Protein AF-A0A4S4B7D4-F1 (afdb_monomer)

Structure (mmCIF, N/CA/C/O backbone):
data_AF-A0A4S4B7D4-F1
#
_entry.id   AF-A0A4S4B7D4-F1
#
loop_
_atom_site.group_PDB
_atom_site.id
_atom_site.type_symbol
_atom_site.label_atom_id
_atom_site.label_alt_id
_atom_site.label_comp_id
_atom_site.label_asym_id
_atom_site.label_entity_id
_atom_site.label_seq_id
_atom_site.pdbx_PDB_ins_code
_atom_site.Cartn_x
_atom_site.Cartn_y
_atom_site.Cartn_z
_atom_site.occupancy
_atom_site.B_iso_or_equiv
_atom_site.auth_seq_id
_atom_site.auth_comp_id
_atom_site.auth_asym_id
_atom_site.auth_atom_id
_atom_site.pdbx_PDB_model_num
ATOM 1 N N . MET A 1 1 ? -48.706 -17.866 53.647 1.00 52.50 1 MET A N 1
ATOM 2 C CA . MET A 1 1 ? -47.554 -17.059 53.208 1.00 52.50 1 MET A CA 1
ATOM 3 C C . MET A 1 1 ? -47.498 -15.833 54.092 1.00 52.50 1 MET A C 1
ATOM 5 O O . MET A 1 1 ? -48.429 -15.032 54.056 1.00 52.50 1 MET A O 1
ATOM 9 N N . SER A 1 2 ? -46.508 -15.742 54.976 1.00 77.62 2 SER A N 1
ATOM 10 C CA . SER A 1 2 ? -46.422 -14.578 55.861 1.00 77.62 2 SER A CA 1
ATOM 11 C C . SER A 1 2 ? -45.866 -13.388 55.075 1.00 77.62 2 SER A C 1
ATOM 13 O O . SER A 1 2 ? -44.987 -13.549 54.231 1.00 77.62 2 SER A O 1
ATOM 15 N N . LEU A 1 3 ? -46.362 -12.178 55.347 1.00 71.81 3 LEU A N 1
ATOM 16 C CA . LEU A 1 3 ? -45.844 -10.936 54.753 1.00 71.81 3 LEU A CA 1
ATOM 17 C C . LEU A 1 3 ? -44.311 -10.823 54.912 1.00 71.81 3 LEU A C 1
ATOM 19 O O . LEU A 1 3 ? -43.629 -10.270 54.054 1.00 71.81 3 LEU A O 1
ATOM 23 N N . ILE A 1 4 ? -43.777 -11.411 55.987 1.00 75.25 4 ILE A N 1
ATOM 24 C CA . ILE A 1 4 ? -42.350 -11.464 56.311 1.00 75.25 4 ILE A CA 1
ATOM 25 C C . ILE A 1 4 ? -41.553 -12.229 55.243 1.00 75.25 4 ILE A C 1
ATOM 27 O O . ILE A 1 4 ? -40.494 -11.758 54.841 1.00 75.25 4 ILE A O 1
ATOM 31 N N . GLU A 1 5 ? -42.047 -13.357 54.730 1.00 69.06 5 GLU A N 1
ATOM 32 C CA . GLU A 1 5 ? -41.324 -14.144 53.715 1.00 69.06 5 GLU A CA 1
ATOM 33 C C . GLU A 1 5 ? -41.208 -13.414 52.379 1.00 69.06 5 GLU A C 1
ATOM 35 O O . GLU A 1 5 ? -40.143 -13.413 51.761 1.00 69.06 5 GLU A O 1
ATOM 40 N N . VAL A 1 6 ? -42.282 -12.741 51.954 1.00 73.00 6 VAL A N 1
ATOM 41 C CA . VAL A 1 6 ? -42.270 -11.911 50.741 1.00 73.00 6 VAL A CA 1
ATOM 42 C C . VAL A 1 6 ? -41.248 -10.783 50.893 1.00 73.00 6 VAL A C 1
ATOM 44 O O . VAL A 1 6 ? -40.457 -10.530 49.986 1.00 73.00 6 VAL A O 1
ATOM 47 N N . LEU A 1 7 ? -41.211 -10.145 52.063 1.00 73.75 7 LEU A N 1
ATOM 48 C CA . LEU A 1 7 ? -40.301 -9.038 52.350 1.00 73.75 7 LEU A CA 1
ATOM 49 C C . LEU A 1 7 ? -38.833 -9.497 52.354 1.00 73.75 7 LEU A C 1
ATOM 51 O O . LEU A 1 7 ? -37.984 -8.839 51.754 1.00 73.75 7 LEU A O 1
ATOM 55 N N . VAL A 1 8 ? -38.537 -10.663 52.936 1.00 81.12 8 VAL A N 1
ATOM 56 C CA . VAL A 1 8 ? -37.191 -11.261 52.900 1.00 81.12 8 VAL A CA 1
ATOM 57 C C . VAL A 1 8 ? -36.774 -11.602 51.465 1.00 81.12 8 VAL A C 1
ATOM 59 O O . VAL A 1 8 ? -35.647 -11.292 51.074 1.00 81.12 8 VAL A O 1
ATOM 62 N N . ALA A 1 9 ? -37.669 -12.168 50.649 1.00 78.19 9 ALA A N 1
ATOM 63 C CA . ALA A 1 9 ? -37.376 -12.475 49.248 1.00 78.19 9 ALA A CA 1
ATOM 64 C C . ALA A 1 9 ? -37.047 -11.211 48.430 1.00 78.19 9 ALA A C 1
ATOM 66 O O . ALA A 1 9 ? -36.080 -11.208 47.665 1.00 78.19 9 ALA A O 1
ATOM 67 N N . PHE A 1 10 ? -37.784 -10.113 48.637 1.00 76.50 10 PHE A N 1
ATOM 68 C CA . PHE A 1 10 ? -37.488 -8.828 47.994 1.00 76.50 10 PHE A CA 1
ATOM 69 C C . PHE A 1 10 ? -36.142 -8.243 48.426 1.00 76.50 10 PHE A C 1
ATOM 71 O O . PHE A 1 10 ? -35.414 -7.713 47.587 1.00 76.50 10 PHE A O 1
ATOM 78 N N . VAL A 1 11 ? -35.776 -8.366 49.705 1.00 84.50 11 VAL A N 1
ATOM 79 C CA . VAL A 1 11 ? -34.472 -7.898 50.199 1.00 84.50 11 VAL A CA 1
ATOM 80 C C . VAL A 1 11 ? -33.331 -8.686 49.554 1.00 84.50 11 VAL A C 1
ATOM 82 O O . VAL A 1 11 ? -32.381 -8.085 49.053 1.00 84.50 11 VAL A O 1
ATOM 85 N N . VAL A 1 12 ? -33.432 -10.018 49.495 1.00 80.00 12 VAL A N 1
ATOM 86 C CA . VAL A 1 12 ? -32.408 -10.864 48.858 1.00 80.00 12 VAL A CA 1
ATOM 87 C C . VAL A 1 12 ? -32.285 -10.549 47.365 1.00 80.00 12 VAL A C 1
ATOM 89 O O . VAL A 1 12 ? -31.171 -10.405 46.857 1.00 80.00 12 VAL A O 1
ATOM 92 N N . LEU A 1 13 ? -33.412 -10.367 46.668 1.00 79.25 13 LEU A N 1
ATOM 93 C CA . LEU A 1 13 ? -33.420 -9.977 45.258 1.00 79.25 13 LEU A CA 1
ATOM 94 C C . LEU A 1 13 ? -32.785 -8.595 45.044 1.00 79.25 13 LEU A C 1
ATOM 96 O O . LEU A 1 13 ? -31.989 -8.427 44.123 1.00 79.25 13 LEU A O 1
ATOM 100 N N . GLY A 1 14 ? -33.081 -7.623 45.912 1.00 81.62 14 GLY A N 1
ATOM 101 C CA . GLY A 1 14 ? -32.493 -6.283 45.857 1.00 81.62 14 GLY A CA 1
ATOM 102 C C . GLY A 1 14 ? -30.973 -6.288 46.050 1.00 81.62 14 GLY A C 1
ATOM 103 O O . GLY A 1 14 ? -30.247 -5.608 45.320 1.00 81.62 14 GLY A O 1
ATOM 104 N N . ILE A 1 15 ? -30.465 -7.109 46.974 1.00 83.12 15 ILE A N 1
ATOM 105 C CA . ILE A 1 15 ? -29.018 -7.281 47.188 1.00 83.12 15 ILE A CA 1
ATOM 106 C C . ILE A 1 15 ? -28.362 -7.933 45.960 1.00 83.12 15 ILE A C 1
ATOM 108 O O . ILE A 1 15 ? -27.304 -7.493 45.509 1.00 83.12 15 ILE A O 1
ATOM 112 N N . ALA A 1 16 ? -28.999 -8.943 45.362 1.00 75.75 16 ALA A N 1
ATOM 113 C CA . ALA A 1 16 ? -28.480 -9.581 44.153 1.00 75.75 16 ALA A CA 1
ATOM 114 C C . ALA A 1 16 ? -28.435 -8.609 42.956 1.00 75.75 16 ALA A C 1
ATOM 116 O O . ALA A 1 16 ? -27.434 -8.552 42.239 1.00 75.75 16 ALA A O 1
ATOM 117 N N . LEU A 1 17 ? -29.481 -7.794 42.770 1.00 80.12 17 LEU A N 1
ATOM 118 C CA . LEU A 1 17 ? -29.552 -6.801 41.693 1.00 80.12 17 LEU A CA 1
ATOM 119 C C . LEU A 1 17 ? -28.497 -5.699 41.846 1.00 80.12 17 LEU A C 1
ATOM 121 O O . LEU A 1 17 ? -27.856 -5.318 40.869 1.00 80.12 17 LEU A O 1
ATOM 125 N N . THR A 1 18 ? -28.277 -5.206 43.066 1.00 81.38 18 THR A N 1
ATOM 126 C CA . THR A 1 18 ? -27.266 -4.166 43.332 1.00 81.38 18 THR A CA 1
ATOM 127 C C . THR A 1 18 ? -25.841 -4.669 43.098 1.00 81.38 18 THR A C 1
ATOM 129 O O . THR A 1 18 ? -25.024 -3.942 42.522 1.00 81.38 18 THR A O 1
ATOM 132 N N . ALA A 1 19 ? -25.544 -5.923 43.450 1.00 76.00 19 ALA A N 1
ATOM 133 C CA . ALA A 1 19 ? -24.264 -6.552 43.130 1.00 76.00 19 ALA A CA 1
ATOM 134 C C . ALA A 1 19 ? -24.058 -6.695 41.609 1.00 76.00 19 ALA A C 1
ATOM 136 O O . ALA A 1 19 ? -22.990 -6.354 41.095 1.00 76.00 19 ALA A O 1
ATOM 137 N N . LEU A 1 20 ? -25.094 -7.126 40.878 1.00 76.50 20 LEU A N 1
ATOM 138 C CA . LEU A 1 20 ? -25.050 -7.280 39.421 1.00 76.50 20 LEU A CA 1
ATOM 139 C C . LEU A 1 20 ? -24.834 -5.934 38.706 1.00 76.50 20 LEU A C 1
ATOM 141 O O . LEU A 1 20 ? -23.976 -5.826 37.828 1.00 76.50 20 LEU A O 1
ATOM 145 N N . LEU A 1 21 ? -25.561 -4.891 39.119 1.00 78.69 21 LEU A N 1
ATOM 146 C CA . LEU A 1 21 ? -25.420 -3.538 38.571 1.00 78.69 21 LEU A CA 1
ATOM 147 C C . LEU A 1 21 ? -24.025 -2.962 38.836 1.00 78.69 21 LEU A C 1
ATOM 149 O O . LEU A 1 21 ? -23.418 -2.378 37.938 1.00 78.69 21 LEU A O 1
ATOM 153 N N . SER A 1 22 ? -23.477 -3.182 40.034 1.00 81.06 22 SER A N 1
ATOM 154 C CA . SER A 1 22 ? -22.121 -2.738 40.384 1.00 81.06 22 SER A CA 1
ATOM 155 C C . SER A 1 22 ? -21.059 -3.414 39.511 1.00 81.06 22 SER A C 1
ATOM 157 O O . SER A 1 22 ? -20.138 -2.752 39.028 1.00 81.06 22 SER A O 1
ATOM 159 N N . ALA A 1 23 ? -21.212 -4.716 39.245 1.00 71.88 23 ALA A N 1
ATOM 160 C CA . ALA A 1 23 ? -20.327 -5.454 38.349 1.00 71.88 23 ALA A CA 1
ATOM 161 C C . ALA A 1 23 ? -20.420 -4.945 36.897 1.00 71.88 23 ALA A C 1
ATOM 163 O O . ALA A 1 23 ? -19.390 -4.739 36.254 1.00 71.88 23 ALA A O 1
ATOM 164 N N . MET A 1 24 ? -21.627 -4.667 36.392 1.00 76.00 24 MET A N 1
ATOM 165 C CA . MET A 1 24 ? -21.824 -4.122 35.041 1.00 76.00 24 MET A CA 1
ATOM 166 C C . MET A 1 24 ? -21.237 -2.713 34.876 1.00 76.00 24 MET A C 1
ATOM 168 O O . MET A 1 24 ? -20.575 -2.430 33.872 1.00 76.00 24 MET A O 1
ATOM 172 N N . LEU A 1 25 ? -21.419 -1.837 35.868 1.00 76.56 25 LEU A N 1
ATOM 173 C CA . LEU A 1 25 ? -20.834 -0.492 35.863 1.00 76.56 25 LEU A CA 1
ATOM 174 C C . LEU A 1 25 ? -19.303 -0.544 35.919 1.00 76.56 25 LEU A C 1
ATOM 176 O O . LEU A 1 25 ? -18.636 0.165 35.164 1.00 76.56 25 LEU A O 1
ATOM 180 N N . SER A 1 26 ? -18.743 -1.426 36.754 1.00 80.00 26 SER A N 1
ATOM 181 C CA . SER A 1 26 ? -17.294 -1.642 36.835 1.00 80.00 26 SER A CA 1
ATOM 182 C C . SER A 1 26 ? -16.716 -2.127 35.502 1.00 80.00 26 SER A C 1
ATOM 184 O O . SER A 1 26 ? -15.712 -1.588 35.031 1.00 80.00 26 SER A O 1
ATOM 186 N N . ASN A 1 27 ? -17.389 -3.074 34.842 1.00 71.88 27 ASN A N 1
ATOM 187 C CA . ASN A 1 27 ? -16.948 -3.604 33.552 1.00 71.88 27 ASN A CA 1
ATOM 188 C C . ASN A 1 27 ? -17.022 -2.541 32.438 1.00 71.88 27 ASN A C 1
ATOM 190 O O . ASN A 1 27 ? -16.112 -2.407 31.619 1.00 71.88 27 ASN A O 1
ATOM 194 N N . THR A 1 28 ? -18.063 -1.702 32.458 1.00 76.31 28 THR A N 1
ATOM 195 C CA . THR A 1 28 ? -18.201 -0.576 31.521 1.00 76.31 28 THR A CA 1
ATOM 196 C C . THR A 1 28 ? -17.080 0.449 31.720 1.00 76.31 28 THR A C 1
ATOM 198 O O . THR A 1 28 ? -16.465 0.892 30.748 1.00 76.31 28 THR A O 1
ATOM 201 N N . ALA A 1 29 ? -16.749 0.785 32.971 1.00 78.56 29 ALA A N 1
ATOM 202 C CA . ALA A 1 29 ? -15.655 1.702 33.282 1.00 78.56 29 ALA A CA 1
ATOM 203 C C . ALA A 1 29 ? -14.294 1.162 32.802 1.00 78.56 29 ALA A C 1
ATOM 205 O O . ALA A 1 29 ? -13.536 1.897 32.164 1.00 78.56 29 ALA A O 1
ATOM 206 N N . LEU A 1 30 ? -14.015 -0.128 33.026 1.00 79.12 30 LEU A N 1
ATOM 207 C CA . LEU A 1 30 ? -12.815 -0.811 32.528 1.00 79.12 30 LEU A CA 1
ATOM 208 C C . LEU A 1 30 ? -12.700 -0.733 31.000 1.00 79.12 30 LEU A C 1
ATOM 210 O O . LEU A 1 30 ? -11.655 -0.329 30.486 1.00 79.12 30 LEU A O 1
ATOM 214 N N . ASN A 1 31 ? -13.785 -1.017 30.277 1.00 76.12 31 ASN A N 1
ATOM 215 C CA . ASN A 1 31 ? -13.809 -0.920 28.816 1.00 76.12 31 ASN A CA 1
ATOM 216 C C . ASN A 1 31 ? -13.537 0.509 28.320 1.00 76.12 31 ASN A C 1
ATOM 218 O O . ASN A 1 31 ? -12.793 0.699 27.353 1.00 76.12 31 ASN A O 1
ATOM 222 N N . THR A 1 32 ? -14.073 1.531 28.996 1.00 85.50 32 THR A N 1
ATOM 223 C CA . THR A 1 32 ? -13.780 2.926 28.631 1.00 85.50 32 THR A CA 1
ATOM 224 C C . THR A 1 32 ? -12.323 3.320 28.893 1.00 85.50 32 THR A C 1
ATOM 226 O O . THR A 1 32 ? -11.752 4.051 28.084 1.00 85.50 32 THR A O 1
ATOM 229 N N . ASP A 1 33 ? -11.680 2.823 29.960 1.00 89.62 33 ASP A N 1
ATOM 230 C CA . ASP A 1 33 ? -10.262 3.114 30.237 1.00 89.62 33 ASP A CA 1
ATOM 231 C C . ASP A 1 33 ? -9.345 2.469 29.192 1.00 89.62 33 ASP A C 1
ATOM 233 O O . ASP A 1 33 ? -8.442 3.130 28.675 1.00 89.62 33 ASP A O 1
ATOM 237 N N . VAL A 1 34 ? -9.612 1.211 28.821 1.00 84.94 34 VAL A N 1
ATOM 238 C CA . VAL A 1 34 ? -8.859 0.507 27.770 1.00 84.94 34 VAL A CA 1
ATOM 239 C C . VAL A 1 34 ? -8.996 1.232 26.431 1.00 84.94 34 VAL A C 1
ATOM 241 O O . VAL A 1 34 ? -7.988 1.506 25.779 1.00 84.94 34 VAL A O 1
ATOM 244 N N . SER A 1 35 ? -10.218 1.624 26.054 1.00 86.00 35 SER A N 1
ATOM 245 C CA . SER A 1 35 ? -10.452 2.389 24.825 1.00 86.00 35 SER A CA 1
ATOM 246 C C . SER A 1 35 ? -9.700 3.725 24.824 1.00 86.00 35 SER A C 1
ATOM 248 O O . SER A 1 35 ? -9.118 4.094 23.808 1.00 86.00 35 SER A O 1
ATOM 250 N N . ARG A 1 36 ? -9.666 4.447 25.952 1.00 93.56 36 ARG A N 1
ATOM 251 C CA . ARG A 1 36 ? -8.944 5.727 26.066 1.00 93.56 36 ARG A CA 1
ATOM 252 C C . ARG A 1 36 ? -7.429 5.558 25.991 1.00 93.56 36 ARG A C 1
ATOM 254 O O . ARG A 1 36 ? -6.760 6.402 25.407 1.00 93.56 36 ARG A O 1
ATOM 261 N N . ARG A 1 37 ? -6.877 4.483 26.562 1.00 94.81 37 ARG A N 1
ATOM 262 C CA . ARG A 1 37 ? -5.441 4.172 26.455 1.00 94.81 37 ARG A CA 1
ATOM 263 C C . ARG A 1 37 ? -5.034 3.860 25.017 1.00 94.81 37 ARG A C 1
ATOM 265 O O . ARG A 1 37 ? -3.982 4.321 24.594 1.00 94.81 37 ARG A O 1
ATOM 272 N N . ALA A 1 38 ? -5.869 3.135 24.272 1.00 86.44 38 ALA A N 1
ATOM 273 C CA . ALA A 1 38 ? -5.625 2.866 22.855 1.00 86.44 38 ALA A CA 1
ATOM 274 C C . ALA A 1 38 ? -5.605 4.161 22.021 1.00 86.44 38 ALA A C 1
ATOM 276 O O . ALA A 1 38 ? -4.685 4.375 21.237 1.00 86.44 38 ALA A O 1
ATOM 277 N N . GLU A 1 39 ? -6.560 5.069 22.244 1.00 91.62 39 GLU A N 1
ATOM 278 C CA . GLU A 1 39 ? -6.571 6.380 21.576 1.00 91.62 39 GLU A CA 1
ATOM 279 C C . GLU A 1 39 ? -5.379 7.264 21.980 1.00 91.62 39 GLU A C 1
ATOM 281 O O . GLU A 1 39 ? -4.801 7.948 21.138 1.00 91.62 39 GLU A O 1
ATOM 286 N N . ALA A 1 40 ? -4.934 7.200 23.239 1.00 95.50 40 ALA A N 1
ATOM 287 C CA . ALA A 1 40 ? -3.747 7.926 23.691 1.00 95.50 40 ALA A CA 1
ATOM 288 C C . ALA A 1 40 ? -2.449 7.463 22.995 1.00 95.50 40 ALA A C 1
ATOM 290 O O . ALA A 1 40 ? -1.552 8.280 22.790 1.00 95.50 40 ALA A O 1
ATOM 291 N N . ILE A 1 41 ? -2.349 6.183 22.614 1.00 94.94 41 ILE A N 1
ATOM 292 C CA . ILE A 1 41 ? -1.225 5.660 21.815 1.00 94.94 41 ILE A CA 1
ATOM 293 C C . ILE A 1 41 ? -1.267 6.238 20.394 1.00 94.94 41 ILE A C 1
ATOM 295 O O . ILE A 1 41 ? -0.262 6.729 19.899 1.00 94.94 41 ILE A O 1
ATOM 299 N N . ARG A 1 42 ? -2.439 6.292 19.753 1.00 87.44 42 ARG A N 1
ATOM 300 C CA . ARG A 1 42 ? -2.567 6.919 18.423 1.00 87.44 42 ARG A CA 1
ATOM 301 C C . ARG A 1 42 ? -2.163 8.387 18.425 1.00 87.44 42 ARG A C 1
ATOM 303 O O . ARG A 1 42 ? -1.472 8.853 17.524 1.00 87.44 42 ARG A O 1
ATOM 310 N N . VAL A 1 43 ? -2.582 9.123 19.455 1.00 95.38 43 VAL A N 1
ATOM 311 C CA . VAL A 1 43 ? -2.186 10.525 19.629 1.00 95.38 43 VAL A CA 1
ATOM 312 C C . VAL A 1 43 ? -0.668 10.648 19.763 1.00 95.38 43 VAL A C 1
ATOM 314 O O . VAL A 1 43 ? -0.093 11.573 19.187 1.00 95.38 43 VAL A O 1
ATOM 317 N N . SER A 1 44 ? -0.006 9.728 20.477 1.00 96.75 44 SER A N 1
ATOM 318 C CA . SER A 1 44 ? 1.449 9.788 20.631 1.00 96.75 44 SER A CA 1
ATOM 319 C C . SER A 1 44 ? 2.176 9.584 19.301 1.00 96.75 44 SER A C 1
ATOM 321 O O . SER A 1 44 ? 3.089 10.345 18.985 1.00 96.75 44 SER A O 1
ATOM 323 N N . GLU A 1 45 ? 1.716 8.644 18.478 1.00 92.12 45 GLU A N 1
ATOM 324 C CA . GLU A 1 45 ? 2.255 8.397 17.137 1.00 92.12 45 GLU A CA 1
ATOM 325 C C . GLU A 1 45 ? 2.113 9.617 16.220 1.00 92.12 45 GLU A C 1
ATOM 327 O O . GLU A 1 45 ? 3.088 10.027 15.588 1.00 92.12 45 GLU A O 1
ATOM 332 N N . VAL A 1 46 ? 0.929 10.241 16.183 1.00 91.50 46 VAL A N 1
ATOM 333 C CA . VAL A 1 46 ? 0.669 11.434 15.357 1.00 91.50 46 VAL A CA 1
ATOM 334 C C . VAL A 1 46 ? 1.591 12.593 15.746 1.00 91.50 46 VAL A C 1
ATOM 336 O O . VAL A 1 46 ? 2.169 13.245 14.875 1.00 91.50 46 VAL A O 1
ATOM 339 N N . VAL A 1 47 ? 1.765 12.841 17.048 1.00 95.75 47 VAL A N 1
ATOM 340 C CA . VAL A 1 47 ? 2.629 13.921 17.551 1.00 95.75 47 VAL A CA 1
ATOM 341 C C . VAL A 1 47 ? 4.104 13.641 17.241 1.00 95.75 47 VAL A C 1
ATOM 343 O O . VAL A 1 47 ? 4.806 14.523 16.739 1.00 95.75 47 VAL A O 1
ATOM 346 N N . LEU A 1 48 ? 4.579 12.413 17.480 1.00 95.06 48 LEU A N 1
ATOM 347 C CA . LEU A 1 48 ? 5.966 12.027 17.200 1.00 95.06 48 LEU A CA 1
ATOM 348 C C . LEU A 1 48 ? 6.302 12.062 15.706 1.00 95.06 48 LEU A C 1
ATOM 350 O O . LEU A 1 48 ? 7.417 12.448 15.345 1.00 95.06 48 LEU A O 1
ATOM 354 N N . GLU A 1 49 ? 5.358 11.688 14.843 1.00 90.50 49 GLU A N 1
ATOM 355 C CA . GLU A 1 49 ? 5.497 11.790 13.390 1.00 90.50 49 GLU A CA 1
ATOM 356 C C . GLU A 1 49 ? 5.562 13.258 12.938 1.00 90.50 49 GLU A C 1
ATOM 358 O O . GLU A 1 49 ? 6.389 13.603 12.094 1.00 90.50 49 GLU A O 1
ATOM 363 N N . GLY A 1 50 ? 4.780 14.149 13.557 1.00 91.31 50 GLY A N 1
ATOM 364 C CA . GLY A 1 50 ? 4.867 15.593 13.319 1.00 91.31 50 GLY A CA 1
ATOM 365 C C . GLY A 1 50 ? 6.258 16.163 13.622 1.00 91.31 50 GLY A C 1
ATOM 366 O O . GLY A 1 50 ? 6.812 16.916 12.817 1.00 91.31 50 GLY A O 1
ATOM 367 N N . TYR A 1 51 ? 6.879 15.755 14.736 1.00 93.12 51 TYR A N 1
ATOM 368 C CA . TYR A 1 51 ? 8.258 16.161 15.044 1.00 93.12 51 TYR A CA 1
ATOM 369 C C . TYR A 1 51 ? 9.278 15.584 14.064 1.00 93.12 51 TYR A C 1
ATOM 371 O O . TYR A 1 51 ? 10.220 16.285 13.693 1.00 93.12 51 TYR A O 1
ATOM 379 N N . ARG A 1 52 ? 9.075 14.345 13.599 1.00 87.75 52 ARG A N 1
ATOM 380 C CA . ARG A 1 52 ? 9.931 13.722 12.579 1.00 87.75 52 ARG A CA 1
ATOM 381 C C . ARG A 1 52 ? 9.925 14.517 11.269 1.00 87.75 52 ARG A C 1
ATOM 383 O O . ARG A 1 52 ? 10.956 14.623 10.612 1.00 87.75 52 ARG A O 1
ATOM 390 N N . GLN A 1 53 ? 8.776 15.079 10.896 1.00 84.69 53 GLN A N 1
ATOM 391 C CA . GLN A 1 53 ? 8.608 15.849 9.660 1.00 84.69 53 GLN A CA 1
ATOM 392 C C . GLN A 1 53 ? 9.166 17.269 9.739 1.00 84.69 53 GLN A C 1
ATOM 394 O O . GLN A 1 53 ? 9.630 17.792 8.730 1.00 84.69 53 GLN A O 1
ATOM 399 N N . ALA A 1 54 ? 9.148 17.898 10.917 1.00 86.25 54 ALA A N 1
ATOM 400 C CA . ALA A 1 54 ? 9.610 19.276 11.071 1.00 86.25 54 ALA A CA 1
ATOM 401 C C . ALA A 1 54 ? 11.102 19.457 10.729 1.00 86.25 54 ALA A C 1
ATOM 403 O O . ALA A 1 54 ? 11.508 20.556 10.357 1.00 86.25 54 ALA A O 1
ATOM 404 N N . GLY A 1 55 ? 11.930 18.413 10.884 1.00 78.06 55 GLY A N 1
ATOM 405 C CA . GLY A 1 55 ? 13.350 18.383 10.493 1.00 78.06 55 GLY A CA 1
ATOM 406 C C . GLY A 1 55 ? 14.288 19.337 11.255 1.00 78.06 55 GLY A C 1
ATOM 407 O O . GLY A 1 55 ? 15.504 19.161 11.224 1.00 78.06 55 GLY A O 1
ATOM 408 N N . ASN A 1 56 ? 13.756 20.327 11.978 1.00 83.75 56 ASN A N 1
ATOM 409 C CA . ASN A 1 56 ? 14.509 21.303 12.762 1.00 83.75 56 ASN A CA 1
ATOM 410 C C . ASN A 1 56 ? 14.603 20.887 14.240 1.00 83.75 56 ASN A C 1
ATOM 412 O O . ASN A 1 56 ? 14.029 21.520 15.128 1.00 83.75 56 ASN A O 1
ATOM 416 N N . TYR A 1 57 ? 15.345 19.811 14.511 1.00 85.25 57 TYR A N 1
ATOM 417 C CA . TYR A 1 57 ? 15.533 19.303 15.876 1.00 85.25 57 TYR A CA 1
ATOM 418 C C . TYR A 1 57 ? 16.266 20.290 16.798 1.00 85.25 57 TYR A C 1
ATOM 420 O O . TYR A 1 57 ? 16.088 20.242 18.011 1.00 85.25 57 TYR A O 1
ATOM 428 N N . GLY A 1 58 ? 17.039 21.229 16.238 1.00 80.81 58 GLY A N 1
ATOM 429 C CA . GLY A 1 58 ? 17.713 22.281 17.002 1.00 80.81 58 GLY A CA 1
ATOM 430 C C . GLY A 1 58 ? 16.753 23.257 17.690 1.00 80.81 58 GLY A C 1
ATOM 431 O O . GLY A 1 58 ? 17.075 23.750 18.768 1.00 80.81 58 GLY A O 1
ATOM 432 N N . ALA A 1 59 ? 15.571 23.494 17.110 1.00 86.06 59 ALA A N 1
ATOM 433 C CA . ALA A 1 59 ? 14.533 24.344 17.697 1.00 86.06 59 ALA A CA 1
ATOM 434 C C . ALA A 1 59 ? 13.685 23.619 18.761 1.00 86.06 59 ALA A C 1
ATOM 436 O O . ALA A 1 59 ? 13.015 24.258 19.571 1.00 86.06 59 ALA A O 1
ATOM 437 N N . LEU A 1 60 ? 13.716 22.284 18.785 1.00 88.81 60 LEU A N 1
ATOM 438 C CA . LEU A 1 60 ? 12.945 21.459 19.713 1.00 88.81 60 LEU A CA 1
ATOM 439 C C . LEU A 1 60 ? 13.717 21.264 21.026 1.00 88.81 60 LEU A C 1
ATOM 441 O O . LEU A 1 60 ? 14.322 20.220 21.266 1.00 88.81 60 LEU A O 1
ATOM 445 N N . ARG A 1 61 ? 13.738 22.307 21.863 1.00 88.12 61 ARG A N 1
ATOM 446 C CA . ARG A 1 61 ? 14.469 22.320 23.148 1.00 88.12 61 ARG A CA 1
ATOM 447 C C . ARG A 1 61 ? 13.603 22.591 24.366 1.00 88.12 61 ARG A C 1
ATOM 449 O O . ARG A 1 61 ? 14.009 22.274 25.477 1.00 88.12 61 ARG A O 1
ATOM 456 N N . THR A 1 62 ? 12.439 23.191 24.173 1.00 93.62 62 THR A N 1
ATOM 457 C CA . THR A 1 62 ? 11.532 23.559 25.257 1.00 93.62 62 THR A CA 1
ATOM 458 C C . THR A 1 62 ? 10.358 22.603 25.300 1.00 93.62 62 THR A C 1
ATOM 460 O O . THR A 1 62 ? 9.862 22.170 24.259 1.00 93.62 62 THR A O 1
ATOM 463 N N . THR A 1 63 ? 9.904 22.271 26.508 1.00 96.75 63 THR A N 1
ATOM 464 C CA . THR A 1 63 ? 8.703 21.454 26.686 1.00 96.75 63 THR A CA 1
ATOM 465 C C . THR A 1 63 ? 7.536 22.082 25.939 1.00 96.75 63 THR A C 1
ATOM 467 O O . THR A 1 63 ? 7.260 23.274 26.082 1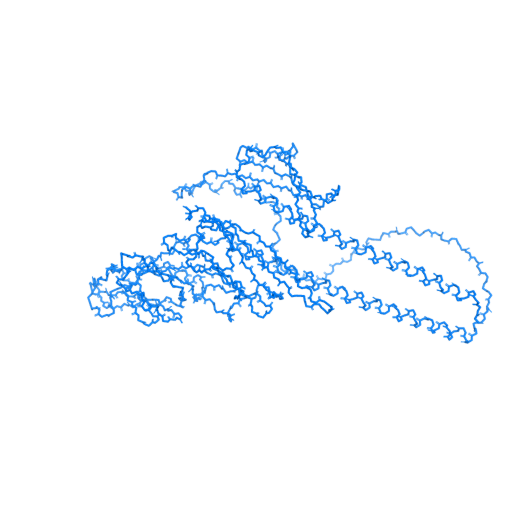.00 96.75 63 THR A O 1
ATOM 470 N N . ARG A 1 64 ? 6.846 21.267 25.148 1.00 96.94 64 ARG A N 1
ATOM 471 C CA . ARG A 1 64 ? 5.711 21.682 24.333 1.00 96.94 64 ARG A CA 1
ATOM 472 C C . ARG A 1 64 ? 4.467 20.921 24.761 1.00 96.94 64 ARG A C 1
ATOM 474 O O . ARG A 1 64 ? 4.533 19.722 25.012 1.00 96.94 64 ARG A O 1
ATOM 481 N N . THR A 1 65 ? 3.341 21.620 24.808 1.00 97.69 65 THR A N 1
ATOM 482 C CA . THR A 1 65 ? 2.036 21.025 25.093 1.00 97.69 65 THR A CA 1
ATOM 483 C C . THR A 1 65 ? 1.130 21.246 23.896 1.00 97.69 65 THR A C 1
ATOM 485 O O . THR A 1 65 ? 0.833 22.386 23.549 1.00 97.69 65 THR A O 1
ATOM 488 N N . ASP A 1 66 ? 0.685 20.159 23.280 1.00 96.94 66 ASP A N 1
ATOM 489 C CA . ASP A 1 66 ? -0.233 20.167 22.149 1.00 96.94 66 ASP A CA 1
ATOM 490 C C . ASP A 1 66 ? -1.570 19.538 22.583 1.00 96.94 66 ASP A C 1
ATOM 492 O O . ASP A 1 66 ? -1.600 18.536 23.300 1.00 96.94 66 ASP A O 1
ATOM 496 N N . THR A 1 67 ? -2.696 20.122 22.166 1.00 97.44 67 THR A N 1
ATOM 497 C CA . THR A 1 67 ? -4.016 19.489 22.332 1.00 97.44 67 THR A CA 1
ATOM 498 C C . THR A 1 67 ? -4.392 18.812 21.025 1.00 97.44 67 THR A C 1
ATOM 500 O O . THR A 1 67 ? -4.511 19.472 19.996 1.00 97.44 67 THR A O 1
ATOM 503 N N . VAL A 1 68 ? -4.575 17.494 21.062 1.00 95.94 68 VAL A N 1
ATOM 504 C CA . VAL A 1 68 ? -4.885 16.673 19.888 1.00 95.94 68 VAL A CA 1
ATOM 505 C C . VAL A 1 68 ? -6.222 15.988 20.120 1.00 95.94 68 VAL A C 1
ATOM 507 O O . VAL A 1 68 ? -6.427 15.345 21.146 1.00 95.94 68 VAL A O 1
ATOM 510 N N . THR A 1 69 ? -7.148 16.126 19.174 1.00 94.50 69 THR A N 1
ATOM 511 C CA . THR A 1 69 ? -8.459 15.471 19.260 1.00 94.50 69 THR A CA 1
ATOM 512 C C . THR A 1 69 ? -8.414 14.151 18.499 1.00 94.50 69 THR A C 1
ATOM 514 O O . THR A 1 69 ? -8.139 14.154 17.302 1.00 94.50 69 THR A O 1
ATOM 517 N N . SER A 1 70 ? -8.705 13.035 19.174 1.00 88.88 70 SER A N 1
ATOM 518 C CA . SER A 1 70 ? -8.876 11.717 18.545 1.00 88.88 70 SER A CA 1
ATOM 519 C C . SER A 1 70 ? -10.247 11.155 18.904 1.00 88.88 70 SER A C 1
ATOM 521 O O . SER A 1 70 ? -10.629 11.145 20.074 1.00 88.88 70 SER A O 1
ATOM 523 N N . GLY A 1 71 ? -11.032 10.747 17.902 1.00 83.38 71 GLY A N 1
ATOM 524 C CA . GLY A 1 71 ? -12.384 10.213 18.114 1.00 83.38 71 GLY A CA 1
ATOM 525 C C . GLY A 1 71 ? -13.338 11.172 18.845 1.00 83.38 71 GLY A C 1
ATOM 526 O O . GLY A 1 71 ? -14.111 10.725 19.687 1.00 83.38 71 GLY A O 1
ATOM 527 N N . ASN A 1 72 ? -13.266 12.480 18.562 1.00 88.81 72 ASN A N 1
ATOM 528 C CA . ASN A 1 72 ? -13.998 13.557 19.259 1.00 88.81 72 ASN A CA 1
ATOM 529 C C . ASN A 1 72 ? -13.659 13.719 20.753 1.00 88.81 72 ASN A C 1
ATOM 531 O O . ASN A 1 72 ? -14.376 14.407 21.478 1.00 88.81 72 ASN A O 1
ATOM 535 N N . ILE A 1 73 ? -12.568 13.111 21.222 1.00 93.81 73 ILE A N 1
ATOM 536 C CA . ILE A 1 73 ? -12.077 13.259 22.590 1.00 93.81 73 ILE A CA 1
ATOM 537 C C . ILE A 1 73 ? -10.772 14.066 22.545 1.00 93.81 73 ILE A C 1
ATOM 539 O O . ILE A 1 73 ? -9.836 13.660 21.852 1.00 93.81 73 ILE A O 1
ATOM 543 N N . PRO A 1 74 ? -10.678 15.204 23.254 1.00 97.44 74 PRO A N 1
ATOM 544 C CA . PRO A 1 74 ? -9.436 15.956 23.340 1.00 97.44 74 PRO A CA 1
ATOM 545 C C . PRO A 1 74 ? -8.453 15.264 24.293 1.00 97.44 74 PRO A C 1
ATOM 547 O O . PRO A 1 74 ? -8.801 14.898 25.419 1.00 97.44 74 PRO A O 1
ATOM 550 N N . PHE A 1 75 ? -7.209 15.125 23.845 1.00 98.25 75 PHE A N 1
ATOM 551 C CA . PHE A 1 75 ? -6.070 14.660 24.629 1.00 98.25 75 PHE A CA 1
ATOM 552 C C . PHE A 1 75 ? -5.017 15.762 24.712 1.00 98.25 75 PHE A C 1
ATOM 554 O O . PHE A 1 75 ? -4.826 16.533 23.772 1.00 98.25 75 PHE A O 1
ATOM 561 N N . THR A 1 76 ? -4.301 15.809 25.830 1.00 98.50 76 THR A N 1
ATOM 562 C CA . THR A 1 76 ? -3.176 16.727 26.025 1.00 98.50 76 THR A CA 1
ATOM 563 C C . THR A 1 76 ? -1.877 15.946 25.891 1.00 98.50 76 THR A C 1
ATOM 565 O O . THR A 1 76 ? -1.589 15.070 26.708 1.00 98.50 76 THR A O 1
ATOM 568 N N . ALA A 1 77 ? -1.102 16.250 24.857 1.00 98.31 77 ALA A N 1
ATOM 569 C CA . ALA A 1 77 ? 0.205 15.674 24.590 1.00 98.31 77 ALA A CA 1
ATOM 570 C C . ALA A 1 77 ? 1.292 16.627 25.105 1.00 98.31 77 ALA A C 1
ATOM 572 O O . ALA A 1 77 ? 1.378 17.768 24.661 1.00 98.31 77 ALA A O 1
ATOM 573 N N . VAL A 1 78 ? 2.097 16.175 26.065 1.00 98.31 78 VAL A N 1
ATOM 574 C CA . VAL A 1 78 ? 3.200 16.944 26.652 1.00 98.31 78 VAL A CA 1
ATOM 575 C C . VAL A 1 78 ? 4.516 16.323 26.208 1.00 98.31 78 VAL A C 1
ATOM 577 O O . VAL A 1 78 ? 4.851 15.209 26.612 1.00 98.31 78 VAL A O 1
ATOM 580 N N . SER A 1 79 ? 5.250 17.055 25.384 1.00 98.12 79 SER A N 1
ATOM 581 C CA . SER A 1 79 ? 6.527 16.658 24.804 1.00 98.12 79 SER A CA 1
ATOM 582 C C . SER A 1 79 ? 7.654 17.364 25.537 1.00 98.12 79 SER A C 1
ATOM 584 O O . SER A 1 79 ? 7.811 18.578 25.417 1.00 98.12 79 SER A O 1
ATOM 586 N N . THR A 1 80 ? 8.456 16.614 26.279 1.00 97.94 80 THR A N 1
ATOM 587 C CA . THR A 1 80 ? 9.671 17.107 26.924 1.00 97.94 80 THR A CA 1
ATOM 588 C C . THR A 1 80 ? 10.870 16.706 26.077 1.00 97.94 80 THR A C 1
ATOM 590 O O . THR A 1 80 ? 11.137 15.520 25.876 1.00 97.94 80 THR A O 1
ATOM 593 N N . PHE A 1 81 ? 11.602 17.698 25.582 1.00 96.88 81 PHE A N 1
ATOM 594 C CA . PHE A 1 81 ? 12.791 17.479 24.768 1.00 96.88 81 PHE A CA 1
ATOM 595 C C . PHE A 1 81 ? 14.024 17.481 25.655 1.00 96.88 81 PHE A C 1
ATOM 597 O O . PHE A 1 81 ? 14.177 18.364 26.495 1.00 96.88 81 PHE A O 1
ATOM 604 N N . CYS A 1 82 ? 14.904 16.506 25.444 1.00 95.94 82 CYS A N 1
ATOM 605 C CA . CYS A 1 82 ? 16.181 16.394 26.143 1.00 95.94 82 CYS A CA 1
ATOM 606 C C . CYS A 1 82 ? 16.036 16.487 27.669 1.00 95.94 82 CYS A C 1
ATOM 608 O O . CYS A 1 82 ? 16.689 17.331 28.288 1.00 95.94 82 CYS A O 1
ATOM 610 N N . PRO A 1 83 ? 15.151 15.677 28.283 1.00 96.19 83 PRO A N 1
ATOM 611 C CA . PRO A 1 83 ? 14.959 15.744 29.718 1.00 96.19 83 PRO A CA 1
ATOM 612 C C . PRO A 1 83 ? 16.280 15.387 30.428 1.00 96.19 83 PRO A C 1
ATOM 614 O O . PRO A 1 83 ? 17.062 14.588 29.905 1.00 96.19 83 PRO A O 1
ATOM 617 N N . PRO A 1 84 ? 16.563 15.976 31.603 1.00 94.62 84 PRO A N 1
ATOM 618 C CA . PRO A 1 84 ? 17.856 15.824 32.276 1.00 94.62 84 PRO A CA 1
ATOM 619 C C . PRO A 1 84 ? 18.156 14.381 32.710 1.00 94.62 84 PRO A C 1
ATOM 621 O O . PRO A 1 84 ? 19.306 14.045 32.968 1.00 94.62 84 PRO A O 1
ATOM 624 N N . ASP A 1 85 ? 17.135 13.526 32.779 1.00 95.50 85 ASP A N 1
ATOM 625 C CA . ASP A 1 85 ? 17.227 12.098 33.081 1.00 95.50 85 ASP A CA 1
ATOM 626 C C . ASP A 1 85 ? 17.316 11.206 31.826 1.00 95.50 85 ASP A C 1
ATOM 628 O O . ASP A 1 85 ? 17.201 9.984 31.931 1.00 95.50 85 ASP A O 1
ATOM 632 N N . ALA A 1 86 ? 17.499 11.785 30.633 1.00 93.56 86 ALA A N 1
ATOM 633 C CA . ALA A 1 86 ? 17.738 11.010 29.420 1.00 93.56 86 ALA A CA 1
ATOM 634 C C . ALA A 1 86 ? 19.042 10.185 29.534 1.00 93.56 86 ALA A C 1
ATOM 636 O O . ALA A 1 86 ? 20.009 10.635 30.158 1.00 93.56 86 ALA A O 1
ATOM 637 N N . PRO A 1 87 ? 19.116 8.990 28.915 1.00 95.00 87 PRO A N 1
ATOM 638 C CA . PRO A 1 87 ? 20.334 8.185 28.919 1.00 95.00 87 PRO A CA 1
ATOM 639 C C . PRO A 1 87 ? 21.540 8.968 28.385 1.00 95.00 87 PRO A C 1
ATOM 641 O O . PRO A 1 87 ? 21.466 9.571 27.315 1.00 95.00 87 PRO A O 1
ATOM 644 N N . LEU A 1 88 ? 22.684 8.894 29.076 1.00 93.94 88 LEU A N 1
ATOM 645 C CA . LEU A 1 88 ? 23.916 9.604 28.687 1.00 93.94 88 LEU A CA 1
ATOM 646 C C . LEU A 1 88 ? 24.445 9.210 27.296 1.00 93.94 88 LEU A C 1
ATOM 648 O O . LEU A 1 88 ? 25.192 9.965 26.687 1.00 93.94 88 LEU A O 1
ATOM 652 N N . SER A 1 89 ? 24.057 8.043 26.772 1.00 92.75 89 SER A N 1
ATOM 653 C CA . SER A 1 89 ? 24.386 7.605 25.409 1.00 92.75 89 SER A CA 1
ATOM 654 C C . SER A 1 89 ? 23.562 8.300 24.318 1.00 92.75 89 SER A C 1
ATOM 656 O O . SER A 1 89 ? 23.888 8.178 23.141 1.00 92.75 89 SER A O 1
ATOM 658 N N . MET A 1 90 ? 22.503 9.024 24.688 1.00 92.25 90 MET A N 1
ATOM 659 C CA . MET A 1 90 ? 21.567 9.694 23.784 1.00 92.25 90 MET A CA 1
ATOM 660 C C . MET A 1 90 ? 21.653 11.211 23.955 1.00 92.25 90 MET A C 1
ATOM 662 O O . MET A 1 90 ? 20.649 11.895 24.161 1.00 92.25 90 MET A O 1
ATOM 666 N N . VAL A 1 91 ? 22.877 11.744 23.887 1.00 89.38 91 VAL A N 1
ATOM 667 C CA . VAL A 1 91 ? 23.122 13.179 24.054 1.00 89.38 91 VAL A CA 1
ATOM 668 C C . VAL A 1 91 ? 22.377 13.953 22.972 1.00 89.38 91 VAL A C 1
ATOM 670 O O . VAL A 1 91 ? 22.485 13.675 21.773 1.00 89.38 91 VAL A O 1
ATOM 673 N N . CYS A 1 92 ? 21.613 14.942 23.414 1.00 92.94 92 CYS A N 1
ATOM 674 C CA . CYS A 1 92 ? 20.972 15.886 22.527 1.00 92.94 92 CYS A CA 1
ATOM 675 C C . CYS A 1 92 ? 21.998 16.823 21.892 1.00 92.94 92 CYS A C 1
ATOM 677 O O . CYS A 1 92 ? 22.782 17.471 22.580 1.00 92.94 92 CYS A O 1
ATOM 679 N N . SER A 1 93 ? 21.948 16.945 20.572 1.00 91.44 93 SER A N 1
ATOM 680 C CA . SER A 1 93 ? 22.819 17.808 19.775 1.00 91.44 93 SER A CA 1
ATOM 681 C C . SER A 1 93 ? 21.982 18.620 18.785 1.00 91.44 93 SER A C 1
ATOM 683 O O . SER A 1 93 ? 20.752 18.558 18.800 1.00 91.44 93 SER A O 1
ATOM 685 N N . SER A 1 94 ? 22.600 19.439 17.934 1.00 88.81 94 SER A N 1
ATOM 686 C CA . SER A 1 94 ? 21.878 20.136 16.855 1.00 88.81 94 SER A CA 1
ATOM 687 C C . SER A 1 94 ? 21.299 19.178 15.805 1.00 88.81 94 SER A C 1
ATOM 689 O O . SER A 1 94 ? 20.353 19.540 15.109 1.00 88.81 94 SER A O 1
ATOM 691 N N . SER A 1 95 ? 21.845 17.964 15.700 1.00 89.19 95 SER A N 1
ATOM 692 C CA . SER A 1 95 ? 21.409 16.924 14.769 1.00 89.19 95 SER A CA 1
ATOM 693 C C . SER A 1 95 ? 20.616 15.804 15.435 1.00 89.19 95 SER A C 1
ATOM 695 O O . SER A 1 95 ? 20.052 14.990 14.715 1.00 89.19 95 SER A O 1
ATOM 697 N N . ALA A 1 96 ? 20.539 15.741 16.765 1.00 90.88 96 ALA A N 1
ATOM 698 C CA . ALA A 1 96 ? 19.819 14.679 17.452 1.00 90.88 96 ALA A CA 1
ATOM 699 C C . ALA A 1 96 ? 19.033 15.168 18.672 1.00 90.88 96 ALA A C 1
ATOM 701 O O . ALA A 1 96 ? 19.480 16.047 19.413 1.00 90.88 96 ALA A O 1
ATOM 702 N N . VAL A 1 97 ? 17.859 14.583 18.894 1.00 95.50 97 VAL A N 1
ATOM 703 C CA . VAL A 1 97 ? 16.956 14.959 19.983 1.00 95.50 97 VAL A CA 1
ATOM 704 C C . VAL A 1 97 ? 16.327 13.723 20.617 1.00 95.50 97 VAL A C 1
ATOM 706 O O . VAL A 1 97 ? 15.787 12.858 19.930 1.00 95.50 97 VAL A O 1
ATOM 709 N N . TYR A 1 98 ? 16.395 13.655 21.944 1.00 96.44 98 TYR A N 1
ATOM 710 C CA . TYR A 1 98 ? 15.616 12.726 22.752 1.00 96.44 98 TYR A CA 1
ATOM 711 C C . TYR A 1 98 ? 14.279 13.382 23.090 1.00 96.44 98 TYR A C 1
ATOM 713 O O . TYR A 1 98 ? 14.252 14.521 23.558 1.00 96.44 98 TYR A O 1
ATOM 721 N N . ILE A 1 99 ? 13.175 12.683 22.862 1.00 96.88 99 ILE A N 1
ATOM 722 C CA . ILE A 1 99 ? 11.823 13.193 23.081 1.00 96.88 99 ILE A CA 1
ATOM 723 C C . ILE A 1 99 ? 11.103 12.239 24.023 1.00 96.88 99 ILE A C 1
ATOM 725 O O . ILE A 1 99 ? 10.928 11.067 23.697 1.00 96.88 99 ILE A O 1
ATOM 729 N N . ARG A 1 100 ? 10.645 12.764 25.161 1.00 97.62 100 ARG A N 1
ATOM 730 C CA . ARG A 1 100 ? 9.692 12.096 26.045 1.00 97.62 100 ARG A CA 1
ATOM 731 C C . ARG A 1 100 ? 8.311 12.674 25.809 1.00 97.62 100 ARG A C 1
ATOM 733 O O . ARG A 1 100 ? 8.109 13.871 25.985 1.00 97.62 100 ARG A O 1
ATOM 740 N N . LEU A 1 101 ? 7.362 11.828 25.452 1.00 98.12 101 LEU A N 1
ATOM 741 C CA . LEU A 1 101 ? 5.986 12.205 25.185 1.00 98.12 101 LEU A CA 1
ATOM 742 C C . LEU A 1 101 ? 5.050 11.580 26.217 1.00 98.12 101 LEU A C 1
ATOM 744 O O . LEU A 1 101 ? 4.994 10.360 26.356 1.00 98.12 101 LEU A O 1
ATOM 748 N N . GLU A 1 102 ? 4.279 12.410 26.912 1.00 98.44 102 GLU A N 1
ATOM 749 C CA . GLU A 1 102 ? 3.188 11.979 27.786 1.00 98.44 102 GLU A CA 1
ATOM 750 C C . GLU A 1 102 ? 1.841 12.379 27.188 1.00 98.44 102 GLU A C 1
ATOM 752 O O . GLU A 1 102 ? 1.597 13.558 26.945 1.00 98.44 102 GLU A O 1
ATOM 757 N N . VAL A 1 103 ? 0.930 11.422 27.017 1.00 98.31 103 VAL A N 1
ATOM 758 C CA . VAL A 1 103 ? -0.440 11.703 26.566 1.00 98.31 103 VAL A CA 1
ATOM 759 C C . VAL A 1 103 ? -1.405 11.567 27.738 1.00 98.31 103 VAL A C 1
ATOM 761 O O . VAL A 1 103 ? -1.462 10.530 28.413 1.00 98.31 103 VAL A O 1
ATOM 764 N N . LYS A 1 104 ? -2.159 12.638 27.995 1.00 98.38 104 LYS A N 1
ATOM 765 C CA . LYS A 1 104 ? -3.041 12.799 29.154 1.00 98.38 104 LYS A CA 1
ATOM 766 C C . LYS A 1 104 ? -4.494 12.983 28.725 1.00 98.38 104 LYS A C 1
ATOM 768 O O . LYS A 1 104 ? -4.779 13.581 27.689 1.00 98.38 104 LYS A O 1
ATOM 773 N N . TYR A 1 105 ? -5.404 12.494 29.562 1.00 97.50 105 TYR A N 1
ATOM 774 C CA . TYR A 1 105 ? -6.832 12.800 29.498 1.00 97.50 105 TYR A CA 1
ATOM 775 C C . TYR A 1 105 ? -7.250 13.436 30.825 1.00 97.50 105 TYR A C 1
ATOM 777 O O . TYR A 1 105 ? -7.219 12.783 31.876 1.00 97.50 105 TYR A O 1
ATOM 785 N N . GLY A 1 106 ? -7.559 14.734 30.790 1.00 96.06 106 GLY A N 1
ATOM 786 C CA . GLY A 1 106 ? -7.576 15.559 31.997 1.00 96.06 106 GLY A CA 1
ATOM 787 C C . GLY A 1 106 ? -6.209 15.511 32.688 1.00 96.06 106 GLY A C 1
ATOM 788 O O . GLY A 1 106 ? -5.179 15.725 32.055 1.00 96.06 106 GLY A O 1
ATOM 789 N N . ASN A 1 107 ? -6.190 15.139 33.969 1.00 97.25 107 ASN A N 1
ATOM 790 C CA . ASN A 1 107 ? -4.955 15.063 34.762 1.00 97.25 107 ASN A CA 1
ATOM 791 C C . ASN A 1 107 ? -4.303 13.669 34.775 1.00 97.25 107 ASN A C 1
ATOM 793 O O . ASN A 1 107 ? -3.225 13.494 35.344 1.00 97.25 107 ASN A O 1
ATOM 797 N N . LYS A 1 108 ? -4.938 12.654 34.175 1.00 97.31 108 LYS A N 1
ATOM 798 C CA . LYS A 1 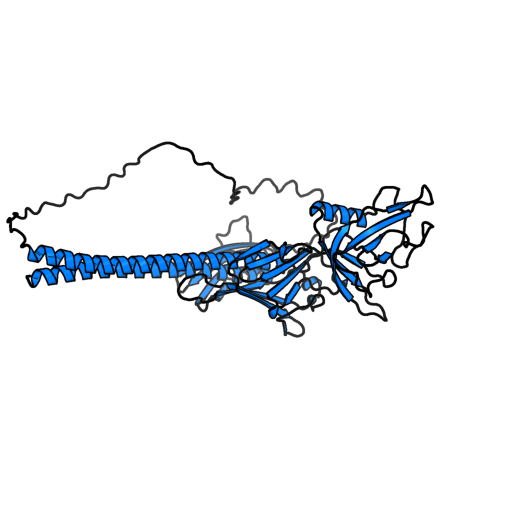108 ? -4.436 11.273 34.184 1.00 97.31 108 LYS A CA 1
ATOM 799 C C . LYS A 1 108 ? -3.530 11.033 32.979 1.00 97.31 108 LYS A C 1
ATOM 801 O O . LYS A 1 108 ? -3.972 11.181 31.841 1.00 97.31 108 LYS A O 1
ATOM 806 N N . VAL A 1 109 ? -2.292 10.597 33.222 1.00 97.81 109 VAL A N 1
ATOM 807 C CA . VAL A 1 109 ? -1.406 10.110 32.154 1.00 97.81 109 VAL A CA 1
ATOM 808 C C . VAL A 1 109 ? -1.877 8.730 31.713 1.00 97.81 109 VAL A C 1
ATOM 810 O O . VAL A 1 109 ? -1.928 7.800 32.518 1.00 97.81 109 VAL A O 1
ATOM 813 N N . LEU A 1 110 ? -2.245 8.603 30.442 1.00 97.25 110 LEU A N 1
ATOM 814 C CA . LEU A 1 110 ? -2.727 7.347 29.872 1.00 97.25 110 LEU A CA 1
ATOM 815 C C . LEU A 1 110 ? -1.613 6.570 29.172 1.00 97.25 110 LEU A C 1
ATOM 817 O O . LEU A 1 110 ? -1.622 5.339 29.203 1.00 97.25 110 LEU A O 1
ATOM 821 N N . HIS A 1 111 ? -0.656 7.283 28.575 1.00 98.12 111 HIS A N 1
ATOM 822 C CA . HIS A 1 111 ? 0.446 6.699 27.822 1.00 98.12 111 HIS A CA 1
ATOM 823 C C . HIS A 1 111 ? 1.713 7.561 27.928 1.00 98.12 111 HIS A C 1
ATOM 825 O O . HIS A 1 111 ? 1.630 8.788 28.019 1.00 98.12 111 HIS A O 1
ATOM 831 N N . LYS A 1 112 ? 2.878 6.904 27.924 1.00 98.06 112 LYS A N 1
ATOM 832 C CA . LYS A 1 112 ? 4.202 7.529 27.862 1.00 98.06 112 LYS A CA 1
ATOM 833 C C . LYS A 1 112 ? 5.032 6.830 26.789 1.00 98.06 112 LYS A C 1
ATOM 835 O O . LYS A 1 112 ? 5.036 5.600 26.748 1.00 98.06 112 LYS A O 1
ATOM 840 N N . ALA A 1 113 ? 5.736 7.605 25.976 1.00 97.25 113 ALA A N 1
ATOM 841 C CA . ALA A 1 113 ? 6.659 7.117 24.962 1.00 97.25 113 ALA A CA 1
ATOM 842 C C . ALA A 1 113 ? 7.961 7.919 25.019 1.00 97.25 113 ALA A C 1
ATOM 844 O O . ALA A 1 113 ? 7.935 9.128 25.227 1.00 97.25 113 ALA A O 1
ATOM 845 N N . ASP A 1 114 ? 9.082 7.246 24.802 1.00 96.81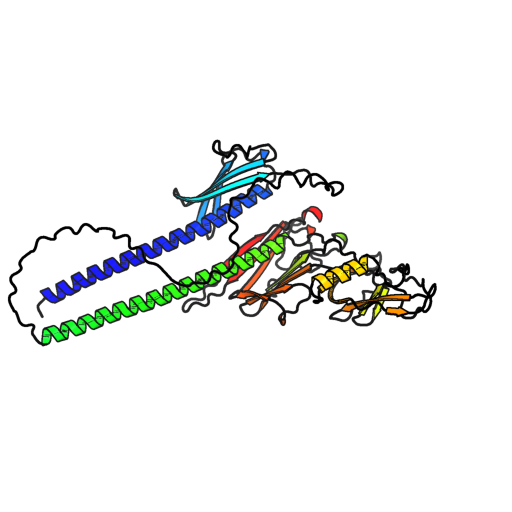 114 ASP A N 1
ATOM 846 C CA . ASP A 1 114 ? 10.396 7.864 24.667 1.00 96.81 114 ASP A CA 1
ATOM 847 C C . ASP A 1 114 ? 10.958 7.500 23.286 1.00 96.81 114 ASP A C 1
ATOM 849 O O . ASP A 1 114 ? 10.873 6.344 22.864 1.00 96.81 114 ASP A O 1
ATOM 853 N N . THR A 1 115 ? 11.522 8.468 22.566 1.00 95.81 115 THR A N 1
ATOM 854 C CA . THR A 1 115 ? 12.162 8.238 21.263 1.00 95.81 115 THR A CA 1
ATOM 855 C C . THR A 1 115 ? 13.409 9.097 21.096 1.00 95.81 115 THR A C 1
ATOM 857 O O . THR A 1 115 ? 13.559 10.134 21.740 1.00 95.81 115 THR A O 1
ATOM 860 N N . TYR A 1 116 ? 14.306 8.671 20.213 1.00 94.50 116 TYR A N 1
ATOM 861 C CA . TYR A 1 116 ? 15.518 9.396 19.861 1.00 94.50 116 TYR A CA 1
ATOM 862 C C . TYR A 1 116 ? 15.593 9.547 18.345 1.00 94.50 116 TYR A C 1
ATOM 864 O O . TYR A 1 116 ? 15.646 8.557 17.614 1.00 94.50 116 TYR A O 1
ATOM 872 N N . TYR A 1 117 ? 15.601 10.789 17.872 1.00 92.75 117 TYR A N 1
ATOM 873 C CA . TYR A 1 117 ? 15.771 11.099 16.459 1.00 92.75 117 TYR A CA 1
ATOM 874 C C . TYR A 1 117 ? 17.171 11.624 16.200 1.00 92.75 117 TYR A C 1
ATOM 876 O O . TYR A 1 117 ? 17.675 12.451 16.955 1.00 92.75 117 TYR A O 1
ATOM 884 N N . TYR A 1 118 ? 17.769 11.179 15.097 1.00 89.06 118 TYR A N 1
ATOM 885 C CA . TYR A 1 118 ? 19.015 11.717 14.571 1.00 89.06 118 TYR A CA 1
ATOM 886 C C . TYR A 1 118 ? 18.820 12.118 13.105 1.00 89.06 118 TYR A C 1
ATOM 888 O O . TYR A 1 118 ? 18.165 11.429 12.324 1.00 89.06 118 TYR A O 1
ATOM 896 N N . TYR A 1 119 ? 19.387 13.256 12.732 1.00 79.75 119 TYR A N 1
ATOM 897 C CA . TYR A 1 119 ? 19.395 13.793 11.385 1.00 79.75 119 TYR A CA 1
ATOM 898 C C . TYR A 1 119 ? 20.771 13.555 10.770 1.00 79.75 119 TYR A C 1
ATOM 900 O O . TYR A 1 119 ? 21.747 14.208 11.143 1.00 79.75 119 TYR A O 1
ATOM 908 N N . SER A 1 120 ? 20.859 12.621 9.823 1.00 76.25 120 SER A N 1
ATOM 909 C CA . SER A 1 120 ? 22.054 12.469 8.991 1.00 76.25 120 SER A CA 1
ATOM 910 C C . SER A 1 120 ? 21.928 13.380 7.772 1.00 76.25 120 SER A C 1
ATOM 912 O O . SER A 1 120 ? 21.132 13.103 6.879 1.00 76.25 120 SER A O 1
ATOM 914 N N . ARG A 1 121 ? 22.702 14.477 7.723 1.00 60.66 121 ARG A N 1
ATOM 915 C CA . ARG A 1 121 ? 22.793 15.338 6.521 1.00 60.66 121 ARG A CA 1
ATOM 916 C C . ARG A 1 121 ? 23.518 14.665 5.360 1.00 60.66 121 ARG A C 1
ATOM 918 O O . ARG A 1 121 ? 23.382 15.104 4.225 1.00 60.66 121 ARG A O 1
ATOM 925 N N . THR A 1 122 ? 24.273 13.610 5.621 1.00 51.31 122 THR A N 1
ATOM 926 C CA . THR A 1 122 ? 24.978 12.850 4.597 1.00 51.31 122 THR A CA 1
ATOM 927 C C . THR A 1 122 ? 24.088 11.712 4.116 1.00 51.31 122 THR A C 1
ATOM 929 O O . THR A 1 122 ? 24.136 10.596 4.630 1.00 51.31 122 THR A O 1
ATOM 932 N N . CYS A 1 123 ? 23.281 11.983 3.086 1.00 45.03 123 CYS A N 1
ATOM 933 C CA . CYS A 1 123 ? 23.020 10.947 2.089 1.00 45.03 123 CYS A CA 1
ATOM 934 C C . CYS A 1 123 ? 24.364 10.688 1.408 1.00 45.03 123 CYS A C 1
ATOM 936 O O . CYS A 1 123 ? 24.795 11.467 0.562 1.00 45.03 123 CYS A O 1
ATOM 938 N N . HIS A 1 124 ? 25.089 9.669 1.870 1.00 38.78 124 HIS A N 1
ATOM 939 C CA . HIS A 1 124 ? 26.331 9.260 1.230 1.00 38.78 124 HIS A CA 1
ATOM 940 C C . HIS A 1 124 ? 26.047 8.950 -0.241 1.00 38.78 124 HIS A C 1
ATOM 942 O O . HIS A 1 124 ? 25.267 8.053 -0.558 1.00 38.78 124 HIS A O 1
ATOM 948 N N . THR A 1 125 ? 26.696 9.691 -1.136 1.00 40.84 125 THR A N 1
ATOM 949 C CA . THR A 1 125 ? 26.910 9.252 -2.510 1.00 40.84 125 THR A CA 1
ATOM 950 C C . THR A 1 125 ? 27.588 7.881 -2.452 1.00 40.84 125 THR A C 1
ATOM 952 O O . THR A 1 125 ? 28.593 7.691 -1.766 1.00 40.84 125 THR A O 1
ATOM 955 N N . ALA A 1 126 ? 26.973 6.893 -3.097 1.00 43.47 126 ALA A N 1
ATOM 956 C CA . ALA A 1 126 ? 27.274 5.470 -2.969 1.00 43.47 126 ALA A CA 1
ATOM 957 C C . ALA A 1 126 ? 28.591 5.046 -3.657 1.00 43.47 126 ALA A C 1
ATOM 959 O O . ALA A 1 126 ? 28.577 4.164 -4.510 1.00 43.47 126 ALA A O 1
ATOM 960 N N . ALA A 1 127 ? 29.728 5.665 -3.318 1.00 41.53 127 ALA A N 1
ATOM 961 C CA . ALA A 1 127 ? 30.993 5.404 -4.010 1.00 41.53 127 ALA A CA 1
ATOM 962 C C . ALA A 1 127 ? 32.059 4.646 -3.199 1.00 41.53 127 ALA A C 1
ATOM 964 O O . ALA A 1 127 ? 32.901 4.001 -3.811 1.00 41.53 127 ALA A O 1
ATOM 965 N N . THR A 1 128 ? 32.051 4.627 -1.863 1.00 39.91 128 THR A N 1
ATOM 966 C CA . THR A 1 128 ? 33.136 3.954 -1.115 1.00 39.91 128 THR A CA 1
ATOM 967 C C . THR A 1 128 ? 32.693 3.483 0.268 1.00 39.91 128 THR A C 1
ATOM 969 O O . THR A 1 128 ? 32.928 4.153 1.265 1.00 39.91 128 THR A O 1
ATOM 972 N N . HIS A 1 129 ? 32.068 2.305 0.370 1.00 36.91 129 HIS A N 1
ATOM 973 C CA . HIS A 1 129 ? 31.771 1.707 1.680 1.00 36.91 129 HIS A CA 1
ATOM 974 C C . HIS A 1 129 ? 31.893 0.174 1.672 1.00 36.91 129 HIS A C 1
ATOM 976 O O . HIS A 1 129 ? 30.926 -0.550 1.883 1.00 36.91 129 HIS A O 1
ATOM 982 N N . THR A 1 130 ? 33.118 -0.324 1.467 1.00 42.25 130 THR A N 1
ATOM 983 C CA . THR A 1 130 ? 33.459 -1.753 1.644 1.00 42.25 130 THR A CA 1
ATOM 984 C C . THR A 1 130 ? 34.267 -2.032 2.922 1.00 42.25 130 THR A C 1
ATOM 986 O O . THR A 1 130 ? 34.660 -3.169 3.141 1.00 42.25 130 THR A O 1
ATOM 989 N N . ALA A 1 131 ? 34.521 -1.052 3.804 1.00 40.50 131 ALA A N 1
ATOM 990 C CA . ALA A 1 131 ? 35.494 -1.251 4.896 1.00 40.50 131 ALA A CA 1
ATOM 991 C C . ALA A 1 131 ? 35.083 -0.814 6.317 1.00 40.50 131 ALA A C 1
ATOM 993 O O . ALA A 1 131 ? 35.880 -0.979 7.234 1.00 40.50 131 ALA A O 1
ATOM 994 N N . LEU A 1 132 ? 33.867 -0.307 6.562 1.00 36.94 132 LEU A N 1
ATOM 995 C CA . LEU A 1 132 ? 33.531 0.298 7.871 1.00 36.94 132 LEU A CA 1
ATOM 996 C C . LEU A 1 132 ? 32.239 -0.218 8.530 1.00 36.94 132 LEU A C 1
ATOM 998 O O . LEU A 1 132 ? 31.665 0.444 9.388 1.00 36.94 132 LEU A O 1
ATOM 1002 N N . LEU A 1 133 ? 31.794 -1.426 8.166 1.00 33.88 133 LEU A N 1
ATOM 1003 C CA . LEU A 1 133 ? 30.613 -2.085 8.755 1.00 33.88 133 LEU A CA 1
ATOM 1004 C C . LEU A 1 133 ? 30.937 -3.293 9.658 1.00 33.88 133 LEU A C 1
ATOM 1006 O O . LEU A 1 133 ? 30.021 -3.935 10.163 1.00 33.88 133 LEU A O 1
ATOM 1010 N N . SER A 1 134 ? 32.213 -3.587 9.934 1.00 35.81 134 SER A N 1
ATOM 1011 C CA . SER A 1 134 ? 32.616 -4.745 10.756 1.00 35.81 134 SER A CA 1
ATOM 1012 C C . SER A 1 134 ? 32.858 -4.451 12.247 1.00 35.81 134 SER A C 1
ATOM 1014 O O . SER A 1 134 ? 33.055 -5.394 13.010 1.00 35.81 134 SER A O 1
ATOM 1016 N N . VAL A 1 135 ? 32.793 -3.192 12.708 1.00 37.84 135 VAL A N 1
ATOM 1017 C CA . VAL A 1 135 ? 33.157 -2.837 14.104 1.00 37.84 135 VAL A CA 1
ATOM 1018 C C . VAL A 1 135 ? 31.969 -2.414 14.988 1.00 37.84 135 VAL A C 1
ATOM 1020 O O . VAL A 1 135 ? 32.078 -2.466 16.208 1.00 37.84 135 VAL A O 1
ATOM 1023 N N . LEU A 1 136 ? 30.784 -2.123 14.435 1.00 35.72 136 LEU A N 1
ATOM 1024 C CA . LEU A 1 136 ? 29.594 -1.756 15.236 1.00 35.72 136 LEU A CA 1
ATOM 1025 C C . LEU A 1 136 ? 28.575 -2.895 15.452 1.00 35.72 136 LEU A C 1
ATOM 1027 O O . LEU A 1 136 ? 27.562 -2.700 16.117 1.00 35.72 136 LEU A O 1
ATOM 1031 N N . ALA A 1 137 ? 28.856 -4.113 14.975 1.00 35.28 137 ALA A N 1
ATOM 1032 C CA . ALA A 1 137 ? 27.969 -5.275 15.127 1.00 35.28 137 ALA A CA 1
ATOM 1033 C C . ALA A 1 137 ? 28.181 -6.094 16.425 1.00 35.28 137 ALA A C 1
ATOM 1035 O O . ALA A 1 137 ? 27.645 -7.193 16.557 1.00 35.28 137 ALA A O 1
ATOM 1036 N N . ARG A 1 138 ? 28.936 -5.583 17.408 1.00 35.50 138 ARG A N 1
ATOM 1037 C CA . ARG A 1 138 ? 29.078 -6.200 18.742 1.00 35.50 138 ARG A CA 1
ATOM 1038 C C . ARG A 1 138 ? 28.688 -5.203 19.827 1.00 35.50 138 ARG A C 1
ATOM 1040 O O . ARG A 1 138 ? 29.550 -4.607 20.459 1.00 35.50 138 ARG A O 1
ATOM 1047 N N . GLY A 1 139 ? 27.390 -4.991 20.034 1.00 32.88 139 GLY A N 1
ATOM 1048 C CA . GLY A 1 139 ? 26.988 -4.074 21.101 1.00 32.88 139 GLY A CA 1
ATOM 1049 C C . GLY A 1 139 ? 25.515 -3.762 21.307 1.00 32.88 139 GLY A C 1
ATOM 1050 O O . GLY A 1 139 ? 25.250 -2.857 22.079 1.00 32.88 139 GLY A O 1
ATOM 1051 N N . GLN A 1 140 ? 24.553 -4.454 20.689 1.00 34.56 140 GLN A N 1
ATOM 1052 C CA . GLN A 1 140 ? 23.142 -4.336 21.085 1.00 34.56 140 GLN A CA 1
ATOM 1053 C C . GLN A 1 140 ? 22.395 -5.659 20.881 1.00 34.56 140 GLN A C 1
ATOM 1055 O O . GLN A 1 140 ? 21.744 -5.888 19.867 1.00 34.56 140 GLN A O 1
ATOM 1060 N N . SER A 1 141 ? 22.470 -6.541 21.880 1.00 37.97 141 SER A N 1
ATOM 1061 C CA . SER A 1 141 ? 21.564 -7.685 22.012 1.00 37.97 141 SER A CA 1
ATOM 1062 C C . SER A 1 141 ? 20.901 -7.665 23.387 1.00 37.97 141 SER A C 1
ATOM 1064 O O . SER A 1 141 ? 21.347 -8.328 24.320 1.00 37.97 141 SER A O 1
ATOM 1066 N N . ARG A 1 142 ? 19.841 -6.871 23.521 1.00 41.88 142 ARG A N 1
ATOM 1067 C CA . ARG A 1 142 ? 18.743 -7.070 24.480 1.00 41.88 142 ARG A CA 1
ATOM 1068 C C . ARG A 1 142 ? 17.719 -5.982 24.208 1.00 41.88 142 ARG A C 1
ATOM 1070 O O . ARG A 1 142 ? 17.885 -4.904 24.735 1.00 41.88 142 ARG A O 1
ATOM 1077 N N . TRP A 1 143 ? 16.745 -6.263 23.345 1.00 33.66 143 TRP A N 1
ATOM 1078 C CA . TRP A 1 143 ? 15.337 -5.849 23.440 1.00 33.66 143 TRP A CA 1
ATOM 1079 C C . TRP A 1 143 ? 14.568 -6.619 22.348 1.00 33.66 143 TRP A C 1
ATOM 1081 O O . TRP A 1 143 ? 14.710 -6.372 21.158 1.00 33.66 143 TRP A O 1
ATOM 1091 N N . ASN A 1 144 ? 13.835 -7.641 22.797 1.00 33.94 144 ASN A N 1
ATOM 1092 C CA . ASN A 1 144 ? 12.685 -8.304 22.168 1.00 33.94 144 ASN A CA 1
ATOM 1093 C C . ASN A 1 144 ? 12.732 -8.658 20.657 1.00 33.94 144 ASN A C 1
ATOM 1095 O O . ASN A 1 144 ? 12.086 -8.025 19.827 1.00 33.94 144 ASN A O 1
ATOM 1099 N N . ARG A 1 145 ? 13.353 -9.800 20.324 1.00 30.67 145 ARG A N 1
ATOM 1100 C CA . ARG A 1 145 ? 12.881 -10.668 19.225 1.00 30.67 145 ARG A CA 1
ATOM 1101 C C . ARG A 1 145 ? 12.022 -11.780 19.826 1.00 30.67 145 ARG A C 1
ATOM 1103 O O . ARG A 1 145 ? 12.563 -12.684 20.456 1.00 30.67 145 ARG A O 1
ATOM 1110 N N . ARG A 1 146 ? 10.705 -11.755 19.601 1.00 29.52 146 ARG A N 1
ATOM 1111 C CA . ARG A 1 146 ? 9.881 -12.974 19.642 1.00 29.52 146 ARG A CA 1
ATOM 1112 C C . ARG A 1 146 ? 9.778 -13.513 18.222 1.00 29.52 146 ARG A C 1
ATOM 1114 O O . ARG A 1 146 ? 8.997 -13.018 17.420 1.00 29.52 146 ARG A O 1
ATOM 1121 N N . SER A 1 147 ? 10.624 -14.497 17.937 1.00 29.97 147 SER A N 1
ATOM 1122 C CA . SER A 1 147 ? 10.444 -15.441 16.840 1.00 29.97 147 SER A CA 1
ATOM 1123 C C . SER A 1 147 ? 9.376 -16.451 17.260 1.00 29.97 147 SER A C 1
ATOM 1125 O O . SER A 1 147 ? 9.468 -17.025 18.346 1.00 29.97 147 SER A O 1
ATOM 1127 N N . LEU A 1 148 ? 8.355 -16.625 16.426 1.00 35.59 148 LEU A N 1
ATOM 1128 C CA . LEU A 1 148 ? 7.346 -17.671 16.546 1.00 35.59 148 LEU A CA 1
ATOM 1129 C C . LEU A 1 148 ? 7.952 -18.986 16.045 1.00 35.59 148 LEU A C 1
ATOM 1131 O O . LEU A 1 148 ? 8.080 -19.189 14.840 1.00 35.59 148 LEU A O 1
ATOM 1135 N N . HIS A 1 149 ? 8.312 -19.878 16.966 1.00 32.66 149 HIS A N 1
ATOM 1136 C CA . HIS A 1 149 ? 8.465 -21.305 16.693 1.00 32.66 149 HIS A CA 1
ATOM 1137 C C . HIS A 1 149 ? 7.769 -22.112 17.788 1.00 32.66 149 HIS A C 1
ATOM 1139 O O . HIS A 1 149 ? 7.860 -21.787 18.971 1.00 32.66 149 HIS A O 1
ATOM 1145 N N . ASN A 1 150 ? 7.025 -23.114 17.320 1.00 36.88 150 ASN A N 1
ATOM 1146 C CA . ASN A 1 150 ? 6.207 -24.062 18.062 1.00 36.88 150 ASN A CA 1
ATOM 1147 C C . ASN A 1 150 ? 6.891 -24.603 19.319 1.00 36.88 150 ASN A C 1
ATOM 1149 O O . ASN A 1 150 ? 8.020 -25.083 19.251 1.00 36.88 150 ASN A O 1
ATOM 1153 N N . CYS A 1 151 ? 6.135 -24.645 20.417 1.00 29.78 151 CYS A N 1
ATOM 1154 C CA . CYS A 1 151 ? 6.368 -25.603 21.485 1.00 29.78 151 CYS A CA 1
ATOM 1155 C C . CYS A 1 151 ? 5.143 -26.500 21.633 1.00 29.78 151 CYS A C 1
ATOM 1157 O O . CYS A 1 151 ? 4.047 -26.062 21.987 1.00 29.78 151 CYS A O 1
ATOM 1159 N N . ASP A 1 152 ? 5.425 -27.757 21.335 1.00 28.52 152 ASP A N 1
ATOM 1160 C CA . ASP A 1 152 ? 4.804 -28.975 21.813 1.00 28.52 152 ASP A CA 1
ATOM 1161 C C . ASP A 1 152 ? 4.465 -28.907 23.312 1.00 28.52 152 ASP A C 1
ATOM 1163 O O . ASP A 1 152 ? 5.196 -28.315 24.114 1.00 28.52 152 ASP A O 1
ATOM 1167 N N . CYS A 1 153 ? 3.347 -29.517 23.691 1.00 27.97 153 CYS A N 1
ATOM 1168 C CA . CYS A 1 153 ? 2.828 -29.510 25.052 1.00 27.97 153 CYS A CA 1
ATOM 1169 C C . CYS A 1 153 ? 2.675 -30.959 25.523 1.00 27.97 153 CYS A C 1
ATOM 1171 O O . CYS A 1 153 ? 1.634 -31.579 25.323 1.00 27.97 153 CYS A O 1
ATOM 1173 N N . SER A 1 154 ? 3.708 -31.493 26.182 1.00 38.19 154 SER A N 1
ATOM 1174 C CA . SER A 1 154 ? 3.616 -32.750 26.927 1.00 38.19 154 SER A CA 1
ATOM 1175 C C . SER A 1 154 ? 4.168 -32.605 28.351 1.00 38.19 154 SER A C 1
ATOM 1177 O O . SER A 1 154 ? 5.364 -32.427 28.556 1.00 38.19 154 SER A O 1
ATOM 1179 N N . THR A 1 155 ? 3.249 -32.757 29.308 1.00 38.56 155 THR A N 1
ATOM 1180 C CA . THR A 1 155 ? 3.362 -33.439 30.614 1.00 38.56 155 THR A CA 1
ATOM 1181 C C . THR A 1 155 ? 4.417 -33.068 31.672 1.00 38.56 155 THR A C 1
ATOM 1183 O O . THR A 1 155 ? 5.624 -33.105 31.461 1.00 38.56 155 THR A O 1
ATOM 1186 N N . THR A 1 156 ? 3.891 -33.025 32.914 1.00 33.88 156 THR A N 1
ATOM 1187 C CA . THR A 1 156 ? 4.536 -33.197 34.243 1.00 33.88 156 THR A CA 1
ATOM 1188 C C . THR A 1 156 ? 5.404 -32.025 34.737 1.00 33.88 156 THR A C 1
ATOM 1190 O O . THR A 1 156 ? 6.189 -31.475 33.995 1.00 33.88 156 THR A O 1
ATOM 1193 N N . ARG A 1 157 ? 5.354 -31.555 35.993 1.00 34.00 157 ARG A N 1
ATOM 1194 C CA . ARG A 1 157 ? 4.983 -32.175 37.275 1.00 34.00 157 ARG A CA 1
ATOM 1195 C C . ARG A 1 157 ? 4.659 -31.083 38.317 1.00 34.00 157 ARG A C 1
ATOM 1197 O O . ARG A 1 157 ? 5.123 -29.953 38.241 1.00 34.00 157 ARG A O 1
ATOM 1204 N N . ARG A 1 158 ? 3.874 -31.493 39.311 1.00 44.72 158 ARG A N 1
ATOM 1205 C CA . ARG A 1 158 ? 3.378 -30.763 40.488 1.00 44.72 158 ARG A CA 1
ATOM 1206 C C . ARG A 1 158 ? 4.473 -30.064 41.317 1.00 44.72 158 ARG A C 1
ATOM 1208 O O . ARG A 1 158 ? 5.485 -30.674 41.644 1.00 44.72 158 ARG A O 1
ATOM 1215 N N . SER A 1 159 ? 4.164 -28.866 41.816 1.00 35.72 159 SER A N 1
ATOM 1216 C CA . SER A 1 159 ? 4.556 -28.418 43.161 1.00 35.72 159 SER A CA 1
ATOM 1217 C C . SER A 1 159 ? 3.567 -27.370 43.667 1.00 35.72 159 SER A C 1
ATOM 1219 O O . SER A 1 159 ? 3.480 -26.256 43.159 1.00 35.72 159 SER A O 1
ATOM 1221 N N . ALA A 1 160 ? 2.761 -27.790 44.640 1.00 42.16 160 ALA A N 1
ATOM 1222 C CA . ALA A 1 160 ? 1.733 -26.993 45.282 1.00 42.16 160 ALA A CA 1
ATOM 1223 C C . ALA A 1 160 ? 2.366 -26.057 46.319 1.00 42.16 160 ALA A C 1
ATOM 1225 O O . ALA A 1 160 ? 2.862 -26.510 47.348 1.00 42.16 160 ALA A O 1
ATOM 1226 N N . VAL A 1 161 ? 2.300 -24.747 46.079 1.00 43.97 161 VAL A N 1
ATOM 1227 C CA . VAL A 1 161 ? 2.533 -23.740 47.120 1.00 43.97 161 VAL A CA 1
ATOM 1228 C C . VAL A 1 161 ? 1.203 -23.489 47.821 1.00 43.97 161 VAL A C 1
ATOM 1230 O O . VAL A 1 161 ? 0.343 -22.741 47.360 1.00 43.97 161 VAL A O 1
ATOM 1233 N N . SER A 1 162 ? 1.040 -24.181 48.945 1.00 47.34 162 SER A N 1
ATOM 1234 C CA . SER A 1 162 ? -0.042 -23.998 49.905 1.00 47.34 162 SER A CA 1
ATOM 1235 C C . SER A 1 162 ? 0.088 -22.626 50.576 1.00 47.34 162 SER A C 1
ATOM 1237 O O . SER A 1 162 ? 0.895 -22.434 51.486 1.00 47.34 162 SER A O 1
ATOM 1239 N N . LYS A 1 163 ? -0.703 -21.646 50.124 1.00 42.81 163 LYS A N 1
ATOM 1240 C CA . LYS A 1 163 ? -0.937 -20.406 50.874 1.00 42.81 163 LYS A CA 1
ATOM 1241 C C . LYS A 1 163 ? -1.988 -20.685 51.947 1.00 42.81 163 LYS A C 1
ATOM 1243 O O . LYS A 1 163 ? -3.170 -20.838 51.648 1.00 42.81 163 LYS A O 1
ATOM 1248 N N . ARG A 1 164 ? -1.542 -20.729 53.206 1.00 44.62 164 ARG A N 1
ATOM 1249 C CA . ARG A 1 164 ? -2.408 -20.693 54.392 1.00 44.62 164 ARG A CA 1
ATOM 1250 C C . ARG A 1 164 ? -3.258 -19.424 54.359 1.00 44.62 164 ARG A C 1
ATOM 1252 O O . ARG A 1 164 ? -2.765 -18.325 54.590 1.00 44.62 164 ARG A O 1
ATOM 1259 N N . VAL A 1 165 ? -4.545 -19.604 54.091 1.00 51.91 165 VAL A N 1
ATOM 1260 C CA . VAL A 1 165 ? -5.588 -18.616 54.363 1.00 51.91 165 VAL A CA 1
ATOM 1261 C C . VAL A 1 165 ? -5.927 -18.717 55.848 1.00 51.91 165 VAL A C 1
ATOM 1263 O O . VAL A 1 165 ? -6.383 -19.760 56.317 1.00 51.91 165 VAL A O 1
ATOM 1266 N N . ASN A 1 166 ? -5.683 -17.636 56.587 1.00 43.66 166 ASN A N 1
ATOM 1267 C CA . ASN A 1 166 ? -6.138 -17.469 57.964 1.00 43.66 166 ASN A CA 1
ATOM 1268 C C . ASN A 1 166 ? -7.673 -17.525 57.998 1.00 43.66 166 ASN A C 1
ATOM 1270 O O . ASN A 1 166 ? -8.351 -16.564 57.634 1.00 43.66 166 ASN A O 1
ATOM 1274 N N . ARG A 1 167 ? -8.223 -18.659 58.444 1.00 41.97 167 ARG A N 1
ATOM 1275 C CA . ARG A 1 167 ? -9.630 -18.780 58.832 1.00 41.97 167 ARG A CA 1
ATOM 1276 C C . ARG A 1 167 ? -9.814 -18.053 60.161 1.00 41.97 167 ARG A C 1
ATOM 1278 O O . ARG A 1 167 ? -9.389 -18.548 61.201 1.00 41.97 167 ARG A O 1
ATOM 1285 N N . ARG A 1 168 ? -10.455 -16.883 60.130 1.00 47.69 168 ARG A N 1
ATOM 1286 C CA . ARG A 1 168 ? -11.082 -16.314 61.327 1.00 47.69 168 ARG A CA 1
ATOM 1287 C C . ARG A 1 168 ? -12.200 -17.256 61.761 1.00 47.69 168 ARG A C 1
ATOM 1289 O O . ARG A 1 168 ? -13.093 -17.563 60.975 1.00 47.69 168 ARG A O 1
ATOM 1296 N N . ALA A 1 169 ? -12.108 -17.715 63.003 1.00 46.69 169 ALA A N 1
ATOM 1297 C CA . ALA A 1 169 ? -13.173 -18.414 63.693 1.00 46.69 169 ALA A CA 1
ATOM 1298 C C . ALA A 1 169 ? -14.400 -17.494 63.769 1.00 46.69 169 ALA A C 1
ATOM 1300 O O . ALA A 1 169 ? -14.369 -16.458 64.430 1.00 46.69 169 ALA A O 1
ATOM 1301 N N . VAL A 1 170 ? -15.457 -17.867 63.050 1.00 55.44 170 VAL A N 1
ATOM 1302 C CA . VAL A 1 170 ? -16.801 -17.337 63.264 1.00 55.44 170 VAL A CA 1
ATOM 1303 C C . VAL A 1 170 ? -17.330 -18.034 64.509 1.00 55.44 170 VAL A C 1
ATOM 1305 O O . VAL A 1 170 ? -17.480 -19.255 64.541 1.00 55.44 170 VAL A O 1
ATOM 1308 N N . THR A 1 171 ? -17.531 -17.252 65.560 1.00 48.38 171 THR A N 1
ATOM 1309 C CA . THR A 1 171 ? -18.170 -17.666 66.804 1.00 48.38 171 THR A CA 1
ATOM 1310 C C . THR A 1 171 ? -19.590 -18.148 66.516 1.00 48.38 171 THR A C 1
ATOM 1312 O O . THR A 1 171 ? -20.383 -17.475 65.859 1.00 48.38 171 THR A O 1
ATOM 1315 N N . GLY A 1 172 ? -19.887 -19.363 66.974 1.00 48.72 172 GLY A N 1
ATOM 1316 C CA . GLY A 1 172 ? -21.164 -20.028 66.762 1.00 48.72 172 GLY A CA 1
ATOM 1317 C C . GLY A 1 172 ? -22.299 -19.359 67.529 1.00 48.72 172 GLY A C 1
ATOM 1318 O O . GLY A 1 172 ? -22.321 -19.365 68.758 1.00 48.72 172 GLY A O 1
ATOM 1319 N N . VAL A 1 173 ? -23.285 -18.860 66.787 1.00 52.59 173 VAL A N 1
ATOM 1320 C CA . VAL A 1 173 ? -24.631 -18.609 67.301 1.00 52.59 173 VAL A CA 1
ATOM 1321 C C . VAL A 1 173 ? -25.370 -19.949 67.285 1.00 52.59 173 VAL A C 1
ATOM 1323 O O . VAL A 1 173 ? -25.738 -20.456 66.227 1.00 52.59 173 VAL A O 1
ATOM 1326 N N . LYS A 1 174 ? -25.563 -20.557 68.461 1.00 52.25 174 LYS A N 1
ATOM 1327 C CA . LYS A 1 174 ? -26.489 -21.685 68.642 1.00 52.25 174 LYS A CA 1
ATOM 1328 C C . LYS A 1 174 ? -27.922 -21.155 68.552 1.00 52.25 174 LYS A C 1
ATOM 1330 O O . LYS A 1 174 ? -28.495 -20.746 69.557 1.00 52.25 174 LYS A O 1
ATOM 1335 N N . ALA A 1 175 ? -28.497 -21.158 67.353 1.00 50.12 175 ALA A N 1
ATOM 1336 C CA . ALA A 1 175 ? -29.939 -21.036 67.178 1.00 50.12 175 ALA A CA 1
ATOM 1337 C C . ALA A 1 175 ? -30.573 -22.413 67.429 1.00 50.12 175 ALA A C 1
ATOM 1339 O O . ALA A 1 175 ? -30.265 -23.382 66.736 1.00 50.12 175 ALA A O 1
ATOM 1340 N N . GLY A 1 176 ? -31.418 -22.516 68.457 1.00 48.16 176 GLY A N 1
ATOM 1341 C CA . GLY A 1 176 ? -32.195 -23.722 68.731 1.00 48.16 176 GLY A CA 1
ATOM 1342 C C . GLY A 1 176 ? -33.139 -24.017 67.567 1.00 48.16 176 GLY A C 1
ATOM 1343 O O . GLY A 1 176 ? -34.037 -23.226 67.280 1.00 48.16 176 GLY A O 1
ATOM 1344 N N . ALA A 1 177 ? -32.923 -25.148 66.897 1.00 51.97 177 ALA A N 1
ATOM 1345 C CA . ALA A 1 177 ? -33.781 -25.633 65.829 1.00 51.97 177 ALA A CA 1
ATOM 1346 C C . ALA A 1 177 ? -35.146 -26.030 66.409 1.00 51.97 177 ALA A C 1
ATOM 1348 O O . ALA A 1 177 ? -35.304 -27.087 67.018 1.00 51.97 177 ALA A O 1
ATOM 1349 N N . LYS A 1 178 ? -36.142 -25.159 66.233 1.00 53.66 178 LYS A N 1
ATOM 1350 C CA . LYS A 1 178 ? -37.548 -25.553 66.311 1.00 53.66 178 LYS A CA 1
ATOM 1351 C C . LYS A 1 178 ? -37.876 -26.256 64.995 1.00 53.66 178 LYS A C 1
ATOM 1353 O O . LYS A 1 178 ? -37.851 -25.620 63.946 1.00 53.66 178 LYS A O 1
ATOM 1358 N N . ASN A 1 179 ? -38.156 -27.555 65.053 1.00 52.69 179 ASN A N 1
ATOM 1359 C CA . ASN A 1 179 ? -38.625 -28.349 63.917 1.00 52.69 179 ASN A CA 1
ATOM 1360 C C . ASN A 1 179 ? -40.053 -27.914 63.541 1.00 52.69 179 ASN A C 1
ATOM 1362 O O . ASN A 1 179 ? -41.026 -28.557 63.923 1.00 52.69 179 ASN A O 1
ATOM 1366 N N . ALA A 1 180 ? -40.186 -26.787 62.846 1.00 63.56 180 ALA A N 1
ATOM 1367 C CA . ALA A 1 180 ? -41.417 -26.416 62.165 1.00 63.56 180 ALA A CA 1
ATOM 1368 C C . ALA A 1 180 ? -41.397 -27.088 60.786 1.00 63.56 180 ALA A C 1
ATOM 1370 O O . ALA A 1 180 ? -40.539 -26.788 59.958 1.00 63.56 180 ALA A O 1
ATOM 1371 N N . GLY A 1 181 ? -42.285 -28.058 60.571 1.00 66.56 181 GLY A N 1
ATOM 1372 C CA . GLY A 1 181 ? -42.456 -28.687 59.265 1.00 66.56 181 GLY A CA 1
ATOM 1373 C C . GLY A 1 181 ? -42.997 -27.669 58.264 1.00 66.56 181 GLY A C 1
ATOM 1374 O O . GLY A 1 181 ? -44.019 -27.040 58.529 1.00 66.56 181 GLY A O 1
ATOM 1375 N N . PHE A 1 182 ? -42.307 -27.508 57.134 1.00 71.31 182 PHE A N 1
ATOM 1376 C CA . PHE A 1 182 ? -42.775 -26.687 56.019 1.00 71.31 182 PHE A CA 1
ATOM 1377 C C . PHE A 1 182 ? -44.099 -27.230 55.491 1.00 71.31 182 PHE A C 1
ATOM 1379 O O . PHE A 1 182 ? -44.261 -28.437 55.292 1.00 71.31 182 PHE A O 1
ATOM 1386 N N . THR A 1 183 ? -45.044 -26.333 55.241 1.00 86.31 183 THR A N 1
ATOM 1387 C CA . THR A 1 183 ? -46.309 -26.729 54.620 1.00 86.31 183 THR A CA 1
ATOM 1388 C C . THR A 1 183 ? -46.099 -26.946 53.118 1.00 86.31 183 THR A C 1
ATOM 1390 O O . THR A 1 183 ? -45.310 -26.250 52.481 1.00 86.31 183 THR A O 1
ATOM 1393 N N . LEU A 1 184 ? -46.803 -27.912 52.516 1.00 84.38 184 LEU A N 1
ATOM 1394 C CA . LEU A 1 184 ? -46.661 -28.259 51.089 1.00 84.38 184 LEU A CA 1
ATOM 1395 C C . LEU A 1 184 ? -46.865 -27.045 50.158 1.00 84.38 184 LEU A C 1
ATOM 1397 O O . LEU A 1 184 ? -46.195 -26.920 49.133 1.00 84.38 184 LEU A O 1
ATOM 1401 N N . VAL A 1 185 ? -47.745 -26.118 50.549 1.00 86.00 185 VAL A N 1
ATOM 1402 C CA . VAL A 1 185 ? -48.008 -24.863 49.824 1.00 86.00 185 VAL A CA 1
ATOM 1403 C C . VAL A 1 185 ? -46.777 -23.947 49.798 1.00 86.00 185 VAL A C 1
ATOM 1405 O O . VAL A 1 185 ? -46.500 -23.317 48.782 1.00 86.00 185 VAL A O 1
ATOM 1408 N N . GLU A 1 186 ? -46.010 -23.896 50.884 1.00 80.44 186 GLU A N 1
ATOM 1409 C CA . GLU A 1 186 ? -44.794 -23.081 51.024 1.00 80.44 186 GLU A CA 1
ATOM 1410 C C . GLU A 1 186 ? -43.701 -23.546 50.055 1.00 80.44 186 GLU A C 1
ATOM 1412 O O . GLU A 1 186 ? -43.064 -22.733 49.383 1.00 80.44 186 GLU A O 1
ATOM 1417 N N . LEU A 1 187 ? -43.556 -24.866 49.903 1.00 85.00 187 LEU A N 1
ATOM 1418 C CA . LEU A 1 187 ? -42.599 -25.465 48.975 1.00 85.00 187 LEU A CA 1
ATOM 1419 C C . LEU A 1 187 ? -42.980 -25.191 47.511 1.00 85.00 187 LEU A C 1
ATOM 1421 O O . LEU A 1 187 ? -42.110 -24.883 46.696 1.00 85.00 187 LEU A O 1
ATOM 1425 N N . LEU A 1 188 ? -44.276 -25.212 47.182 1.00 86.75 188 LEU A N 1
ATOM 1426 C CA . LEU A 1 188 ? -44.763 -24.896 45.835 1.00 86.75 188 LEU A CA 1
ATOM 1427 C C . LEU A 1 188 ? -44.506 -23.427 45.467 1.00 86.75 188 LEU A C 1
ATOM 1429 O O . LEU A 1 188 ? -44.014 -23.136 44.374 1.00 86.75 188 LEU A O 1
ATOM 1433 N N . VAL A 1 189 ? -44.772 -22.498 46.390 1.00 87.62 189 VAL A N 1
ATOM 1434 C CA . VAL A 1 189 ? -44.496 -21.070 46.175 1.00 87.62 189 VAL A CA 1
ATOM 1435 C C . VAL A 1 189 ? -42.991 -20.807 46.055 1.00 87.62 189 VAL A C 1
ATOM 1437 O O . VAL A 1 189 ? -42.574 -20.053 45.174 1.00 87.62 189 VAL A O 1
ATOM 1440 N N . ALA A 1 190 ? -42.164 -21.471 46.869 1.00 85.31 190 ALA A N 1
ATOM 1441 C CA . ALA A 1 190 ? -40.709 -21.361 46.784 1.00 85.31 190 ALA A CA 1
ATOM 1442 C C . ALA A 1 190 ? -40.171 -21.807 45.413 1.00 85.31 190 ALA A C 1
ATOM 1444 O O . ALA A 1 190 ? -39.340 -21.115 44.824 1.00 85.31 190 ALA A O 1
ATOM 1445 N N . MET A 1 191 ? -40.681 -22.914 44.862 1.00 88.44 191 MET A N 1
ATOM 1446 C CA . MET A 1 191 ? -40.303 -23.375 43.520 1.00 88.44 191 MET A CA 1
ATOM 1447 C C . MET A 1 191 ? -40.742 -22.396 42.423 1.00 88.44 191 MET A C 1
ATOM 1449 O O . MET A 1 191 ? -39.964 -22.118 41.509 1.00 88.44 191 MET A O 1
ATOM 1453 N N . GLY A 1 192 ? -41.948 -21.828 42.525 1.00 89.88 192 GLY A N 1
ATOM 1454 C CA . GLY A 1 192 ? -42.433 -20.815 41.581 1.00 89.88 192 GLY A CA 1
ATOM 1455 C C . GLY A 1 192 ? -41.551 -19.564 41.559 1.00 89.88 192 GLY A C 1
ATOM 1456 O O . GLY A 1 192 ? -41.133 -19.114 40.492 1.00 89.88 192 GLY A O 1
ATOM 1457 N N . LEU A 1 193 ? -41.190 -19.043 42.736 1.00 85.38 193 LEU A N 1
ATOM 1458 C CA . LEU A 1 193 ? -40.283 -17.897 42.855 1.00 85.38 193 LEU A CA 1
ATOM 1459 C C . LEU A 1 193 ? -38.875 -18.220 42.345 1.00 85.38 193 LEU A C 1
ATOM 1461 O O . LEU A 1 193 ? -38.265 -17.402 41.655 1.00 85.38 193 LEU A O 1
ATOM 1465 N N . PHE A 1 194 ? -38.372 -19.424 42.624 1.00 85.12 194 PHE A N 1
ATOM 1466 C CA . PHE A 1 194 ? -37.072 -19.867 42.129 1.00 85.12 194 PHE A CA 1
ATOM 1467 C C . PHE A 1 194 ? -37.015 -19.893 40.594 1.00 85.12 194 PHE A C 1
ATOM 1469 O O . PHE A 1 194 ? -36.038 -19.422 40.012 1.00 85.12 194 PHE A O 1
ATOM 1476 N N . LEU A 1 195 ? -38.073 -20.364 39.924 1.00 92.00 195 LEU A N 1
ATOM 1477 C CA . LEU A 1 195 ? -38.151 -20.370 38.458 1.00 92.00 195 LEU A CA 1
ATOM 1478 C C . LEU A 1 195 ? -38.141 -18.959 37.857 1.00 92.00 195 LEU A C 1
ATOM 1480 O O . LEU A 1 195 ? -37.483 -18.734 36.837 1.00 92.00 195 LEU A O 1
ATOM 1484 N N . VAL A 1 196 ? -38.815 -17.995 38.490 1.00 91.31 196 VAL A N 1
ATOM 1485 C CA . VAL A 1 196 ? -38.792 -16.590 38.046 1.00 91.31 196 VAL A CA 1
ATOM 1486 C C . VAL A 1 196 ? -37.375 -16.023 38.140 1.00 91.31 196 VAL A C 1
ATOM 1488 O O . VAL A 1 196 ? -36.875 -15.446 37.173 1.00 91.31 196 VAL A O 1
ATOM 1491 N N . VAL A 1 197 ? -36.692 -16.243 39.267 1.00 85.69 197 VAL A N 1
ATOM 1492 C CA . VAL A 1 197 ? -35.307 -15.786 39.462 1.00 85.69 197 VAL A CA 1
ATOM 1493 C C . VAL A 1 197 ? -34.361 -16.444 38.455 1.00 85.69 197 VAL A C 1
ATOM 1495 O O . VAL A 1 197 ? -33.549 -15.750 37.840 1.00 85.69 197 VAL A O 1
ATOM 1498 N N . LEU A 1 198 ? -34.495 -17.754 38.223 1.00 88.50 198 LEU A N 1
ATOM 1499 C CA . LEU A 1 198 ? -33.681 -18.482 37.249 1.00 88.50 198 LEU A CA 1
ATOM 1500 C C . LEU A 1 198 ? -33.900 -17.962 35.822 1.00 88.50 198 LEU A C 1
ATOM 1502 O O . LEU A 1 198 ? -32.937 -17.802 35.077 1.00 88.50 198 LEU A O 1
ATOM 1506 N N . THR A 1 199 ? -35.143 -17.641 35.454 1.00 90.75 199 THR A N 1
ATOM 1507 C CA 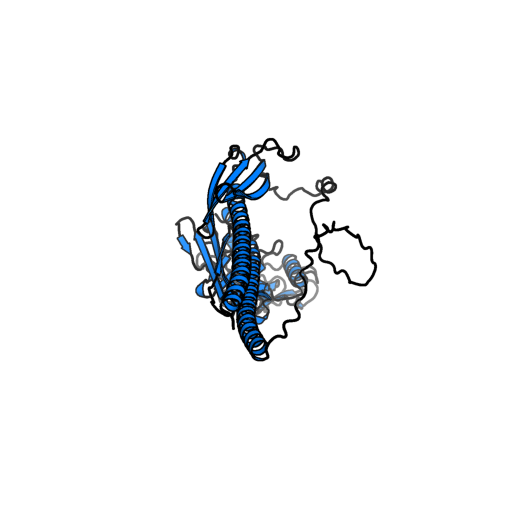. THR A 1 199 ? -35.480 -17.093 34.130 1.00 90.75 199 THR A CA 1
ATOM 1508 C C . THR A 1 199 ? -34.853 -15.714 33.920 1.00 90.75 199 THR A C 1
ATOM 1510 O O . THR A 1 199 ? -34.264 -15.452 32.871 1.00 90.75 199 THR A O 1
ATOM 1513 N N . ILE A 1 200 ? -34.915 -14.836 34.927 1.00 90.25 200 ILE A N 1
ATOM 1514 C CA . ILE A 1 200 ? -34.267 -13.516 34.878 1.00 90.25 200 ILE A CA 1
ATOM 1515 C C . ILE A 1 200 ? -32.746 -13.674 34.765 1.00 90.25 200 ILE A C 1
ATOM 1517 O O . ILE A 1 200 ? -32.123 -13.027 33.922 1.00 90.25 200 ILE A O 1
ATOM 1521 N N . ALA A 1 201 ? -32.150 -14.566 35.561 1.00 84.25 201 ALA A N 1
ATOM 1522 C CA . ALA A 1 201 ? -30.719 -14.850 35.513 1.00 84.25 201 ALA A CA 1
ATOM 1523 C C . ALA A 1 201 ? -30.288 -15.419 34.150 1.00 84.25 201 ALA A C 1
ATOM 1525 O O . ALA A 1 201 ? -29.271 -14.995 33.604 1.00 84.25 201 ALA A O 1
ATOM 1526 N N . PHE A 1 202 ? -31.079 -16.322 33.564 1.00 90.88 202 PHE A N 1
ATOM 1527 C CA . PHE A 1 202 ? -30.820 -16.894 32.244 1.00 90.88 202 PHE A CA 1
ATOM 1528 C C . PHE A 1 202 ? -30.893 -15.837 31.138 1.00 90.88 202 PHE A C 1
ATOM 1530 O O . PHE A 1 202 ? -29.995 -15.762 30.300 1.00 90.88 202 PHE A O 1
ATOM 1537 N N . ASN A 1 203 ? -31.908 -14.969 31.164 1.00 88.12 203 ASN A N 1
ATOM 1538 C CA . ASN A 1 203 ? -32.029 -13.865 30.211 1.00 88.12 203 ASN A CA 1
ATOM 1539 C C . ASN A 1 203 ? -30.865 -12.870 30.345 1.00 88.12 203 ASN A C 1
ATOM 1541 O O . ASN A 1 203 ? -30.295 -12.453 29.334 1.00 88.12 203 ASN A O 1
ATOM 1545 N N . ALA A 1 204 ? -30.457 -12.540 31.575 1.00 82.88 204 ALA A N 1
ATOM 1546 C CA . ALA A 1 204 ? -29.296 -11.689 31.831 1.00 82.88 204 ALA A CA 1
ATOM 1547 C C . ALA A 1 204 ? -27.991 -12.330 31.327 1.00 82.88 204 ALA A C 1
ATOM 1549 O O . ALA A 1 204 ? -27.185 -11.666 30.674 1.00 82.88 204 ALA A O 1
ATOM 1550 N N . PHE A 1 205 ? -27.803 -13.630 31.561 1.00 87.19 205 PHE A N 1
ATOM 1551 C CA . PHE A 1 205 ? -26.642 -14.379 31.082 1.00 87.19 205 PHE A CA 1
ATOM 1552 C C . PHE A 1 205 ? -26.609 -14.473 29.551 1.00 87.19 205 PHE A C 1
ATOM 1554 O O . PHE A 1 205 ? -25.577 -14.202 28.940 1.00 87.19 205 PHE A O 1
ATOM 1561 N N . SER A 1 206 ? -27.746 -14.770 28.914 1.00 88.00 206 SER A N 1
ATOM 1562 C CA . SER A 1 206 ? -27.879 -14.795 27.452 1.00 88.00 206 SER A CA 1
ATOM 1563 C C . SER A 1 206 ? -27.551 -13.432 26.837 1.00 88.00 206 SER A C 1
ATOM 1565 O O . SER A 1 206 ? -26.765 -13.351 25.892 1.00 88.00 206 SER A O 1
ATOM 1567 N N . SER A 1 207 ? -28.074 -12.346 27.418 1.00 85.19 207 SER A N 1
ATOM 1568 C CA . SER A 1 207 ? -27.745 -10.983 26.994 1.00 85.19 207 SER A CA 1
ATOM 1569 C C . SER A 1 207 ? -26.259 -10.661 27.181 1.00 85.19 207 SER A C 1
ATOM 1571 O O . SER A 1 207 ? -25.663 -10.028 26.311 1.00 85.19 207 SER A O 1
ATOM 1573 N N . SER A 1 208 ? -25.646 -11.096 28.288 1.00 84.31 208 SER A N 1
ATOM 1574 C CA . SER A 1 208 ? -24.216 -10.883 28.539 1.00 84.31 208 SER A CA 1
ATOM 1575 C C . SER A 1 208 ? -23.350 -11.631 27.529 1.00 84.31 208 SER A C 1
ATOM 1577 O O . SER A 1 208 ? -22.375 -11.069 27.040 1.00 84.31 208 SER A O 1
ATOM 1579 N N . ASN A 1 209 ? -23.707 -12.867 27.175 1.00 85.81 209 ASN A N 1
ATOM 1580 C CA . ASN A 1 209 ? -22.954 -13.643 26.191 1.00 85.81 209 ASN A CA 1
ATOM 1581 C C . ASN A 1 209 ? -23.042 -13.017 24.799 1.00 85.81 209 ASN A C 1
ATOM 1583 O O . ASN A 1 209 ? -22.015 -12.859 24.147 1.00 85.81 209 ASN A O 1
ATOM 1587 N N . LYS A 1 210 ? -24.236 -12.572 24.380 1.00 85.50 210 LYS A N 1
ATOM 1588 C CA . LYS A 1 210 ? -24.411 -11.843 23.113 1.00 85.50 210 LYS A CA 1
ATOM 1589 C C . LYS A 1 210 ? -23.580 -10.562 23.069 1.00 85.50 210 LYS A C 1
ATOM 1591 O O . LYS A 1 210 ? -22.981 -10.254 22.042 1.00 85.50 210 LYS A O 1
ATOM 1596 N N . LEU A 1 211 ? -23.518 -9.825 24.180 1.00 85.56 211 LEU A N 1
ATOM 1597 C CA . LEU A 1 211 ? -22.703 -8.615 24.276 1.00 85.56 211 LEU A CA 1
ATOM 1598 C C . LEU A 1 211 ? -21.204 -8.930 24.180 1.00 85.56 211 LEU A C 1
ATOM 1600 O O . LEU A 1 211 ? -20.495 -8.253 23.442 1.00 85.56 211 LEU A O 1
ATOM 1604 N N . VAL A 1 212 ? -20.734 -9.972 24.873 1.00 85.19 212 VAL A N 1
ATOM 1605 C CA . VAL A 1 212 ? -19.332 -10.420 24.816 1.00 85.19 212 VAL A CA 1
ATOM 1606 C C . VAL A 1 212 ? -18.960 -10.886 23.412 1.00 85.19 212 VAL A C 1
ATOM 1608 O O . VAL A 1 212 ? -17.886 -10.542 22.924 1.00 85.19 212 VAL A O 1
ATOM 1611 N N . GLU A 1 213 ? -19.836 -11.620 22.730 1.00 86.38 213 GLU A N 1
ATOM 1612 C CA . GLU A 1 213 ? -19.613 -12.061 21.352 1.00 86.38 213 GLU A CA 1
ATOM 1613 C C . GLU A 1 213 ? -19.567 -10.871 20.382 1.00 86.38 213 GLU A C 1
ATOM 1615 O O . GLU A 1 213 ? -18.632 -10.757 19.586 1.00 86.38 213 GLU A O 1
ATOM 1620 N N . ALA A 1 214 ? -20.508 -9.928 20.499 1.00 85.19 214 ALA A N 1
ATOM 1621 C CA . ALA A 1 214 ? -20.532 -8.712 19.690 1.00 85.19 214 ALA A CA 1
ATOM 1622 C C . ALA A 1 214 ? -19.293 -7.828 19.924 1.00 85.19 214 ALA A C 1
ATOM 1624 O O . ALA A 1 214 ? -18.702 -7.318 18.968 1.00 85.19 214 ALA A O 1
ATOM 1625 N N . ASP A 1 215 ? -18.867 -7.663 21.180 1.00 84.75 215 ASP A N 1
ATOM 1626 C CA . ASP A 1 215 ? -17.649 -6.931 21.526 1.00 84.75 215 ASP A CA 1
ATOM 1627 C C . ASP A 1 215 ? -16.400 -7.648 20.998 1.00 84.75 215 ASP A C 1
ATOM 1629 O O . ASP A 1 215 ? -15.524 -6.994 20.427 1.00 84.75 215 ASP A O 1
ATOM 1633 N N . THR A 1 216 ? -16.339 -8.978 21.109 1.00 85.88 216 THR A N 1
ATOM 1634 C CA . THR A 1 216 ? -15.243 -9.789 20.557 1.00 85.88 216 THR A CA 1
ATOM 1635 C C . THR A 1 216 ? -15.156 -9.618 19.042 1.00 85.88 216 THR A C 1
ATOM 1637 O O . THR A 1 216 ? -14.102 -9.247 18.523 1.00 85.88 216 THR A O 1
ATOM 1640 N N . GLY A 1 217 ? -16.274 -9.775 18.327 1.00 85.62 217 GLY A N 1
ATOM 1641 C CA . GLY A 1 217 ? -16.341 -9.574 16.878 1.00 85.62 217 GLY A CA 1
ATOM 1642 C C . GLY A 1 217 ? -15.931 -8.160 16.460 1.00 85.62 217 GLY A C 1
ATOM 1643 O O . GLY A 1 217 ? -15.195 -7.975 15.490 1.00 85.62 217 GLY A O 1
ATOM 1644 N N . ARG A 1 218 ? -16.326 -7.144 17.234 1.00 86.06 218 ARG A N 1
ATOM 1645 C CA . ARG A 1 218 ? -15.934 -5.748 17.000 1.00 86.06 218 ARG A CA 1
ATOM 1646 C C . ARG A 1 218 ? -14.437 -5.515 17.193 1.00 86.06 218 ARG A C 1
ATOM 1648 O O . ARG A 1 218 ? -13.841 -4.769 16.412 1.00 86.06 218 ARG A O 1
ATOM 1655 N N . VAL A 1 219 ? -13.837 -6.098 18.230 1.00 87.81 219 VAL A N 1
ATOM 1656 C CA . VAL A 1 219 ? -12.394 -5.992 18.492 1.00 87.81 219 VAL A CA 1
ATOM 1657 C C . VAL A 1 219 ? -11.610 -6.665 17.371 1.00 87.81 219 VAL A C 1
ATOM 1659 O O . VAL A 1 219 ? -10.728 -6.023 16.804 1.00 87.81 219 VAL A O 1
ATOM 1662 N N . MET A 1 220 ? -11.994 -7.883 16.981 1.00 88.25 220 MET A N 1
ATOM 1663 C CA . MET A 1 220 ? -11.352 -8.612 15.885 1.00 88.25 220 MET A CA 1
ATOM 1664 C C . MET A 1 220 ? -11.438 -7.839 14.564 1.00 88.25 220 MET A C 1
ATOM 1666 O O . MET A 1 220 ? -10.418 -7.624 13.918 1.00 88.25 220 MET A O 1
ATOM 1670 N N . ALA A 1 221 ? -12.619 -7.326 14.199 1.00 89.44 221 ALA A N 1
ATOM 1671 C CA . ALA A 1 221 ? -12.785 -6.515 12.990 1.00 89.44 221 ALA A CA 1
ATOM 1672 C C . ALA A 1 221 ? -11.938 -5.230 13.025 1.00 89.44 221 ALA A C 1
ATOM 1674 O O . ALA A 1 221 ? -11.328 -4.853 12.028 1.00 89.44 221 ALA A O 1
ATOM 1675 N N . SER A 1 222 ? -11.864 -4.563 14.182 1.00 90.75 222 SER A N 1
ATOM 1676 C CA . SER A 1 222 ? -11.069 -3.337 14.335 1.00 90.75 222 SER A CA 1
ATOM 1677 C C . SER A 1 222 ? -9.569 -3.606 14.224 1.00 90.75 222 SER A C 1
ATOM 1679 O O . SER A 1 222 ? -8.865 -2.822 13.596 1.00 90.75 222 SER A O 1
ATOM 1681 N N . GLN A 1 223 ? -9.079 -4.696 14.820 1.00 92.00 223 GLN A N 1
ATOM 1682 C CA . GLN A 1 223 ? -7.674 -5.101 14.730 1.00 92.00 223 GLN A CA 1
ATOM 1683 C C . GLN A 1 223 ? -7.302 -5.519 13.306 1.00 92.00 223 GLN A C 1
ATOM 1685 O O . GLN A 1 223 ? -6.252 -5.124 12.808 1.00 92.00 223 GLN A O 1
ATOM 1690 N N . ASN A 1 224 ? -8.192 -6.247 12.631 1.00 93.06 224 ASN A N 1
ATOM 1691 C CA . ASN A 1 224 ? -7.995 -6.683 11.254 1.00 93.06 224 ASN A CA 1
ATOM 1692 C C . ASN A 1 224 ? -7.846 -5.495 10.292 1.00 93.06 224 ASN A C 1
ATOM 1694 O O . ASN A 1 224 ? -6.880 -5.413 9.536 1.00 93.06 224 ASN A O 1
ATOM 1698 N N . VAL A 1 225 ? -8.766 -4.525 10.371 1.00 95.56 225 VAL A N 1
ATOM 1699 C CA . VAL A 1 225 ? -8.706 -3.326 9.523 1.00 95.56 225 VAL A CA 1
ATOM 1700 C C . VAL A 1 225 ? -7.502 -2.452 9.851 1.00 95.56 225 VAL A C 1
ATOM 1702 O O . VAL A 1 225 ? -6.881 -1.930 8.934 1.00 95.56 225 VAL A O 1
ATOM 1705 N N . GLN A 1 226 ? -7.127 -2.321 11.125 1.00 95.38 226 GLN A N 1
ATOM 1706 C CA . GLN A 1 226 ? -5.915 -1.586 11.501 1.00 95.38 226 GLN A CA 1
ATOM 1707 C C . GLN A 1 226 ? -4.659 -2.234 10.917 1.00 95.38 226 GLN A C 1
ATOM 1709 O O . GLN A 1 226 ? -3.881 -1.546 10.270 1.00 95.38 226 GLN A O 1
ATOM 1714 N N . SER A 1 227 ? -4.515 -3.557 11.042 1.00 96.56 227 SER A N 1
ATOM 1715 C CA . SER A 1 227 ? -3.375 -4.279 10.467 1.00 96.56 227 SER A CA 1
ATOM 1716 C C . SER A 1 227 ? -3.279 -4.087 8.951 1.00 96.56 227 SER A C 1
ATOM 1718 O O . SER A 1 227 ? -2.193 -3.855 8.426 1.00 96.56 227 SER A O 1
ATOM 1720 N N . ALA A 1 228 ? -4.401 -4.162 8.231 1.00 97.56 228 ALA A N 1
ATOM 1721 C CA . ALA A 1 228 ? -4.408 -3.939 6.786 1.00 97.56 228 ALA A CA 1
ATOM 1722 C C . ALA A 1 228 ? -4.121 -2.481 6.408 1.00 97.56 228 ALA A C 1
ATOM 1724 O O . ALA A 1 228 ? -3.398 -2.225 5.442 1.00 97.56 228 ALA A O 1
ATOM 1725 N N . LEU A 1 229 ? -4.648 -1.526 7.178 1.00 97.88 229 LEU A N 1
ATOM 1726 C CA . LEU A 1 229 ? -4.389 -0.104 6.987 1.00 97.88 229 LEU A CA 1
ATOM 1727 C C . LEU A 1 229 ? -2.912 0.232 7.218 1.00 97.88 229 LEU A C 1
ATOM 1729 O O . LEU A 1 229 ? -2.366 1.045 6.476 1.00 97.88 229 LEU A O 1
ATOM 1733 N N . ASP A 1 230 ? -2.253 -0.413 8.180 1.00 96.81 230 ASP A N 1
ATOM 1734 C CA . ASP A 1 230 ? -0.824 -0.237 8.452 1.00 96.81 230 ASP A CA 1
ATOM 1735 C C . ASP A 1 230 ? 0.043 -0.786 7.312 1.00 96.81 230 ASP A C 1
ATOM 1737 O O . ASP A 1 230 ? 0.965 -0.102 6.859 1.00 96.81 230 ASP A O 1
ATOM 1741 N N . ILE A 1 231 ? -0.283 -1.977 6.790 1.00 97.56 231 ILE A N 1
ATOM 1742 C CA . ILE A 1 231 ? 0.401 -2.572 5.627 1.00 97.56 231 ILE A CA 1
ATOM 1743 C C . ILE A 1 231 ? 0.249 -1.663 4.399 1.00 97.56 231 ILE A C 1
ATOM 1745 O O . ILE A 1 231 ? 1.245 -1.282 3.778 1.00 97.56 231 ILE A O 1
ATOM 1749 N N . LEU A 1 232 ? -0.981 -1.249 4.078 1.00 98.25 232 LEU A N 1
ATOM 1750 C CA . LEU A 1 232 ? -1.244 -0.340 2.963 1.00 98.25 232 LEU A CA 1
ATOM 1751 C C . LEU A 1 232 ? -0.543 1.009 3.166 1.00 98.25 232 LEU A C 1
ATOM 1753 O O . LEU A 1 232 ? 0.040 1.550 2.230 1.00 98.25 232 LEU A O 1
ATOM 1757 N N . SER A 1 233 ? -0.544 1.547 4.385 1.00 97.44 233 SER A N 1
ATOM 1758 C CA . SER A 1 233 ? 0.137 2.805 4.697 1.00 97.44 233 SER A CA 1
ATOM 1759 C C . SER A 1 233 ? 1.647 2.696 4.508 1.00 97.44 233 SER A C 1
ATOM 1761 O O . SER A 1 233 ? 2.256 3.614 3.960 1.00 97.44 233 SER A O 1
ATOM 1763 N N . ALA A 1 234 ? 2.263 1.585 4.919 1.00 97.38 234 ALA A N 1
ATOM 1764 C CA . ALA A 1 234 ? 3.677 1.323 4.670 1.00 97.38 234 ALA A CA 1
ATOM 1765 C C . ALA A 1 234 ? 3.978 1.271 3.165 1.00 97.38 234 ALA A C 1
ATOM 1767 O O . ALA A 1 234 ? 4.946 1.885 2.712 1.00 97.38 234 ALA A O 1
ATOM 1768 N N . ASP A 1 235 ? 3.106 0.634 2.384 1.00 98.12 235 ASP A N 1
ATOM 1769 C CA . ASP A 1 235 ? 3.259 0.565 0.936 1.00 98.12 235 ASP A CA 1
ATOM 1770 C C . ASP A 1 235 ? 3.098 1.932 0.264 1.00 98.12 235 ASP A C 1
ATOM 1772 O O . ASP A 1 235 ? 3.922 2.296 -0.573 1.00 98.12 235 ASP A O 1
ATOM 1776 N N . VAL A 1 236 ? 2.110 2.730 0.677 1.00 97.69 236 VAL A N 1
ATOM 1777 C CA . VAL A 1 236 ? 1.911 4.105 0.190 1.00 97.69 236 VAL A CA 1
ATOM 1778 C C . VAL A 1 236 ? 3.100 5.003 0.551 1.00 97.69 236 VAL A C 1
ATOM 1780 O O . VAL A 1 236 ? 3.463 5.871 -0.240 1.00 97.69 236 VAL A O 1
ATOM 1783 N N . ARG A 1 237 ? 3.770 4.797 1.697 1.00 96.81 237 ARG A N 1
ATOM 1784 C CA . ARG A 1 237 ? 5.009 5.537 2.030 1.00 96.81 237 ARG A CA 1
ATOM 1785 C C . ARG A 1 237 ? 6.141 5.260 1.039 1.00 96.81 237 ARG A C 1
ATOM 1787 O O . ARG A 1 237 ? 6.946 6.159 0.797 1.00 96.81 237 ARG A O 1
ATOM 1794 N N . GLN A 1 238 ? 6.197 4.037 0.516 1.00 96.38 238 GLN A N 1
ATOM 1795 C CA . GLN A 1 238 ? 7.196 3.561 -0.449 1.00 96.38 238 GLN A CA 1
ATOM 1796 C C . GLN A 1 238 ? 6.766 3.780 -1.908 1.00 96.38 238 GLN A C 1
ATOM 1798 O O . GLN A 1 238 ? 7.515 3.461 -2.826 1.00 96.38 238 GLN A O 1
ATOM 1803 N N . ALA A 1 239 ? 5.571 4.322 -2.152 1.00 96.88 239 ALA A N 1
ATOM 1804 C CA . ALA A 1 239 ? 5.118 4.654 -3.496 1.00 96.88 239 ALA A CA 1
ATOM 1805 C C . ALA A 1 239 ? 6.129 5.581 -4.197 1.00 96.88 239 ALA A C 1
ATOM 1807 O O . ALA A 1 239 ? 6.620 6.548 -3.608 1.00 96.88 239 ALA A O 1
ATOM 1808 N N . GLY A 1 240 ? 6.449 5.262 -5.451 1.00 95.31 240 GLY A N 1
ATOM 1809 C CA . GLY A 1 240 ? 7.410 5.996 -6.274 1.00 95.31 240 GLY A CA 1
ATOM 1810 C C . GLY A 1 240 ? 8.884 5.782 -5.910 1.00 95.31 240 GLY A C 1
ATOM 1811 O O . GLY A 1 240 ? 9.737 6.424 -6.509 1.00 95.31 240 GLY A O 1
ATOM 1812 N N . GLU A 1 241 ? 9.217 4.916 -4.947 1.00 95.00 241 GLU A N 1
ATOM 1813 C CA . GLU A 1 241 ? 10.612 4.528 -4.674 1.00 95.00 241 GLU A CA 1
ATOM 1814 C C . GLU A 1 241 ? 11.250 3.863 -5.886 1.00 95.00 241 GLU A C 1
ATOM 1816 O O . GLU A 1 241 ? 10.608 3.043 -6.533 1.00 95.00 241 GLU A O 1
ATOM 1821 N N . ASP A 1 242 ? 12.470 4.288 -6.231 1.00 93.81 242 ASP A N 1
ATOM 1822 C CA . ASP A 1 242 ? 13.219 3.895 -7.434 1.00 93.81 242 ASP A CA 1
ATOM 1823 C C . ASP A 1 242 ? 12.475 4.086 -8.772 1.00 93.81 242 ASP A C 1
ATOM 1825 O O . ASP A 1 242 ? 12.942 3.636 -9.821 1.00 93.81 242 ASP A O 1
ATOM 1829 N N . LEU A 1 243 ? 11.317 4.757 -8.777 1.00 93.12 243 LEU A N 1
ATOM 1830 C CA . LEU A 1 243 ? 10.564 5.022 -9.994 1.00 93.12 243 LEU A CA 1
ATOM 1831 C C . LEU A 1 243 ? 11.118 6.277 -10.661 1.00 93.12 243 LEU A C 1
ATOM 1833 O O . LEU A 1 243 ? 11.126 7.365 -10.088 1.00 93.12 243 LEU A O 1
ATOM 1837 N N . SER A 1 244 ? 11.572 6.123 -11.897 1.00 90.81 244 SER A N 1
ATOM 1838 C CA . SER A 1 244 ? 12.190 7.225 -12.617 1.00 90.81 244 SER A CA 1
ATOM 1839 C C . SER A 1 244 ? 11.170 8.301 -12.999 1.00 90.81 244 SER A C 1
ATOM 1841 O O . SER A 1 244 ? 10.113 8.008 -13.558 1.00 90.81 244 SER A O 1
ATOM 1843 N N . LEU A 1 245 ? 11.497 9.557 -12.695 1.00 87.56 245 LEU A N 1
ATOM 1844 C CA . LEU A 1 245 ? 10.589 10.704 -12.825 1.00 87.56 245 LEU A CA 1
ATOM 1845 C C . LEU A 1 245 ? 10.312 11.099 -14.281 1.00 87.56 245 LEU A C 1
ATOM 1847 O O . LEU A 1 245 ? 9.239 11.611 -14.592 1.00 87.56 245 LEU A O 1
ATOM 1851 N N . ASP A 1 246 ? 11.250 10.804 -15.184 1.00 90.56 246 ASP A N 1
ATOM 1852 C CA . ASP A 1 246 ? 11.123 11.010 -16.634 1.00 90.56 246 ASP A CA 1
ATOM 1853 C C . ASP A 1 246 ? 10.009 10.165 -17.271 1.00 90.56 246 ASP A C 1
ATOM 1855 O O . ASP A 1 246 ? 9.568 10.463 -18.379 1.00 90.56 246 ASP A O 1
ATOM 1859 N N . LEU A 1 247 ? 9.525 9.133 -16.572 1.00 91.94 247 LEU A N 1
ATOM 1860 C CA . LEU A 1 247 ? 8.426 8.304 -17.054 1.00 91.94 247 LEU A CA 1
ATOM 1861 C C . LEU A 1 247 ? 7.083 9.044 -17.031 1.00 91.94 247 LEU A C 1
ATOM 1863 O O . LEU A 1 247 ? 6.157 8.621 -17.717 1.00 91.94 247 LEU A O 1
ATOM 1867 N N . GLY A 1 248 ? 6.946 10.118 -16.241 1.00 92.06 248 GLY A N 1
ATOM 1868 C CA . GLY A 1 248 ? 5.664 10.809 -16.058 1.00 92.06 248 GLY A CA 1
ATOM 1869 C C . GLY A 1 248 ? 4.598 9.936 -15.381 1.00 92.06 248 GLY A C 1
ATOM 1870 O O . GLY A 1 248 ? 3.401 10.139 -15.585 1.00 92.06 248 GLY A O 1
ATOM 1871 N N . VAL A 1 249 ? 5.031 8.937 -14.606 1.00 94.62 249 VAL A N 1
ATOM 1872 C CA . VAL A 1 249 ? 4.165 7.949 -13.953 1.00 94.62 249 VAL A CA 1
ATOM 1873 C C . VAL A 1 249 ? 4.032 8.265 -12.476 1.00 94.62 249 VAL A C 1
ATOM 1875 O O . VAL A 1 249 ? 5.009 8.555 -11.789 1.00 94.62 249 VAL A O 1
ATOM 1878 N N . SER A 1 250 ? 2.813 8.142 -11.970 1.00 95.75 250 SER A N 1
ATOM 1879 C CA . SER A 1 250 ? 2.525 8.216 -10.553 1.00 95.75 250 SER A CA 1
ATOM 1880 C C . SER A 1 250 ? 2.852 6.908 -9.845 1.00 95.75 250 SER A C 1
ATOM 1882 O O . SER A 1 250 ? 2.386 5.829 -10.226 1.00 95.75 250 SER A O 1
ATOM 1884 N N . GLY A 1 251 ? 3.594 7.022 -8.742 1.00 96.25 251 GLY A N 1
ATOM 1885 C CA . GLY A 1 251 ? 3.812 5.925 -7.800 1.00 96.25 251 GLY A CA 1
ATOM 1886 C C . GLY A 1 251 ? 2.524 5.445 -7.120 1.00 96.25 251 GLY A C 1
ATOM 1887 O O . GLY A 1 251 ? 2.516 4.377 -6.510 1.00 96.25 251 GLY A O 1
ATOM 1888 N N . LEU A 1 252 ? 1.434 6.211 -7.224 1.00 97.62 252 LEU A N 1
ATOM 1889 C CA . LEU A 1 252 ? 0.137 5.892 -6.643 1.00 97.62 252 LEU A CA 1
ATOM 1890 C C . LEU A 1 252 ? -0.994 6.140 -7.647 1.00 97.62 252 LEU A C 1
ATOM 1892 O O . LEU A 1 252 ? -1.119 7.220 -8.218 1.00 97.62 252 LEU A O 1
ATOM 1896 N N . GLU A 1 253 ? -1.863 5.157 -7.805 1.00 97.94 253 GLU A N 1
ATOM 1897 C CA . GLU A 1 253 ? -3.109 5.256 -8.558 1.00 97.94 253 GLU A CA 1
ATOM 1898 C C . GLU A 1 253 ? -4.240 4.788 -7.648 1.00 97.94 253 GLU A C 1
ATOM 1900 O O . GLU A 1 253 ? -4.098 3.805 -6.925 1.00 97.94 253 GLU A O 1
ATOM 1905 N N . PHE A 1 254 ? -5.363 5.492 -7.640 1.00 98.00 254 PHE A N 1
ATOM 1906 C CA . PHE A 1 254 ? -6.500 5.090 -6.823 1.00 98.00 254 PHE A CA 1
ATOM 1907 C C . PHE A 1 254 ? -7.810 5.547 -7.440 1.00 98.00 254 PHE A C 1
ATOM 1909 O O . PHE A 1 254 ? -7.896 6.574 -8.113 1.00 98.00 254 PHE A O 1
ATOM 1916 N N . ASN A 1 255 ? -8.849 4.771 -7.165 1.00 97.25 255 ASN A N 1
ATOM 1917 C CA . ASN A 1 255 ? -10.213 5.073 -7.549 1.00 97.25 255 ASN A CA 1
ATOM 1918 C C . ASN A 1 255 ? -11.118 4.698 -6.378 1.00 97.25 255 ASN A C 1
ATOM 1920 O O . ASN A 1 255 ? -11.388 3.517 -6.158 1.00 97.25 255 ASN A O 1
ATOM 1924 N N . SER A 1 256 ? -11.585 5.705 -5.637 1.00 94.94 256 SER A N 1
ATOM 1925 C CA . SER A 1 256 ? -12.454 5.492 -4.475 1.00 94.94 256 SER A CA 1
ATOM 1926 C C . SER A 1 256 ? -13.799 4.862 -4.856 1.00 94.94 256 SER A C 1
ATOM 1928 O O . SER A 1 256 ? -14.314 4.041 -4.109 1.00 94.94 256 SER A O 1
ATOM 1930 N N . SER A 1 257 ? -14.337 5.147 -6.050 1.00 96.25 257 SER A N 1
ATOM 1931 C CA . SER A 1 257 ? -15.554 4.475 -6.537 1.00 96.25 257 SER A CA 1
ATOM 1932 C C . SER A 1 257 ? -15.304 3.001 -6.856 1.00 96.25 257 SER A C 1
ATOM 1934 O O . SER A 1 257 ? -16.187 2.170 -6.660 1.00 96.25 257 SER A O 1
ATOM 1936 N N . GLY A 1 258 ? -14.111 2.679 -7.361 1.00 96.69 258 GLY A N 1
ATOM 1937 C CA . GLY A 1 258 ? -13.677 1.308 -7.628 1.00 96.69 258 GLY A CA 1
ATOM 1938 C C . GLY A 1 258 ? -13.163 0.571 -6.390 1.00 96.69 258 GLY A C 1
ATOM 1939 O O . GLY A 1 258 ? -12.906 -0.627 -6.480 1.00 96.69 258 GLY A O 1
ATOM 1940 N N . LYS A 1 259 ? -13.001 1.267 -5.253 1.00 97.81 259 LYS A N 1
ATOM 1941 C CA . LYS A 1 259 ? -12.372 0.764 -4.020 1.00 97.81 259 LYS A CA 1
ATOM 1942 C C . LYS A 1 259 ? -11.011 0.117 -4.287 1.00 97.81 259 LYS A C 1
ATOM 1944 O O . LYS A 1 259 ? -10.688 -0.932 -3.729 1.00 97.81 259 LYS A O 1
ATOM 1949 N N . THR A 1 260 ? -10.237 0.725 -5.186 1.00 98.19 260 THR A N 1
ATOM 1950 C CA . THR A 1 260 ? -8.928 0.229 -5.627 1.00 98.19 260 THR A CA 1
ATOM 1951 C C . THR A 1 260 ? -7.824 1.222 -5.320 1.00 98.19 260 THR A C 1
ATOM 1953 O O . THR A 1 260 ? -7.970 2.416 -5.594 1.00 98.19 260 THR A O 1
ATOM 1956 N N . VAL A 1 261 ? -6.691 0.707 -4.849 1.00 98.44 261 VAL A N 1
ATOM 1957 C CA . VAL A 1 261 ? -5.446 1.452 -4.652 1.00 98.44 261 VAL A CA 1
ATOM 1958 C C . VAL A 1 261 ? -4.306 0.638 -5.236 1.00 98.44 261 VAL A C 1
ATOM 1960 O O . VAL A 1 261 ? -4.084 -0.501 -4.839 1.00 98.44 261 VAL A O 1
ATOM 1963 N N . THR A 1 262 ? -3.569 1.224 -6.163 1.00 98.44 262 THR A N 1
ATOM 1964 C CA . THR A 1 262 ? -2.405 0.619 -6.797 1.00 98.44 262 THR A CA 1
ATOM 1965 C C . THR A 1 262 ? -1.171 1.428 -6.431 1.00 98.44 262 THR A C 1
ATOM 1967 O O . THR A 1 262 ? -1.075 2.618 -6.727 1.00 98.44 262 THR A O 1
ATOM 1970 N N . VAL A 1 263 ? -0.220 0.770 -5.784 1.00 98.25 263 VAL A N 1
ATOM 1971 C CA . VAL A 1 263 ? 1.082 1.314 -5.407 1.00 98.25 263 VAL A CA 1
ATOM 1972 C C . VAL A 1 263 ? 2.128 0.769 -6.370 1.00 98.25 263 VAL A C 1
ATOM 1974 O O . VAL A 1 263 ? 2.127 -0.426 -6.666 1.00 98.25 263 VAL A O 1
ATOM 1977 N N . ARG A 1 264 ? 3.022 1.636 -6.846 1.00 97.88 264 ARG A N 1
ATOM 1978 C CA . ARG A 1 264 ? 4.113 1.293 -7.762 1.00 97.88 264 ARG A CA 1
ATOM 1979 C C . ARG A 1 264 ? 5.454 1.760 -7.236 1.00 97.88 264 ARG A C 1
ATOM 1981 O O . ARG A 1 264 ? 5.558 2.841 -6.655 1.00 97.88 264 ARG A O 1
ATOM 1988 N N . ARG A 1 265 ? 6.473 0.949 -7.494 1.00 96.88 265 ARG A N 1
ATOM 1989 C CA . ARG A 1 265 ? 7.882 1.221 -7.202 1.00 96.88 265 ARG A CA 1
ATOM 1990 C C . ARG A 1 265 ? 8.718 0.767 -8.388 1.00 96.88 265 ARG A C 1
ATOM 1992 O O . ARG A 1 265 ? 8.336 -0.168 -9.095 1.00 96.88 265 ARG A O 1
ATOM 1999 N N . GLY A 1 266 ? 9.840 1.426 -8.622 1.00 95.69 266 GLY A N 1
ATOM 2000 C CA . GLY A 1 266 ? 10.854 0.907 -9.521 1.00 95.69 266 GLY A CA 1
ATOM 2001 C C . GLY A 1 266 ? 11.497 -0.344 -8.936 1.00 95.69 266 GLY A C 1
ATOM 2002 O O . GLY A 1 266 ? 11.546 -0.539 -7.722 1.00 95.69 266 GLY A O 1
ATOM 2003 N N . VAL A 1 267 ? 11.984 -1.210 -9.818 1.00 96.00 267 VAL A N 1
ATOM 2004 C CA . VAL A 1 267 ? 12.808 -2.347 -9.419 1.00 96.00 267 VAL A CA 1
ATOM 2005 C C . VAL A 1 267 ? 14.265 -1.929 -9.544 1.00 96.00 267 VAL A C 1
ATOM 2007 O O . VAL A 1 267 ? 14.769 -1.707 -10.647 1.00 96.00 267 VAL A O 1
ATOM 2010 N N . THR A 1 268 ? 14.956 -1.814 -8.413 1.00 90.81 268 THR A N 1
ATOM 2011 C CA . THR A 1 268 ? 16.367 -1.435 -8.396 1.00 90.81 268 THR A CA 1
ATOM 2012 C C . THR A 1 268 ? 17.190 -2.438 -9.211 1.00 90.81 268 THR A C 1
ATOM 2014 O O . THR A 1 268 ? 16.986 -3.647 -9.114 1.00 90.81 268 THR A O 1
ATOM 2017 N N . ARG A 1 269 ? 18.165 -1.939 -9.981 1.00 88.06 269 ARG A N 1
ATOM 2018 C CA . ARG A 1 269 ? 19.106 -2.724 -10.814 1.00 88.06 269 ARG A CA 1
ATOM 2019 C C . ARG A 1 269 ? 18.526 -3.396 -12.058 1.00 88.06 269 ARG A C 1
ATOM 2021 O O . ARG A 1 269 ? 19.303 -3.949 -12.822 1.00 88.06 269 ARG A O 1
ATOM 2028 N N . VAL A 1 270 ? 17.223 -3.316 -12.313 1.00 93.88 270 VAL A N 1
ATOM 2029 C CA . VAL A 1 270 ? 16.656 -3.838 -13.561 1.00 93.88 270 VAL A CA 1
ATOM 2030 C C . VAL A 1 270 ? 16.592 -2.717 -14.594 1.00 93.88 270 VAL A C 1
ATOM 2032 O O . VAL A 1 270 ? 15.878 -1.729 -14.430 1.00 93.88 270 VAL A O 1
ATOM 2035 N N . GLN A 1 271 ? 17.373 -2.852 -15.666 1.00 94.56 271 GLN A N 1
ATOM 2036 C CA . GLN A 1 271 ? 17.416 -1.854 -16.733 1.00 94.56 271 GLN A CA 1
ATOM 2037 C C . GLN A 1 271 ? 16.158 -1.897 -17.610 1.00 94.56 271 GLN A C 1
ATOM 2039 O O . GLN A 1 271 ? 15.503 -2.930 -17.756 1.00 94.56 271 GLN A O 1
ATOM 2044 N N . ARG A 1 272 ? 15.831 -0.762 -18.234 1.00 95.44 272 ARG A N 1
ATOM 2045 C CA . ARG A 1 272 ? 14.742 -0.666 -19.217 1.00 95.44 272 ARG A CA 1
ATOM 2046 C C . ARG A 1 272 ? 15.106 -1.466 -20.468 1.00 95.44 272 ARG A C 1
ATOM 2048 O O . ARG A 1 272 ? 16.265 -1.460 -20.886 1.00 95.44 272 ARG A O 1
ATOM 2055 N N . LEU A 1 273 ? 14.127 -2.122 -21.081 1.00 96.06 273 LEU A N 1
ATOM 2056 C CA . LEU A 1 273 ? 14.330 -2.875 -22.319 1.00 96.06 273 LEU A CA 1
ATOM 2057 C C . LEU A 1 273 ? 13.778 -2.099 -23.517 1.00 96.06 273 LEU A C 1
ATOM 2059 O O . LEU A 1 273 ? 12.622 -1.681 -23.465 1.00 96.06 273 LEU A O 1
ATOM 2063 N N . PRO A 1 274 ? 14.549 -1.898 -24.596 1.00 95.69 274 PRO A N 1
ATOM 2064 C CA . PRO A 1 274 ? 14.019 -1.288 -25.808 1.00 95.69 274 PRO A CA 1
ATOM 2065 C C . PRO A 1 274 ? 13.070 -2.244 -26.539 1.00 95.69 274 PRO A C 1
ATOM 2067 O O . PRO A 1 274 ? 13.212 -3.465 -26.462 1.00 95.69 274 PRO A O 1
ATOM 2070 N N . LEU A 1 275 ? 12.110 -1.690 -27.278 1.00 95.19 275 LEU A N 1
ATOM 2071 C CA . LEU A 1 275 ? 11.263 -2.459 -28.188 1.00 95.19 275 LEU A CA 1
ATOM 2072 C C . LEU A 1 275 ? 11.947 -2.597 -29.555 1.00 95.19 275 LEU A C 1
ATOM 2074 O O . LEU A 1 275 ? 12.134 -1.608 -30.259 1.00 95.19 275 LEU A O 1
ATOM 2078 N N . CYS A 1 276 ? 12.281 -3.823 -29.962 1.00 94.19 276 CYS A N 1
ATOM 2079 C CA . CYS A 1 276 ? 12.922 -4.103 -31.255 1.00 94.19 276 CYS A CA 1
ATOM 2080 C C . CYS A 1 276 ? 11.930 -4.534 -32.335 1.00 94.19 276 CYS A C 1
ATOM 2082 O O . CYS A 1 276 ? 12.113 -4.211 -33.508 1.00 94.19 276 CYS A O 1
ATOM 2084 N N . ALA A 1 277 ? 10.890 -5.271 -31.947 1.00 94.25 277 ALA A N 1
ATOM 2085 C CA . ALA A 1 277 ? 9.767 -5.655 -32.795 1.00 94.25 277 ALA A CA 1
ATOM 2086 C C . ALA A 1 277 ? 8.563 -6.024 -31.918 1.00 94.25 277 ALA A C 1
ATOM 2088 O O . ALA A 1 277 ? 8.723 -6.403 -30.757 1.00 94.25 277 ALA A O 1
ATOM 2089 N N . VAL A 1 278 ? 7.361 -5.929 -32.479 1.00 95.19 278 VAL A N 1
ATOM 2090 C CA . VAL A 1 278 ? 6.103 -6.246 -31.794 1.00 95.19 278 VAL A CA 1
ATOM 2091 C C . VAL A 1 278 ? 5.283 -7.175 -32.683 1.00 95.19 278 VAL A C 1
ATOM 2093 O O . VAL A 1 278 ? 5.137 -6.911 -33.874 1.00 95.19 278 VAL A O 1
ATOM 2096 N N . SER A 1 279 ? 4.750 -8.255 -32.111 1.00 96.31 279 SER A N 1
ATOM 2097 C CA . SER A 1 279 ? 3.869 -9.202 -32.801 1.00 96.31 279 SER A CA 1
ATOM 2098 C C . SER A 1 279 ? 2.812 -9.741 -31.837 1.00 96.31 279 SER A C 1
ATOM 2100 O O . SER A 1 279 ? 3.086 -10.629 -31.029 1.00 96.31 279 SER A O 1
ATOM 2102 N N . GLY A 1 280 ? 1.589 -9.210 -31.913 1.00 96.19 280 GLY A N 1
ATOM 2103 C CA . GLY A 1 280 ? 0.489 -9.612 -31.031 1.00 96.19 280 GLY A CA 1
ATOM 2104 C C . GLY A 1 280 ? 0.777 -9.278 -29.564 1.00 96.19 280 GLY A C 1
ATOM 2105 O O . GLY A 1 280 ? 0.832 -8.107 -29.197 1.00 96.19 280 GLY A O 1
ATOM 2106 N N . SER A 1 281 ? 0.943 -10.301 -28.723 1.00 97.69 281 SER A N 1
ATOM 2107 C CA . SER A 1 281 ? 1.324 -10.182 -27.305 1.00 97.69 281 SER A CA 1
ATOM 2108 C C . SER A 1 281 ? 2.822 -10.392 -27.053 1.00 97.69 281 SER A C 1
ATOM 2110 O O . SER A 1 281 ? 3.245 -10.444 -25.901 1.00 97.69 281 SER A O 1
ATOM 2112 N N . ILE A 1 282 ? 3.638 -10.533 -28.101 1.00 97.62 282 ILE A N 1
ATOM 2113 C CA . ILE A 1 282 ? 5.079 -10.765 -27.981 1.00 97.62 282 ILE A CA 1
ATOM 2114 C C . ILE A 1 282 ? 5.834 -9.489 -28.350 1.00 97.62 282 ILE A C 1
ATOM 2116 O O . ILE A 1 282 ? 5.627 -8.913 -29.421 1.00 97.62 282 ILE A O 1
ATOM 2120 N N . ILE A 1 283 ? 6.742 -9.075 -27.469 1.00 97.25 283 ILE A N 1
ATOM 2121 C CA . ILE A 1 283 ? 7.684 -7.983 -27.712 1.00 97.25 283 ILE A CA 1
ATOM 2122 C C . ILE A 1 283 ? 9.084 -8.574 -27.834 1.00 97.25 283 ILE A C 1
ATOM 2124 O O . ILE A 1 283 ? 9.590 -9.170 -26.886 1.00 97.25 283 ILE A O 1
ATOM 2128 N N . GLN A 1 284 ? 9.743 -8.358 -28.967 1.00 96.06 284 GLN A N 1
ATOM 2129 C CA . GLN A 1 284 ? 11.172 -8.616 -29.100 1.00 96.06 284 GLN A CA 1
ATOM 2130 C C . GLN A 1 284 ? 11.947 -7.471 -28.444 1.00 96.06 284 GLN A C 1
ATOM 2132 O O . GLN A 1 284 ? 11.776 -6.317 -28.831 1.00 96.06 284 GLN A O 1
ATOM 2137 N N . VAL A 1 285 ? 12.806 -7.794 -27.477 1.00 95.12 285 VAL A N 1
ATOM 2138 C CA . VAL A 1 285 ? 13.564 -6.823 -26.659 1.00 95.12 285 VAL A CA 1
ATOM 2139 C C . VAL A 1 285 ? 15.069 -6.828 -26.944 1.00 95.12 285 VAL A C 1
ATOM 2141 O O . VAL A 1 285 ? 15.812 -5.975 -26.465 1.00 95.12 285 VAL A O 1
ATOM 2144 N N . SER A 1 286 ? 15.543 -7.804 -27.722 1.00 93.12 286 SER A N 1
ATOM 2145 C CA . SER A 1 286 ? 16.910 -7.849 -28.242 1.00 93.12 286 SER A CA 1
ATOM 2146 C C . SER A 1 286 ? 16.956 -8.628 -29.555 1.00 93.12 286 SER A C 1
ATOM 2148 O O . SER A 1 286 ? 16.144 -9.533 -29.769 1.00 93.12 286 SER A O 1
ATOM 2150 N N . GLY A 1 287 ? 17.922 -8.298 -30.410 1.00 90.06 287 GLY A N 1
ATOM 2151 C CA . GLY A 1 287 ? 18.157 -8.960 -31.694 1.00 90.06 287 GLY A CA 1
ATOM 2152 C C . GLY A 1 287 ? 17.679 -8.169 -32.914 1.00 90.06 287 GLY A C 1
ATOM 2153 O O . GLY A 1 287 ? 16.904 -7.222 -32.764 1.00 90.06 287 GLY A O 1
ATOM 2154 N N . PRO A 1 288 ? 18.105 -8.568 -34.127 1.00 89.00 288 PRO A N 1
ATOM 2155 C CA . PRO A 1 288 ? 17.645 -7.962 -35.374 1.00 89.00 288 PRO A CA 1
ATOM 2156 C C . PRO A 1 288 ? 16.163 -8.301 -35.641 1.00 89.00 288 PRO A C 1
ATOM 2158 O O . PRO A 1 288 ? 15.696 -9.343 -35.159 1.00 89.00 288 PRO A O 1
ATOM 2161 N N . PRO A 1 289 ? 15.417 -7.483 -36.414 1.00 87.81 289 PRO A N 1
ATOM 2162 C CA . PRO A 1 289 ? 14.005 -7.724 -36.732 1.00 87.81 289 PRO A CA 1
ATOM 2163 C C . PRO A 1 289 ? 13.738 -9.143 -37.250 1.00 87.81 289 PRO A C 1
ATOM 2165 O O . PRO A 1 289 ? 14.617 -9.704 -37.907 1.00 87.81 289 PRO A O 1
ATOM 2168 N N . PRO A 1 290 ? 12.537 -9.719 -37.044 1.00 87.25 290 PRO A N 1
ATOM 2169 C CA . PRO A 1 290 ? 12.229 -11.095 -37.443 1.00 87.25 290 PRO A CA 1
ATOM 2170 C C . PRO A 1 290 ? 12.561 -11.434 -38.904 1.00 87.25 290 PRO A C 1
ATOM 2172 O O . PRO A 1 290 ? 13.051 -12.530 -39.173 1.00 87.25 290 PRO A O 1
ATOM 2175 N N . ALA A 1 291 ? 12.360 -10.479 -39.819 1.00 86.06 291 ALA A N 1
ATOM 2176 C CA . ALA A 1 291 ? 12.623 -10.627 -41.252 1.00 86.06 291 ALA A CA 1
ATOM 2177 C C . ALA A 1 291 ? 14.109 -10.503 -41.648 1.00 86.06 291 ALA A C 1
ATOM 2179 O O . ALA A 1 291 ? 14.471 -10.853 -42.768 1.00 86.06 291 ALA A O 1
ATOM 2180 N N . ALA A 1 292 ? 14.977 -10.001 -40.765 1.00 84.69 292 ALA A N 1
ATOM 2181 C CA . ALA A 1 292 ? 16.392 -9.828 -41.070 1.00 84.69 292 ALA A CA 1
ATOM 2182 C C . ALA A 1 292 ? 17.141 -11.167 -40.982 1.00 84.69 292 ALA A C 1
ATOM 2184 O O . ALA A 1 292 ? 17.059 -11.867 -39.971 1.00 84.69 292 ALA A O 1
ATOM 2185 N N . THR A 1 293 ? 17.898 -11.494 -42.029 1.00 79.81 293 THR A N 1
ATOM 2186 C CA . THR A 1 293 ? 18.732 -12.705 -42.130 1.00 79.81 293 THR A CA 1
ATOM 2187 C C . THR A 1 293 ? 20.215 -12.440 -41.860 1.00 79.81 293 THR A C 1
ATOM 2189 O O . THR A 1 293 ? 20.989 -13.383 -41.730 1.00 79.81 293 THR A O 1
ATOM 2192 N N . THR A 1 294 ? 20.620 -11.172 -41.750 1.00 78.44 294 THR A N 1
ATOM 2193 C CA . THR A 1 294 ? 22.009 -10.757 -41.512 1.00 78.44 294 THR A CA 1
ATOM 2194 C C . THR A 1 294 ? 22.179 -10.154 -40.114 1.00 78.44 294 THR A C 1
ATOM 2196 O O . THR A 1 294 ? 21.400 -9.268 -39.735 1.00 78.44 294 THR A O 1
ATOM 2199 N N . PRO A 1 295 ? 23.204 -10.561 -39.344 1.00 72.50 295 PRO A N 1
ATOM 2200 C CA . PRO A 1 295 ? 23.567 -9.890 -38.097 1.00 72.50 295 PRO A CA 1
ATOM 2201 C C . PRO A 1 295 ? 23.902 -8.416 -38.336 1.00 72.50 295 PRO A C 1
ATOM 2203 O O . PRO A 1 295 ? 24.535 -8.071 -39.329 1.00 72.50 295 PRO A O 1
ATOM 2206 N N . GLY A 1 296 ? 23.463 -7.540 -37.431 1.00 70.19 296 GLY A N 1
ATOM 2207 C CA . GLY A 1 296 ? 23.764 -6.103 -37.493 1.00 70.19 296 GLY A CA 1
ATOM 2208 C C . GLY A 1 296 ? 22.683 -5.224 -38.128 1.00 70.19 296 GLY A C 1
ATOM 2209 O O . GLY A 1 296 ? 22.846 -4.007 -38.157 1.00 70.19 296 GLY A O 1
ATOM 2210 N N . ALA A 1 297 ? 21.555 -5.789 -38.571 1.00 73.25 297 ALA A N 1
ATOM 2211 C CA . ALA A 1 297 ? 20.373 -4.995 -38.908 1.00 73.25 297 ALA A CA 1
ATOM 2212 C C . ALA A 1 297 ? 19.797 -4.346 -37.632 1.00 73.25 297 ALA A C 1
ATOM 2214 O O . ALA A 1 297 ? 18.980 -4.944 -36.929 1.00 73.25 297 ALA A O 1
ATOM 2215 N N . ALA A 1 298 ? 20.268 -3.142 -37.305 1.00 69.56 298 ALA A N 1
ATOM 2216 C CA . ALA A 1 298 ? 19.758 -2.347 -36.197 1.00 69.56 298 ALA A CA 1
ATOM 2217 C C . ALA A 1 298 ? 18.445 -1.665 -36.602 1.00 69.56 298 ALA A C 1
ATOM 2219 O O . ALA A 1 298 ? 18.350 -1.047 -37.663 1.00 69.56 298 ALA A O 1
ATOM 2220 N N . THR A 1 299 ? 17.432 -1.744 -35.744 1.00 66.38 299 THR A N 1
ATOM 2221 C CA . THR A 1 299 ? 16.346 -0.757 -35.756 1.00 66.38 299 THR A CA 1
ATOM 2222 C C . THR A 1 299 ? 16.786 0.442 -34.930 1.00 66.38 299 THR A C 1
ATOM 2224 O O . THR A 1 299 ? 17.610 0.301 -34.028 1.00 66.38 299 THR A O 1
ATOM 2227 N N . GLY A 1 300 ? 16.246 1.631 -35.213 1.00 69.38 300 GLY A N 1
ATOM 2228 C CA . GLY A 1 300 ? 16.673 2.872 -34.551 1.00 69.38 300 GLY A CA 1
ATOM 2229 C C . GLY A 1 300 ? 16.662 2.819 -33.015 1.00 69.38 300 GLY A C 1
ATOM 2230 O O . GLY A 1 300 ? 17.430 3.536 -32.383 1.00 69.38 300 GLY A O 1
ATOM 2231 N N . SER A 1 301 ? 15.845 1.950 -32.406 1.00 75.44 301 SER A N 1
ATOM 2232 C CA . SER A 1 301 ? 15.766 1.768 -30.949 1.00 75.44 301 SER A CA 1
ATOM 2233 C C . SER A 1 301 ? 16.543 0.559 -30.407 1.00 75.44 301 SER A C 1
ATOM 2235 O O . SER A 1 301 ? 16.784 0.496 -29.204 1.00 75.44 301 SER A O 1
ATOM 2237 N N . CYS A 1 302 ? 16.973 -0.377 -31.260 1.00 81.94 302 CYS A N 1
ATOM 2238 C CA . CYS A 1 302 ? 17.750 -1.550 -30.859 1.00 81.94 302 CYS A CA 1
ATOM 2239 C C . CYS A 1 302 ? 19.077 -1.610 -31.611 1.00 81.94 302 CYS A C 1
ATOM 2241 O O . CYS A 1 302 ? 19.183 -2.194 -32.692 1.00 81.94 302 CYS A O 1
ATOM 2243 N N . ALA A 1 303 ? 20.115 -1.047 -30.991 1.00 71.38 303 ALA A N 1
ATOM 2244 C CA . ALA A 1 303 ? 21.488 -1.298 -31.398 1.00 71.38 303 ALA A CA 1
ATOM 2245 C C . ALA A 1 303 ? 21.845 -2.753 -31.055 1.00 71.38 303 ALA A C 1
ATOM 2247 O O . ALA A 1 303 ? 21.923 -3.134 -29.885 1.00 71.38 303 ALA A O 1
ATOM 2248 N N . TYR A 1 304 ? 22.013 -3.583 -32.083 1.00 72.94 304 TYR A N 1
ATOM 2249 C CA . TYR A 1 304 ? 22.375 -4.983 -31.913 1.00 72.94 304 TYR A CA 1
ATOM 2250 C C . TYR A 1 304 ? 23.894 -5.143 -31.907 1.00 72.94 304 TYR A C 1
ATOM 2252 O O . TYR A 1 304 ? 24.527 -5.135 -32.959 1.00 72.94 304 TYR A O 1
ATOM 2260 N N . ASN A 1 305 ? 24.453 -5.357 -30.720 1.00 72.38 305 ASN A N 1
ATOM 2261 C CA . ASN A 1 305 ? 25.765 -5.972 -30.574 1.00 72.38 305 ASN A CA 1
ATOM 2262 C C . ASN A 1 305 ? 25.523 -7.441 -30.243 1.00 72.38 305 ASN A C 1
ATOM 2264 O O . ASN A 1 305 ? 24.968 -7.741 -29.184 1.00 72.38 305 ASN A O 1
ATOM 2268 N N . ALA A 1 306 ? 25.874 -8.340 -31.167 1.00 70.19 306 ALA A N 1
ATOM 2269 C CA . ALA A 1 306 ? 25.727 -9.770 -30.940 1.00 70.19 306 ALA A CA 1
ATOM 2270 C C . ALA A 1 306 ? 26.484 -10.142 -29.658 1.00 70.19 306 ALA A C 1
ATOM 2272 O O . ALA A 1 306 ? 27.698 -9.926 -29.597 1.00 70.19 306 ALA A O 1
ATOM 2273 N N . PRO A 1 307 ? 25.800 -10.651 -28.619 1.00 79.94 307 PRO A N 1
ATOM 2274 C CA . PRO A 1 307 ? 26.512 -11.115 -27.449 1.00 79.94 307 PRO A CA 1
ATOM 2275 C C . PRO A 1 307 ? 27.354 -12.335 -27.828 1.00 79.94 307 PRO A C 1
ATOM 2277 O O . PRO A 1 307 ? 27.051 -13.044 -28.795 1.00 79.94 307 PRO A O 1
ATOM 2280 N N . THR A 1 308 ? 28.398 -12.605 -27.044 1.00 80.88 308 THR A N 1
ATOM 2281 C CA . THR A 1 308 ? 29.118 -13.878 -27.123 1.00 80.88 308 THR A CA 1
ATOM 2282 C C . THR A 1 308 ? 28.108 -15.022 -27.060 1.00 80.88 308 THR A C 1
ATOM 2284 O O . THR A 1 308 ? 27.191 -14.993 -26.236 1.00 80.88 308 THR A O 1
ATOM 2287 N N . ALA A 1 309 ? 28.246 -1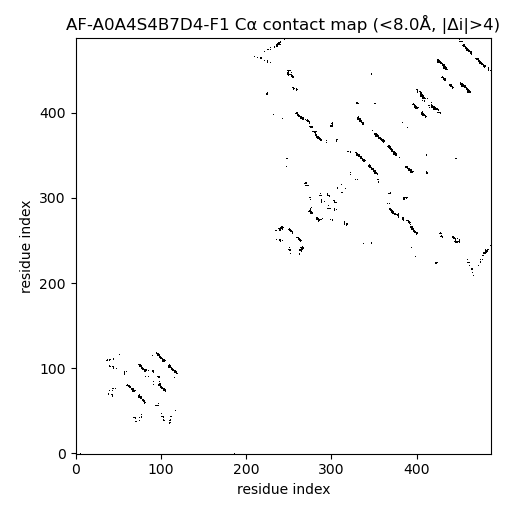6.005 -27.953 1.00 76.31 309 ALA A N 1
ATOM 2288 C CA . ALA A 1 309 ? 27.272 -17.078 -28.105 1.00 76.31 309 ALA A CA 1
ATOM 2289 C C . ALA A 1 309 ? 26.916 -17.718 -26.750 1.00 76.31 309 ALA A C 1
ATOM 2291 O O . ALA A 1 309 ? 27.791 -18.195 -26.030 1.00 76.31 309 ALA A O 1
ATOM 2292 N N . GLY A 1 310 ? 25.622 -17.711 -26.413 1.00 73.81 310 GLY A N 1
ATOM 2293 C CA . GLY A 1 310 ? 25.096 -18.291 -25.173 1.00 73.81 310 GLY A CA 1
ATOM 2294 C C . GLY A 1 310 ? 25.100 -17.372 -23.947 1.00 73.81 310 GLY A C 1
ATOM 2295 O O . GLY A 1 310 ? 24.736 -17.837 -22.871 1.00 73.81 310 GLY A O 1
ATOM 2296 N N . ILE A 1 311 ? 25.480 -16.097 -24.079 1.00 87.25 311 ILE A N 1
ATOM 2297 C CA . ILE A 1 311 ? 25.452 -15.129 -22.975 1.00 87.25 311 ILE A CA 1
ATOM 2298 C C . ILE A 1 311 ? 24.364 -14.084 -23.235 1.00 87.25 311 ILE A C 1
ATOM 2300 O O . ILE A 1 311 ? 24.351 -13.426 -24.272 1.00 87.25 311 ILE A O 1
ATOM 2304 N N . ASP A 1 312 ? 23.448 -13.913 -22.285 1.00 91.19 312 ASP A N 1
ATOM 2305 C CA . ASP A 1 312 ? 22.445 -12.853 -22.352 1.00 91.19 312 ASP A CA 1
ATOM 2306 C C . ASP A 1 312 ? 23.114 -11.476 -22.164 1.00 91.19 312 ASP A C 1
ATOM 2308 O O . ASP A 1 312 ? 23.986 -11.330 -21.302 1.00 91.19 312 ASP A O 1
ATOM 2312 N N . PRO A 1 313 ? 22.693 -10.432 -22.903 1.00 90.38 313 PRO A N 1
ATOM 2313 C CA . PRO A 1 313 ? 23.053 -9.058 -22.564 1.00 90.38 313 PRO A CA 1
ATOM 2314 C C . PRO A 1 313 ? 22.680 -8.743 -21.107 1.00 90.38 313 PRO A C 1
ATOM 2316 O O . PRO A 1 313 ? 21.652 -9.223 -20.628 1.00 90.38 313 PRO A O 1
ATOM 2319 N N . THR A 1 314 ? 23.475 -7.922 -20.408 1.00 91.81 314 THR A N 1
ATOM 2320 C CA . THR A 1 314 ? 23.317 -7.666 -18.960 1.00 91.81 314 THR A CA 1
ATOM 2321 C C . THR A 1 314 ? 21.885 -7.300 -18.569 1.00 91.81 314 THR A C 1
ATOM 2323 O O . THR A 1 314 ? 21.332 -7.886 -17.647 1.00 91.81 314 THR A O 1
ATOM 2326 N N . ASN A 1 315 ? 21.235 -6.412 -19.327 1.00 92.56 315 ASN A N 1
ATOM 2327 C CA . ASN A 1 315 ? 19.844 -6.027 -19.088 1.00 92.56 315 ASN A CA 1
ATOM 2328 C C . ASN A 1 315 ? 18.859 -7.207 -19.199 1.00 92.56 315 ASN A C 1
ATOM 2330 O O . ASN A 1 315 ? 17.924 -7.298 -18.412 1.00 92.56 315 ASN A O 1
ATOM 2334 N N . ILE A 1 316 ? 19.062 -8.131 -20.139 1.00 94.88 316 ILE A N 1
ATOM 2335 C CA . ILE A 1 316 ? 18.231 -9.336 -20.283 1.00 94.88 316 ILE A CA 1
ATOM 2336 C C . ILE A 1 316 ? 18.514 -10.331 -19.154 1.00 94.88 316 ILE A C 1
ATOM 2338 O O . ILE A 1 316 ? 17.571 -10.907 -18.606 1.00 94.88 316 ILE A O 1
ATOM 2342 N N . ALA A 1 317 ? 19.784 -10.494 -18.776 1.00 94.75 317 ALA A N 1
ATOM 2343 C CA . ALA A 1 317 ? 20.187 -11.341 -17.659 1.00 94.75 317 ALA A CA 1
ATOM 2344 C C . ALA A 1 317 ? 19.562 -10.861 -16.335 1.00 94.75 317 ALA A C 1
ATOM 2346 O O . ALA A 1 317 ? 19.010 -11.678 -15.597 1.00 94.75 317 ALA A O 1
ATOM 2347 N N . ASP A 1 318 ? 19.555 -9.547 -16.079 1.00 95.25 318 ASP A N 1
ATOM 2348 C CA . ASP A 1 318 ? 18.930 -8.939 -14.897 1.00 95.25 318 ASP A CA 1
ATOM 2349 C C . ASP A 1 318 ? 17.415 -9.202 -14.857 1.00 95.25 318 ASP A C 1
ATOM 2351 O O . ASP A 1 318 ? 16.874 -9.591 -13.819 1.00 95.25 318 ASP A O 1
ATOM 2355 N N . TRP A 1 319 ? 16.723 -9.064 -15.995 1.00 96.88 319 TRP A N 1
ATOM 2356 C CA . TRP A 1 319 ? 15.299 -9.403 -16.102 1.00 96.88 319 TRP A CA 1
ATOM 2357 C C . TRP A 1 319 ? 15.038 -10.885 -15.828 1.00 96.88 319 TRP A C 1
ATOM 2359 O O . TRP A 1 319 ? 14.138 -11.216 -15.056 1.00 96.88 319 TRP A O 1
ATOM 2369 N N . ARG A 1 320 ? 15.818 -11.801 -16.417 1.00 96.12 320 ARG A N 1
ATOM 2370 C CA . ARG A 1 320 ? 15.658 -13.240 -16.152 1.00 96.12 320 ARG A CA 1
ATOM 2371 C C . ARG A 1 320 ? 15.918 -13.585 -14.692 1.00 96.12 320 ARG A C 1
ATOM 2373 O O . ARG A 1 320 ? 15.143 -14.342 -14.114 1.00 96.12 320 ARG A O 1
ATOM 2380 N N . ALA A 1 321 ? 16.971 -13.026 -14.098 1.00 96.12 321 ALA A N 1
ATOM 2381 C CA . ALA A 1 321 ? 17.294 -13.227 -12.691 1.00 96.12 321 ALA A CA 1
ATOM 2382 C C . ALA A 1 321 ? 16.157 -12.733 -11.786 1.00 96.12 321 ALA A C 1
ATOM 2384 O O . ALA A 1 321 ? 15.777 -13.430 -10.845 1.00 96.12 321 ALA A O 1
ATOM 2385 N N . TYR A 1 322 ? 15.560 -11.582 -12.112 1.00 96.62 322 TYR A N 1
ATOM 2386 C CA . TYR A 1 322 ? 14.390 -11.079 -11.400 1.00 96.62 322 TYR A CA 1
ATOM 2387 C C . TYR A 1 322 ? 13.193 -12.034 -11.512 1.00 96.62 322 TYR A C 1
ATOM 2389 O O . TYR A 1 322 ? 12.635 -12.427 -10.490 1.00 96.62 3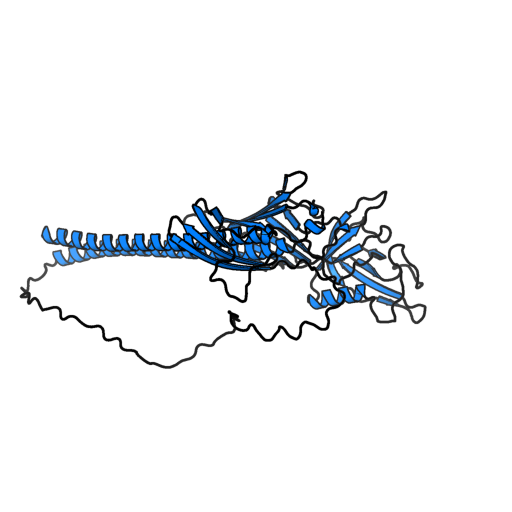22 TYR A O 1
ATOM 2397 N N . PHE A 1 323 ? 12.818 -12.465 -12.721 1.00 96.56 323 PHE A N 1
ATOM 2398 C CA . PHE A 1 323 ? 11.697 -13.398 -12.913 1.00 96.56 323 PHE A CA 1
ATOM 2399 C C . PHE A 1 323 ? 11.927 -14.736 -12.201 1.00 96.56 323 PHE A C 1
ATOM 2401 O O . PHE A 1 323 ? 11.016 -15.243 -11.547 1.00 96.56 323 PHE A O 1
ATOM 2408 N N . ALA A 1 324 ? 13.147 -15.274 -12.258 1.00 96.75 324 ALA A N 1
ATOM 2409 C CA . ALA A 1 324 ? 13.513 -16.492 -11.545 1.00 96.75 324 ALA A CA 1
ATOM 2410 C C . ALA A 1 324 ? 13.378 -16.322 -10.022 1.00 96.75 324 ALA A C 1
ATOM 2412 O O . ALA A 1 324 ? 12.832 -17.200 -9.355 1.00 96.75 324 ALA A O 1
ATOM 2413 N N . ALA A 1 325 ? 13.798 -15.174 -9.476 1.00 96.25 325 ALA A N 1
ATOM 2414 C CA . ALA A 1 325 ? 13.641 -14.853 -8.057 1.00 96.25 325 ALA A CA 1
ATOM 2415 C C . ALA A 1 325 ? 12.166 -14.723 -7.629 1.00 96.25 325 ALA A C 1
ATOM 2417 O O . ALA A 1 325 ? 11.839 -15.019 -6.483 1.00 96.25 325 ALA A O 1
ATOM 2418 N N . GLN A 1 326 ? 11.274 -14.339 -8.548 1.00 96.44 326 GLN A N 1
ATOM 2419 C CA . GLN A 1 326 ? 9.821 -14.311 -8.333 1.00 96.44 326 GLN A CA 1
ATOM 2420 C C . GLN A 1 326 ? 9.129 -15.649 -8.656 1.00 96.44 326 GLN A C 1
ATOM 2422 O O . GLN A 1 326 ? 7.905 -15.705 -8.763 1.00 96.44 326 GLN A O 1
ATOM 2427 N N . GLY A 1 327 ? 9.882 -16.737 -8.860 1.00 96.56 327 GLY A N 1
ATOM 2428 C CA . GLY A 1 327 ? 9.317 -18.051 -9.176 1.00 96.56 327 GLY A CA 1
ATOM 2429 C C . GLY A 1 327 ? 8.610 -18.107 -10.535 1.00 96.56 327 GLY A C 1
ATOM 2430 O O . GLY A 1 327 ? 7.628 -18.834 -10.681 1.00 96.56 327 GLY A O 1
ATOM 2431 N N . ASN A 1 328 ? 9.079 -17.319 -11.509 1.00 96.12 328 ASN A N 1
ATOM 2432 C CA . ASN A 1 328 ? 8.521 -17.184 -12.859 1.00 96.12 328 ASN A CA 1
ATOM 2433 C C . ASN A 1 328 ? 7.031 -16.800 -12.891 1.00 96.12 328 ASN A C 1
ATOM 2435 O O . ASN A 1 328 ? 6.325 -17.115 -13.848 1.00 96.12 328 ASN A O 1
ATOM 2439 N N . GLN A 1 329 ? 6.545 -16.124 -11.849 1.00 96.06 329 GLN A N 1
ATOM 2440 C CA . GLN A 1 329 ? 5.207 -15.544 -11.850 1.00 96.06 329 GLN A CA 1
ATOM 2441 C C . GLN A 1 329 ? 5.152 -14.342 -12.796 1.00 96.06 329 GLN A C 1
ATOM 2443 O O . GLN A 1 329 ? 6.161 -13.658 -12.997 1.00 96.06 329 GLN A O 1
ATOM 2448 N N . ALA A 1 330 ? 3.965 -14.067 -13.342 1.00 96.88 330 ALA A N 1
ATOM 2449 C CA . ALA A 1 330 ? 3.729 -12.865 -14.134 1.00 96.88 330 ALA A CA 1
ATOM 2450 C C . ALA A 1 330 ? 4.141 -11.611 -13.345 1.00 96.88 330 ALA A C 1
ATOM 2452 O O . ALA A 1 330 ? 4.066 -11.608 -12.124 1.00 96.88 330 ALA A O 1
ATOM 2453 N N . GLN A 1 331 ? 4.596 -10.564 -14.029 1.00 98.00 331 GLN A N 1
ATOM 2454 C CA . GLN A 1 331 ? 5.043 -9.314 -13.410 1.00 98.00 331 GLN A CA 1
ATOM 2455 C C . GLN A 1 331 ? 4.376 -8.122 -14.086 1.00 98.00 331 GLN A C 1
ATOM 2457 O O . GLN A 1 331 ? 4.063 -8.167 -15.277 1.00 98.00 331 GLN A O 1
ATOM 2462 N N . THR A 1 332 ? 4.179 -7.031 -13.349 1.00 98.25 332 THR A N 1
ATOM 2463 C CA . THR A 1 332 ? 3.728 -5.781 -13.965 1.00 98.25 332 THR A CA 1
ATOM 2464 C C . THR A 1 332 ? 4.918 -5.053 -14.581 1.00 98.25 332 THR A C 1
ATOM 2466 O O . THR A 1 332 ? 5.962 -4.885 -13.958 1.00 98.25 332 THR A O 1
ATOM 2469 N N . ALA A 1 333 ? 4.743 -4.561 -15.799 1.00 98.19 333 ALA A N 1
ATOM 2470 C CA . ALA A 1 333 ? 5.647 -3.612 -16.421 1.00 98.19 333 ALA A CA 1
ATOM 2471 C C . ALA A 1 333 ? 4.857 -2.414 -16.959 1.00 98.19 333 ALA A C 1
ATOM 2473 O O . ALA A 1 333 ? 3.627 -2.420 -17.034 1.00 98.19 333 ALA A O 1
ATOM 2474 N N . LEU A 1 334 ? 5.581 -1.369 -17.322 1.00 98.06 334 LEU A N 1
ATOM 2475 C CA . LEU A 1 334 ? 5.065 -0.190 -17.987 1.00 98.06 334 LEU A CA 1
ATOM 2476 C C . LEU A 1 334 ? 5.647 -0.150 -19.389 1.00 98.06 334 LEU A C 1
ATOM 2478 O O . LEU A 1 334 ? 6.864 -0.230 -19.570 1.00 98.06 334 LEU A O 1
ATOM 2482 N N . LEU A 1 335 ? 4.770 -0.021 -20.371 1.00 97.81 335 LEU A N 1
ATOM 2483 C CA . LEU A 1 335 ? 5.153 0.263 -21.735 1.00 97.81 335 LEU A CA 1
ATOM 2484 C C . LEU A 1 335 ? 5.196 1.778 -21.897 1.00 97.81 335 LEU A C 1
ATOM 2486 O O . LEU A 1 335 ? 4.164 2.445 -21.900 1.00 97.81 335 LEU A O 1
ATOM 2490 N N . PHE A 1 336 ? 6.407 2.317 -21.927 1.00 97.31 336 PHE A N 1
ATOM 2491 C CA . PHE A 1 336 ? 6.685 3.744 -21.937 1.00 97.31 336 PHE A CA 1
ATOM 2492 C C . PHE A 1 336 ? 7.045 4.193 -23.348 1.00 97.31 336 PHE A C 1
ATOM 2494 O O . PHE A 1 336 ? 8.025 3.715 -23.917 1.00 97.31 336 PHE A O 1
ATOM 2501 N N . ARG A 1 337 ? 6.301 5.158 -23.885 1.00 96.06 337 ARG A N 1
ATOM 2502 C CA . ARG A 1 337 ? 6.664 5.879 -25.102 1.00 96.06 337 ARG A CA 1
ATOM 2503 C C . ARG A 1 337 ? 7.100 7.301 -24.738 1.00 96.06 337 ARG A C 1
ATOM 2505 O O . ARG A 1 337 ? 6.270 8.061 -24.221 1.00 96.06 337 ARG A O 1
ATOM 2512 N N . PRO A 1 338 ? 8.357 7.686 -25.020 1.00 95.12 338 PRO A N 1
ATOM 2513 C CA . PRO A 1 338 ? 8.821 9.043 -24.765 1.00 95.12 338 PRO A CA 1
ATOM 2514 C C . PRO A 1 338 ? 8.054 10.056 -25.624 1.00 95.12 338 PRO A C 1
ATOM 2516 O O . PRO A 1 338 ? 7.597 9.742 -26.724 1.00 95.12 338 PRO A O 1
ATOM 2519 N N . ALA A 1 339 ? 7.920 11.287 -25.127 1.00 95.19 339 ALA A N 1
ATOM 2520 C CA . ALA A 1 339 ? 7.400 12.379 -25.942 1.00 95.19 339 ALA A CA 1
ATOM 2521 C C . ALA A 1 339 ? 8.387 12.730 -27.065 1.00 95.19 339 ALA A C 1
ATOM 2523 O O . AL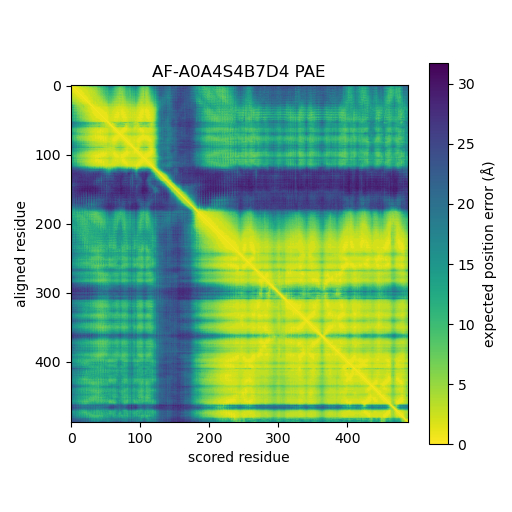A A 1 339 ? 9.602 12.740 -26.864 1.00 95.19 339 ALA A O 1
ATOM 2524 N N . THR A 1 340 ? 7.853 13.078 -28.230 1.00 93.88 340 THR A N 1
ATOM 2525 C CA . THR A 1 340 ? 8.597 13.694 -29.334 1.00 93.88 340 THR A CA 1
ATOM 2526 C C . THR A 1 340 ? 7.940 15.026 -29.693 1.00 93.88 340 THR A C 1
ATOM 2528 O O . THR A 1 340 ? 6.950 15.428 -29.083 1.00 93.88 340 THR A O 1
ATOM 2531 N N . THR A 1 341 ? 8.452 15.730 -30.701 1.00 95.12 341 THR A N 1
ATOM 2532 C CA . THR A 1 341 ? 7.822 16.966 -31.198 1.00 95.12 341 THR A CA 1
ATOM 2533 C C . THR A 1 341 ? 6.404 16.749 -31.736 1.00 95.12 341 THR A C 1
ATOM 2535 O O . THR A 1 341 ? 5.619 17.691 -31.767 1.00 95.12 341 THR A O 1
ATOM 2538 N N . THR A 1 342 ? 6.064 15.524 -32.149 1.00 94.69 342 THR A N 1
ATOM 2539 C CA . THR A 1 342 ? 4.773 15.179 -32.768 1.00 94.69 342 THR A CA 1
ATOM 2540 C C . THR A 1 342 ? 3.940 14.196 -31.948 1.00 94.69 342 THR A C 1
ATOM 2542 O O . THR A 1 342 ? 2.782 13.959 -32.284 1.00 94.69 342 THR A O 1
ATOM 2545 N N . GLN A 1 343 ? 4.498 13.614 -30.882 1.00 93.44 343 GLN A N 1
ATOM 2546 C CA . GLN A 1 343 ? 3.830 12.603 -30.063 1.00 93.44 343 GLN A CA 1
ATOM 2547 C C . GLN A 1 343 ? 3.897 12.964 -28.585 1.00 93.44 343 GLN A C 1
ATOM 2549 O O . GLN A 1 343 ? 4.956 13.292 -28.053 1.00 93.44 343 GLN A O 1
ATOM 2554 N N . THR A 1 344 ? 2.767 12.841 -27.895 1.00 94.50 344 THR A N 1
ATOM 2555 C CA . THR A 1 344 ? 2.729 12.980 -26.441 1.00 94.50 344 THR A CA 1
ATOM 2556 C C . THR A 1 344 ? 3.315 11.739 -25.773 1.00 94.50 344 THR A C 1
ATOM 2558 O O . THR A 1 344 ? 3.158 10.612 -26.269 1.00 94.50 344 THR A O 1
ATOM 2561 N N . LEU A 1 345 ? 3.939 11.956 -24.610 1.00 95.00 345 LEU A N 1
ATOM 2562 C CA . LEU A 1 345 ? 4.326 10.886 -23.695 1.00 95.00 345 LEU A CA 1
ATOM 2563 C C . LEU A 1 345 ? 3.111 10.000 -23.431 1.00 95.00 345 LEU A C 1
ATOM 2565 O O . LEU A 1 345 ? 2.006 10.500 -23.201 1.00 95.00 345 LEU A O 1
ATOM 2569 N N . LYS A 1 346 ? 3.316 8.688 -23.482 1.00 96.00 346 LYS A N 1
ATOM 2570 C CA . LYS A 1 346 ? 2.274 7.727 -23.142 1.00 96.00 346 LYS A CA 1
ATOM 2571 C C . LYS A 1 346 ? 2.851 6.566 -22.361 1.00 96.00 346 LYS A C 1
ATOM 2573 O O . LYS A 1 346 ? 3.961 6.118 -22.636 1.00 96.00 346 LYS A O 1
ATOM 2578 N N . VAL A 1 347 ? 2.079 6.101 -21.388 1.00 97.12 347 VAL A N 1
ATOM 2579 C CA . VAL A 1 347 ? 2.430 4.953 -20.562 1.00 97.12 347 VAL A CA 1
ATOM 2580 C C . VAL A 1 347 ? 1.230 4.034 -20.460 1.00 97.12 347 VAL A C 1
ATOM 2582 O O . VAL A 1 347 ? 0.165 4.468 -20.027 1.00 97.12 347 VAL A O 1
ATOM 2585 N N . ASP A 1 348 ? 1.425 2.771 -20.820 1.00 97.50 348 ASP A N 1
ATOM 2586 C CA . ASP A 1 348 ? 0.412 1.729 -20.697 1.00 97.50 348 ASP A CA 1
ATOM 2587 C C . ASP A 1 348 ? 0.894 0.651 -19.710 1.00 97.50 348 ASP A C 1
ATOM 2589 O O . ASP A 1 348 ? 2.004 0.130 -19.861 1.00 97.50 348 ASP A O 1
ATOM 2593 N N . PRO A 1 349 ? 0.105 0.293 -18.683 1.00 97.44 349 PRO A N 1
ATOM 2594 C CA . PRO A 1 349 ? 0.454 -0.810 -17.803 1.00 97.44 349 PRO A CA 1
ATOM 2595 C C . PRO A 1 349 ? 0.241 -2.132 -18.545 1.00 97.44 349 PRO A C 1
ATOM 2597 O O . PRO A 1 349 ? -0.820 -2.374 -19.119 1.00 97.44 349 PRO A O 1
ATOM 2600 N N . VAL A 1 350 ? 1.240 -3.007 -18.510 1.00 98.06 350 VAL A N 1
ATOM 2601 C CA . VAL A 1 350 ? 1.194 -4.328 -19.141 1.00 98.06 350 VAL A CA 1
ATOM 2602 C C . VAL A 1 350 ? 1.589 -5.406 -18.139 1.00 98.06 350 VAL A C 1
ATOM 2604 O O . VAL A 1 350 ? 2.326 -5.158 -17.185 1.00 98.06 350 VAL A O 1
ATOM 2607 N N . ILE A 1 351 ? 1.096 -6.623 -18.347 1.00 98.31 351 ILE A N 1
ATOM 2608 C CA . ILE A 1 351 ? 1.481 -7.789 -17.550 1.00 98.31 351 ILE A CA 1
ATOM 2609 C C . ILE A 1 351 ? 2.416 -8.631 -18.404 1.00 98.31 351 ILE A C 1
ATOM 2611 O O . ILE A 1 351 ? 2.008 -9.127 -19.451 1.00 98.31 351 ILE A O 1
ATOM 2615 N N . VAL A 1 352 ? 3.657 -8.793 -17.966 1.00 98.31 352 VAL A N 1
ATOM 2616 C CA . VAL A 1 352 ? 4.645 -9.667 -18.596 1.00 98.31 352 VAL A CA 1
ATOM 2617 C C . VAL A 1 352 ? 4.483 -11.056 -17.993 1.00 98.31 352 VAL A C 1
ATOM 2619 O O . VAL A 1 352 ? 4.719 -11.250 -16.804 1.00 98.31 352 VAL A O 1
ATOM 2622 N N . THR A 1 353 ? 4.050 -12.023 -18.798 1.00 97.88 353 THR A N 1
ATOM 2623 C CA . THR A 1 353 ? 3.784 -13.394 -18.345 1.00 97.88 353 THR A CA 1
ATOM 2624 C C . THR A 1 353 ? 5.040 -14.252 -18.333 1.00 97.88 353 THR A C 1
ATOM 2626 O O . THR A 1 353 ? 5.175 -15.101 -17.459 1.00 97.88 353 THR A O 1
ATOM 2629 N N . ALA A 1 354 ? 5.969 -14.024 -19.265 1.00 97.31 354 ALA A N 1
ATOM 2630 C CA . ALA A 1 354 ? 7.227 -14.762 -19.319 1.00 97.31 354 ALA A CA 1
ATOM 2631 C C . ALA A 1 354 ? 8.326 -14.015 -20.089 1.00 97.31 354 ALA A C 1
ATOM 2633 O O . ALA A 1 354 ? 8.066 -13.356 -21.098 1.00 97.31 354 ALA A O 1
ATOM 2634 N N . MET A 1 355 ? 9.574 -14.221 -19.660 1.00 96.94 355 MET A N 1
ATOM 2635 C CA . MET A 1 355 ? 10.770 -14.003 -20.479 1.00 96.94 355 MET A CA 1
ATOM 2636 C C . MET A 1 355 ? 10.989 -15.246 -21.352 1.00 96.94 355 MET A C 1
ATOM 2638 O O . MET A 1 355 ? 11.340 -16.307 -20.834 1.00 96.94 355 MET A O 1
ATOM 2642 N N . LEU A 1 356 ? 10.794 -15.145 -22.668 1.00 96.81 356 LEU A N 1
ATOM 2643 C CA . LEU A 1 356 ? 10.928 -16.294 -23.569 1.00 96.81 356 LEU A CA 1
ATOM 2644 C C . LEU A 1 356 ? 12.391 -16.736 -23.679 1.00 96.81 356 LEU A C 1
ATOM 2646 O O . LEU A 1 356 ? 13.311 -15.938 -23.477 1.00 96.81 356 LEU A O 1
ATOM 2650 N N . ALA A 1 357 ? 12.623 -18.017 -23.968 1.00 94.56 357 ALA A N 1
ATOM 2651 C CA . ALA A 1 357 ? 13.968 -18.522 -24.231 1.00 94.56 357 ALA A CA 1
ATOM 2652 C C . ALA A 1 357 ? 14.592 -17.767 -25.422 1.00 94.56 357 ALA A C 1
ATOM 2654 O O . ALA A 1 357 ? 13.867 -17.399 -26.353 1.00 94.56 357 ALA A O 1
ATOM 2655 N N . PRO A 1 358 ? 15.909 -17.500 -25.401 1.00 93.06 358 PRO A N 1
ATOM 2656 C CA . PRO A 1 358 ? 16.542 -16.837 -26.525 1.00 93.06 358 PRO A CA 1
ATOM 2657 C C . PRO A 1 358 ? 16.488 -17.746 -27.755 1.00 93.06 358 PRO A C 1
ATOM 2659 O O . PRO A 1 358 ? 16.756 -18.944 -27.676 1.00 93.06 358 PRO A O 1
ATOM 2662 N N . MET A 1 359 ? 16.151 -17.170 -28.903 1.00 90.88 359 MET A N 1
ATOM 2663 C CA . MET A 1 359 ? 16.262 -17.835 -30.192 1.00 90.88 359 MET A CA 1
ATOM 2664 C C . MET A 1 359 ? 17.639 -17.540 -30.770 1.00 90.88 359 MET A C 1
ATOM 2666 O O . MET A 1 359 ? 17.982 -16.378 -31.007 1.00 90.88 359 MET A O 1
ATOM 2670 N N . THR A 1 360 ? 18.412 -18.592 -31.013 1.00 88.62 360 THR A N 1
ATOM 2671 C CA . THR A 1 360 ? 19.704 -18.510 -31.690 1.00 88.62 360 THR A CA 1
ATOM 2672 C C . THR A 1 360 ? 19.616 -19.151 -33.070 1.00 88.62 360 THR A C 1
ATOM 2674 O O . THR A 1 360 ? 18.997 -20.198 -33.247 1.00 88.62 360 THR A O 1
ATOM 2677 N N . SER A 1 361 ? 20.208 -18.511 -34.076 1.00 84.88 361 SER A N 1
ATOM 2678 C CA . SER A 1 361 ? 20.353 -19.098 -35.414 1.00 84.88 361 SER A CA 1
ATOM 2679 C C . SER A 1 361 ? 21.687 -18.695 -36.034 1.00 84.88 361 SER A C 1
ATOM 2681 O O . SER A 1 361 ? 22.206 -17.621 -35.735 1.00 84.88 361 SER A O 1
ATOM 2683 N N . GLY A 1 362 ? 22.245 -19.566 -36.875 1.00 82.19 362 GLY A N 1
ATOM 2684 C CA . GLY A 1 362 ? 23.560 -19.368 -37.486 1.00 82.19 362 GLY A CA 1
AT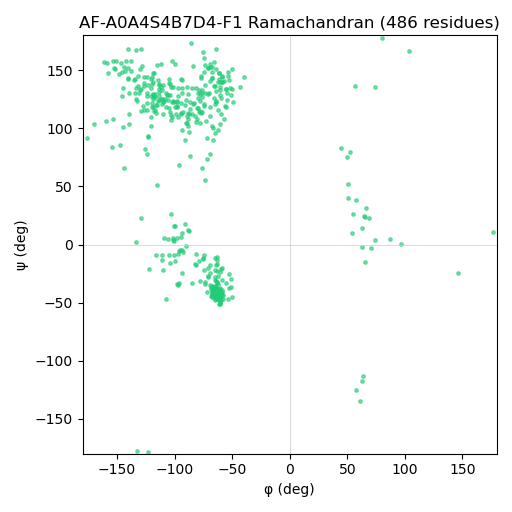OM 2685 C C . GLY A 1 362 ? 24.739 -19.719 -36.569 1.00 82.19 362 GLY A C 1
ATOM 2686 O O . GLY A 1 362 ? 24.576 -20.111 -35.413 1.00 82.19 362 GLY A O 1
ATOM 2687 N N . SER A 1 363 ? 25.948 -19.585 -37.115 1.00 78.12 363 SER A N 1
ATOM 2688 C CA . SER A 1 363 ? 27.219 -19.833 -36.423 1.00 78.12 363 SER A CA 1
ATOM 2689 C C . SER A 1 363 ? 28.269 -18.786 -36.807 1.00 78.12 363 SER A C 1
ATOM 2691 O O . SER A 1 363 ? 28.244 -18.237 -37.913 1.00 78.12 363 SER A O 1
ATOM 2693 N N . GLY A 1 364 ? 29.222 -18.512 -35.914 1.00 80.62 364 GLY A N 1
ATOM 2694 C CA . GLY A 1 364 ? 30.291 -17.539 -36.167 1.00 80.62 364 GLY A CA 1
ATOM 2695 C C . GLY A 1 364 ? 29.752 -16.125 -36.416 1.00 80.62 364 GLY A C 1
ATOM 2696 O O . GLY A 1 364 ? 28.856 -15.668 -35.714 1.00 80.62 364 GLY A O 1
ATOM 2697 N N . ALA A 1 365 ? 30.263 -15.440 -37.444 1.00 76.94 365 ALA A N 1
ATOM 2698 C CA . ALA A 1 365 ? 29.863 -14.070 -37.792 1.00 76.94 365 ALA A CA 1
ATOM 2699 C C . ALA A 1 365 ? 28.395 -13.929 -38.250 1.00 76.94 365 ALA A C 1
ATOM 2701 O O . ALA A 1 365 ? 27.905 -12.811 -38.354 1.00 76.94 365 ALA A O 1
ATOM 2702 N N . SER A 1 366 ? 27.701 -15.046 -38.514 1.00 81.06 366 SER A N 1
ATOM 2703 C CA . SER A 1 366 ? 26.277 -15.095 -38.886 1.00 81.06 366 SER A CA 1
ATOM 2704 C C . SER A 1 366 ? 25.335 -15.336 -37.692 1.00 81.06 366 SER A C 1
ATOM 2706 O O . SER A 1 366 ? 24.138 -15.533 -37.884 1.00 81.06 366 SER A O 1
ATOM 2708 N N . PHE A 1 367 ? 25.861 -15.343 -36.462 1.00 83.38 367 PHE A N 1
ATOM 2709 C CA . PHE A 1 367 ? 25.084 -15.614 -35.255 1.00 83.38 367 PHE A CA 1
ATOM 2710 C C . PHE A 1 367 ? 24.024 -14.532 -35.007 1.00 83.38 367 PHE A C 1
ATOM 2712 O O . PHE A 1 367 ? 24.332 -13.353 -34.829 1.00 83.38 367 PHE A O 1
ATOM 2719 N N . ILE A 1 368 ? 22.764 -14.957 -34.970 1.00 86.25 368 ILE A N 1
ATOM 2720 C CA . ILE A 1 368 ? 21.607 -14.140 -34.620 1.00 86.25 368 ILE A CA 1
ATOM 2721 C C . ILE A 1 368 ? 21.121 -14.588 -33.251 1.00 86.25 368 ILE A C 1
ATOM 2723 O O . ILE A 1 368 ? 20.785 -15.753 -33.058 1.00 86.25 368 ILE A O 1
ATOM 2727 N N . TYR A 1 369 ? 21.028 -13.635 -32.333 1.00 90.06 369 TYR A N 1
ATOM 2728 C CA . TYR A 1 369 ? 20.456 -13.802 -31.003 1.00 90.06 369 TYR A CA 1
ATOM 2729 C C . TYR A 1 369 ? 19.220 -12.914 -30.889 1.00 90.06 369 TYR A C 1
ATOM 2731 O O . TYR A 1 369 ? 19.329 -11.696 -31.037 1.00 90.06 369 TYR A O 1
ATOM 2739 N N . ARG A 1 370 ? 18.053 -13.509 -30.635 1.00 91.56 370 ARG A N 1
ATOM 2740 C CA . ARG A 1 370 ? 16.800 -12.789 -30.377 1.00 91.56 370 ARG A CA 1
ATOM 2741 C C . ARG A 1 370 ? 16.245 -13.202 -29.030 1.00 91.56 370 ARG A C 1
ATOM 2743 O O . ARG A 1 370 ? 16.190 -14.385 -28.718 1.00 91.56 370 ARG A O 1
ATOM 2750 N N . THR A 1 371 ? 15.769 -12.238 -28.260 1.00 94.62 371 THR A N 1
ATOM 2751 C CA . THR A 1 371 ? 15.021 -12.529 -27.036 1.00 94.62 371 THR A CA 1
ATOM 2752 C C . THR A 1 371 ? 13.756 -11.699 -27.001 1.00 94.62 371 THR A C 1
ATOM 2754 O O . THR A 1 371 ? 13.713 -10.572 -27.507 1.00 94.62 371 THR A O 1
ATOM 2757 N N . SER A 1 372 ? 12.709 -12.292 -26.451 1.00 96.75 372 SER A N 1
ATOM 2758 C CA . SER A 1 372 ? 11.375 -11.717 -26.453 1.00 96.75 372 SER A CA 1
ATOM 2759 C C . SER A 1 372 ? 10.710 -11.907 -25.102 1.00 96.75 372 SER A C 1
ATOM 2761 O O . SER A 1 372 ? 11.051 -12.812 -24.339 1.00 96.75 372 SER A O 1
ATOM 2763 N N . VAL A 1 373 ? 9.730 -11.062 -24.827 1.00 97.94 373 VAL A N 1
ATOM 2764 C CA . VAL A 1 373 ? 8.847 -11.176 -23.675 1.00 97.94 373 VAL A CA 1
ATOM 2765 C C . VAL A 1 373 ? 7.431 -11.442 -24.156 1.00 97.94 373 VAL A C 1
ATOM 2767 O O . VAL A 1 373 ? 6.999 -10.900 -25.175 1.00 97.94 373 VAL A O 1
ATOM 2770 N N . SER A 1 374 ? 6.720 -12.293 -23.429 1.00 98.12 374 SER A N 1
ATOM 2771 C CA . SER A 1 374 ? 5.302 -12.555 -23.645 1.00 98.12 374 SER A CA 1
ATOM 2772 C C . SER A 1 374 ? 4.484 -11.707 -22.680 1.00 98.12 374 SER A C 1
ATOM 2774 O O . SER A 1 374 ? 4.797 -11.639 -21.489 1.00 98.12 374 SER A O 1
ATOM 2776 N N . LEU A 1 375 ? 3.433 -11.075 -23.187 1.00 98.25 375 LEU A N 1
ATOM 2777 C CA . LEU A 1 375 ? 2.476 -10.304 -22.408 1.00 98.25 375 LEU A CA 1
ATOM 2778 C C . LEU A 1 375 ? 1.176 -11.085 -22.186 1.00 98.25 375 LEU A C 1
ATOM 2780 O O . LEU A 1 375 ? 0.828 -11.985 -22.949 1.00 98.25 375 LEU A O 1
ATOM 2784 N N . GLY A 1 376 ? 0.429 -10.708 -21.149 1.00 97.12 376 GLY A N 1
ATOM 2785 C CA . GLY A 1 376 ? -0.918 -11.220 -20.878 1.00 97.12 376 GLY A CA 1
ATOM 2786 C C . GLY A 1 376 ? -2.001 -10.646 -21.801 1.00 97.12 376 GLY A C 1
ATOM 2787 O O . GLY A 1 376 ? -3.115 -11.160 -21.825 1.00 97.12 376 GLY A O 1
ATOM 2788 N N . SER A 1 377 ? -1.688 -9.595 -22.563 1.00 96.69 377 SER A N 1
ATOM 2789 C CA . SER A 1 377 ? -2.590 -8.933 -23.510 1.00 96.69 377 SER A CA 1
ATOM 2790 C C . SER A 1 377 ? -1.848 -8.539 -24.787 1.00 96.69 377 SER A C 1
ATOM 2792 O O . SER A 1 377 ? -0.618 -8.557 -24.837 1.00 96.69 377 SER A O 1
ATOM 2794 N N . THR A 1 378 ? -2.583 -8.157 -25.831 1.00 97.56 378 THR A N 1
ATOM 2795 C CA . THR A 1 378 ? -1.983 -7.567 -27.035 1.00 97.56 378 THR A CA 1
ATOM 2796 C C . THR A 1 378 ? -1.260 -6.268 -26.692 1.00 97.56 378 THR A C 1
ATOM 2798 O O . THR A 1 378 ? -1.740 -5.486 -25.867 1.00 97.56 378 THR A O 1
ATOM 2801 N N . VAL A 1 379 ? -0.123 -6.030 -27.342 1.00 97.25 379 VAL A N 1
ATOM 2802 C CA . VAL A 1 379 ? 0.629 -4.780 -27.201 1.00 97.25 379 VAL A CA 1
ATOM 2803 C C . VAL A 1 379 ? -0.221 -3.617 -27.737 1.00 97.25 379 VAL A C 1
ATOM 2805 O O . VAL A 1 379 ? -0.774 -3.744 -28.834 1.00 97.25 379 VAL A O 1
ATOM 2808 N N . PRO A 1 380 ? -0.349 -2.494 -27.005 1.00 96.75 380 PRO A N 1
ATOM 2809 C CA . PRO A 1 380 ? -0.992 -1.285 -27.515 1.00 96.75 380 PRO A CA 1
ATOM 2810 C C . PRO A 1 380 ? -0.408 -0.876 -28.874 1.00 96.75 380 PRO A C 1
ATOM 2812 O O . PRO A 1 380 ? 0.809 -0.777 -29.025 1.00 96.75 380 PRO A O 1
ATOM 2815 N N . GLY A 1 381 ? -1.268 -0.645 -29.873 1.00 95.56 381 GLY A N 1
ATOM 2816 C CA . GLY A 1 381 ? -0.849 -0.472 -31.275 1.00 95.56 381 GLY A CA 1
ATOM 2817 C C . GLY A 1 381 ? 0.045 0.743 -31.548 1.00 95.56 381 GLY A C 1
ATOM 2818 O O . GLY A 1 381 ? 0.623 0.871 -32.621 1.00 95.56 381 GLY A O 1
ATOM 2819 N N . ASP A 1 382 ? 0.181 1.634 -30.578 1.00 94.38 382 ASP A N 1
ATOM 2820 C CA . ASP A 1 382 ? 0.977 2.846 -30.652 1.00 94.38 382 ASP A CA 1
ATOM 2821 C C . ASP A 1 382 ? 2.333 2.733 -29.936 1.00 94.38 382 ASP A C 1
ATOM 2823 O O . ASP A 1 382 ? 3.072 3.718 -29.854 1.00 94.38 382 ASP A O 1
ATOM 2827 N N . SER A 1 383 ? 2.668 1.541 -29.442 1.00 95.00 383 SER A N 1
ATOM 2828 C CA . SER A 1 383 ? 3.989 1.176 -28.938 1.00 95.00 383 SER A CA 1
ATOM 2829 C C . SER A 1 383 ? 4.706 0.341 -29.991 1.00 95.00 383 SER A C 1
ATOM 2831 O O . SER A 1 383 ? 4.324 -0.791 -30.281 1.00 95.00 383 SER A O 1
ATOM 2833 N N . THR A 1 384 ? 5.730 0.919 -30.614 1.00 94.38 384 THR A N 1
ATOM 2834 C CA . THR A 1 384 ? 6.384 0.344 -31.796 1.00 94.38 384 THR A CA 1
ATOM 2835 C C . THR A 1 384 ? 7.900 0.396 -31.649 1.00 94.38 384 THR A C 1
ATOM 2837 O O . THR A 1 384 ? 8.435 1.085 -30.785 1.00 94.38 384 THR A O 1
ATOM 2840 N N . ALA A 1 385 ? 8.617 -0.318 -32.513 1.00 91.69 385 ALA A N 1
ATOM 2841 C CA . ALA A 1 385 ? 10.078 -0.317 -32.499 1.00 91.69 385 ALA A CA 1
ATOM 2842 C C . ALA A 1 385 ? 10.719 0.971 -33.052 1.00 91.69 385 ALA A C 1
ATOM 2844 O O . ALA A 1 385 ? 11.935 1.126 -32.994 1.00 91.69 385 ALA A O 1
ATOM 2845 N N . THR A 1 386 ? 9.930 1.873 -33.645 1.00 92.56 386 THR A N 1
ATOM 2846 C CA . THR A 1 386 ? 10.428 3.091 -34.308 1.00 92.56 386 THR A CA 1
ATOM 2847 C C . THR A 1 386 ? 10.219 4.354 -33.483 1.00 92.56 386 THR A C 1
ATOM 2849 O O . THR A 1 386 ? 10.854 5.367 -33.759 1.00 92.56 386 THR A O 1
ATOM 2852 N N . ASN A 1 387 ? 9.359 4.315 -32.464 1.00 92.81 387 ASN A N 1
ATOM 2853 C CA . ASN A 1 387 ? 9.029 5.480 -31.641 1.00 92.81 387 ASN A CA 1
ATOM 2854 C C . ASN A 1 387 ? 9.779 5.521 -30.299 1.00 92.81 387 ASN A C 1
ATOM 2856 O O . ASN A 1 387 ? 9.383 6.257 -29.399 1.00 92.81 387 ASN A O 1
ATOM 2860 N N . GLY A 1 388 ? 10.843 4.724 -30.152 1.00 93.00 388 GLY A N 1
ATOM 2861 C CA . GLY A 1 388 ? 11.652 4.705 -28.933 1.00 93.00 388 GLY A CA 1
ATOM 2862 C C . GLY A 1 388 ? 10.932 4.127 -27.717 1.00 93.00 388 GLY A C 1
ATOM 2863 O O . GLY A 1 388 ? 11.304 4.460 -26.594 1.00 93.00 388 GLY A O 1
ATOM 2864 N N . SER A 1 389 ? 9.901 3.298 -27.915 1.00 96.06 389 SER A N 1
ATOM 2865 C CA . SER A 1 389 ? 9.198 2.662 -26.799 1.00 96.06 389 SER A CA 1
ATOM 2866 C C . SER A 1 389 ? 10.139 1.785 -25.971 1.00 96.06 389 SER A C 1
ATOM 2868 O O . SER A 1 389 ? 10.972 1.047 -26.504 1.00 96.06 389 SER A O 1
ATOM 2870 N N . LEU A 1 390 ? 9.962 1.840 -24.654 1.00 96.62 390 LEU A N 1
ATOM 2871 C CA . LEU A 1 390 ? 10.712 1.085 -23.662 1.00 96.62 390 LEU A CA 1
ATOM 2872 C C . LEU A 1 390 ? 9.751 0.269 -22.800 1.00 96.62 390 LEU A C 1
ATOM 2874 O O . LEU A 1 390 ? 8.674 0.733 -22.432 1.00 96.62 390 LEU A O 1
ATOM 2878 N N . LEU A 1 391 ? 10.174 -0.926 -22.415 1.00 97.62 391 LEU A N 1
ATOM 2879 C CA . LEU A 1 391 ? 9.528 -1.729 -21.394 1.00 97.62 391 LEU A CA 1
ATOM 2880 C C . LEU A 1 391 ? 10.261 -1.530 -20.064 1.00 97.62 391 LEU A C 1
ATOM 2882 O O . LEU A 1 391 ? 11.470 -1.758 -19.959 1.00 97.62 391 LEU A O 1
ATOM 2886 N N . VAL A 1 392 ? 9.529 -1.091 -19.046 1.00 97.75 392 VAL A N 1
ATOM 2887 C CA . VAL A 1 392 ? 10.069 -0.756 -17.725 1.00 97.75 392 VAL A CA 1
ATOM 2888 C C . VAL A 1 392 ? 9.417 -1.642 -16.677 1.00 97.75 392 VAL A C 1
ATOM 2890 O O . VAL A 1 392 ? 8.205 -1.594 -16.491 1.00 97.75 392 VAL A O 1
ATOM 2893 N N . LEU A 1 393 ? 10.209 -2.452 -15.984 1.00 97.75 393 LEU A N 1
ATOM 2894 C CA . LEU A 1 393 ? 9.698 -3.304 -14.917 1.00 97.75 393 LEU A CA 1
ATOM 2895 C C . LEU A 1 393 ? 9.357 -2.470 -13.676 1.00 97.75 393 LEU A C 1
ATOM 2897 O O . LEU A 1 393 ? 10.131 -1.594 -13.287 1.00 97.75 393 LEU A O 1
ATOM 2901 N N . VAL A 1 394 ? 8.219 -2.757 -13.044 1.00 97.69 394 VAL A N 1
ATOM 2902 C CA . VAL A 1 394 ? 7.794 -2.091 -11.807 1.00 97.69 394 VAL A CA 1
ATOM 2903 C C . VAL A 1 394 ? 7.266 -3.109 -10.803 1.00 97.69 394 VAL A C 1
ATOM 2905 O O . VAL A 1 394 ? 6.546 -4.035 -11.168 1.00 97.69 394 VAL A O 1
ATOM 2908 N N . ASP A 1 395 ? 7.575 -2.913 -9.523 1.00 97.62 395 ASP A N 1
ATOM 2909 C CA . ASP A 1 395 ? 6.877 -3.627 -8.455 1.00 97.62 395 ASP A CA 1
ATOM 2910 C C . ASP A 1 395 ? 5.524 -2.942 -8.243 1.00 97.62 395 ASP A C 1
ATOM 2912 O O . ASP A 1 395 ? 5.455 -1.764 -7.874 1.00 97.62 395 ASP A O 1
ATOM 2916 N N . GLN A 1 396 ? 4.443 -3.664 -8.535 1.00 98.06 396 GLN A N 1
ATOM 2917 C CA . GLN A 1 396 ? 3.079 -3.171 -8.402 1.00 98.06 396 GLN A CA 1
ATOM 2918 C C . GLN A 1 396 ? 2.318 -3.987 -7.362 1.00 98.06 396 GLN A C 1
ATOM 2920 O O . GLN A 1 396 ? 2.201 -5.209 -7.469 1.00 98.06 396 GLN A O 1
ATOM 2925 N N . ARG A 1 397 ? 1.694 -3.276 -6.423 1.00 98.44 397 ARG A N 1
ATOM 2926 C CA . ARG A 1 397 ? 0.790 -3.830 -5.413 1.00 98.44 397 ARG A CA 1
ATOM 2927 C C . ARG A 1 397 ? -0.578 -3.197 -5.560 1.00 98.44 397 ARG A C 1
ATOM 2929 O O . ARG A 1 397 ? -0.702 -1.977 -5.481 1.00 98.44 397 ARG A O 1
ATOM 2936 N N . ARG A 1 398 ? -1.603 -4.010 -5.790 1.00 98.31 398 ARG A N 1
ATOM 2937 C CA . ARG A 1 398 ? -2.977 -3.550 -5.998 1.00 98.31 398 ARG A CA 1
ATOM 2938 C C . ARG A 1 398 ? -3.877 -4.075 -4.893 1.00 98.31 398 ARG A C 1
ATOM 2940 O O . ARG A 1 398 ? -4.106 -5.276 -4.795 1.00 98.31 398 ARG A O 1
ATOM 2947 N N . TYR A 1 399 ? -4.405 -3.149 -4.111 1.00 98.62 399 TYR A N 1
ATOM 2948 C CA . TYR A 1 399 ? -5.409 -3.374 -3.088 1.00 98.62 399 TYR A CA 1
ATOM 2949 C C . TYR A 1 399 ? -6.791 -3.133 -3.685 1.00 98.62 399 TYR A C 1
ATOM 2951 O O . TYR A 1 399 ? -7.013 -2.100 -4.323 1.00 98.62 399 TYR A O 1
ATOM 2959 N N . LYS A 1 400 ? -7.721 -4.067 -3.492 1.00 98.31 400 LYS A N 1
ATOM 2960 C CA . LYS A 1 400 ? -9.099 -3.948 -3.979 1.00 98.31 400 LYS A CA 1
ATOM 2961 C C . LYS A 1 400 ? -10.071 -4.581 -3.000 1.00 98.31 400 LYS A C 1
ATOM 2963 O O . LYS A 1 400 ? -9.842 -5.696 -2.546 1.00 98.31 400 LYS A O 1
ATOM 2968 N N . VAL A 1 401 ? -11.171 -3.893 -2.714 1.00 98.06 401 VAL A N 1
ATOM 2969 C CA . VAL A 1 401 ? -12.277 -4.486 -1.951 1.00 98.06 401 VAL A CA 1
ATOM 2970 C C . VAL A 1 401 ? -13.173 -5.287 -2.897 1.00 98.06 401 VAL A C 1
ATOM 2972 O O . VAL A 1 401 ? -13.712 -4.734 -3.857 1.00 98.06 401 VAL A O 1
ATOM 2975 N N . VAL A 1 402 ? -13.341 -6.582 -2.629 1.00 97.44 402 VAL A N 1
ATOM 2976 C CA . VAL A 1 402 ? -14.239 -7.488 -3.359 1.00 97.44 402 VAL A CA 1
ATOM 2977 C C . VAL A 1 402 ? -15.153 -8.174 -2.346 1.00 97.44 402 VAL A C 1
ATOM 2979 O O . VAL A 1 402 ? -14.695 -8.912 -1.479 1.00 97.44 402 VAL A O 1
ATOM 2982 N N . GLY A 1 403 ? -16.459 -7.909 -2.425 1.00 95.69 403 GLY A N 1
ATOM 2983 C CA . GLY A 1 403 ? -17.397 -8.348 -1.391 1.00 95.69 403 GLY A CA 1
ATOM 2984 C C . GLY A 1 403 ? -17.078 -7.693 -0.043 1.00 95.69 403 GLY A C 1
ATOM 2985 O O . GLY A 1 403 ? -17.149 -6.470 0.074 1.00 95.69 403 GLY A O 1
ATOM 2986 N N . SER A 1 404 ? -16.737 -8.508 0.957 1.00 94.88 404 SER A N 1
ATOM 2987 C CA . SER A 1 404 ? -16.294 -8.070 2.288 1.00 94.88 404 SER A CA 1
ATOM 2988 C C . SER A 1 404 ? -14.781 -8.132 2.484 1.00 94.88 404 SER A C 1
ATOM 2990 O O . SER A 1 404 ? -14.313 -7.898 3.596 1.00 94.88 404 SER A O 1
ATOM 2992 N N . ASP A 1 405 ? -14.018 -8.489 1.456 1.00 96.75 405 ASP A N 1
ATOM 2993 C CA . ASP A 1 405 ? -12.609 -8.823 1.614 1.00 96.75 405 ASP A CA 1
ATOM 2994 C C . ASP A 1 405 ? -11.739 -7.785 0.913 1.00 96.75 405 ASP A C 1
ATOM 2996 O O . ASP A 1 405 ? -12.017 -7.345 -0.204 1.00 96.75 405 ASP A O 1
ATOM 3000 N N . LEU A 1 406 ? -10.665 -7.385 1.586 1.00 98.12 406 LEU A N 1
ATOM 3001 C CA . LEU A 1 406 ? -9.601 -6.593 0.998 1.00 98.12 406 LEU A CA 1
ATOM 3002 C C . LEU A 1 406 ? -8.566 -7.546 0.411 1.00 98.12 406 LEU A C 1
ATOM 3004 O O . LEU A 1 406 ? -7.833 -8.208 1.149 1.00 98.12 406 LEU A O 1
ATOM 3008 N N . LEU A 1 407 ? -8.490 -7.579 -0.912 1.00 98.50 407 LEU A N 1
ATOM 3009 C CA . LEU A 1 407 ? -7.542 -8.391 -1.657 1.00 98.50 407 LEU A CA 1
ATOM 3010 C C . LEU A 1 407 ? -6.287 -7.585 -2.000 1.00 98.50 407 LEU A C 1
ATOM 3012 O O . LEU A 1 407 ? -6.385 -6.409 -2.354 1.00 98.50 407 LEU A O 1
ATOM 3016 N N . LEU A 1 408 ? -5.125 -8.235 -1.947 1.00 98.50 408 LEU A N 1
ATOM 3017 C CA . LEU A 1 408 ? -3.836 -7.736 -2.420 1.00 98.50 408 LEU A CA 1
ATOM 3018 C C . LEU A 1 408 ? -3.337 -8.615 -3.566 1.00 98.50 408 LEU A C 1
ATOM 3020 O O . LEU A 1 408 ? -2.995 -9.779 -3.370 1.00 98.50 408 LEU A O 1
ATOM 3024 N N . ALA A 1 409 ? -3.273 -8.031 -4.758 1.00 98.25 409 ALA A N 1
ATOM 3025 C CA . ALA A 1 409 ? -2.601 -8.608 -5.912 1.00 98.25 409 ALA A CA 1
ATOM 3026 C C . ALA A 1 409 ? -1.191 -8.013 -6.033 1.00 98.25 409 ALA A C 1
ATOM 3028 O O . ALA A 1 409 ? -1.032 -6.788 -6.050 1.00 98.25 409 ALA A O 1
ATOM 3029 N N . ILE A 1 410 ? -0.179 -8.871 -6.140 1.00 97.50 410 ILE A N 1
ATOM 3030 C CA . ILE A 1 410 ? 1.231 -8.487 -6.297 1.00 97.50 410 ILE A CA 1
ATOM 3031 C C . ILE A 1 410 ? 1.687 -8.889 -7.697 1.00 97.50 410 ILE A C 1
ATOM 3033 O O . ILE A 1 410 ? 1.373 -9.990 -8.127 1.00 97.50 410 ILE A O 1
ATOM 3037 N N . GLY A 1 411 ? 2.413 -8.014 -8.399 1.00 91.94 411 GLY A N 1
ATOM 3038 C CA . GLY A 1 411 ? 3.102 -8.348 -9.653 1.00 91.94 411 GLY A CA 1
ATOM 3039 C C . GLY A 1 411 ? 2.191 -9.002 -10.694 1.00 91.94 411 GLY A C 1
ATOM 3040 O O . GLY A 1 411 ? 2.171 -10.212 -10.841 1.00 91.94 411 GLY A O 1
ATOM 3041 N N . GLY A 1 412 ? 1.383 -8.225 -11.413 1.00 93.81 412 GLY A N 1
ATOM 3042 C CA . GLY A 1 412 ? 0.532 -8.746 -12.492 1.00 93.81 412 GLY A CA 1
ATOM 3043 C C . GLY A 1 412 ? -0.558 -9.763 -12.103 1.00 93.81 412 GLY A C 1
ATOM 3044 O O . GLY A 1 412 ? -1.326 -10.157 -12.977 1.00 93.81 412 GLY A O 1
ATOM 3045 N N . GLN A 1 413 ? -0.673 -10.175 -10.835 1.00 97.00 413 GLN A N 1
ATOM 3046 C CA . GLN A 1 413 ? -1.713 -11.099 -10.373 1.00 97.00 413 GLN A CA 1
ATOM 3047 C C . GLN A 1 413 ? -3.133 -10.584 -10.662 1.00 97.00 413 GLN A C 1
ATOM 3049 O O . GLN A 1 413 ? -3.463 -9.401 -10.493 1.00 97.00 413 GLN A O 1
ATOM 3054 N N . THR A 1 414 ? -3.999 -11.517 -11.055 1.00 96.50 414 THR A N 1
ATOM 3055 C CA . THR A 1 414 ? -5.441 -11.280 -11.211 1.00 96.50 414 THR A CA 1
ATOM 3056 C C . THR A 1 414 ? -6.148 -11.205 -9.853 1.00 96.50 414 THR A C 1
ATOM 3058 O O . THR A 1 414 ? -5.601 -11.625 -8.836 1.00 96.50 414 THR A O 1
ATOM 3061 N N . ASP A 1 415 ? -7.393 -10.712 -9.823 1.00 95.62 415 ASP A N 1
ATOM 3062 C CA . ASP A 1 415 ? -8.206 -10.681 -8.590 1.00 95.62 415 ASP A CA 1
ATOM 3063 C C . ASP A 1 415 ? -8.412 -12.089 -8.000 1.00 95.62 415 ASP A C 1
ATOM 3065 O O . ASP A 1 415 ? -8.485 -12.238 -6.787 1.00 95.62 415 ASP A O 1
ATOM 3069 N N . ALA A 1 416 ? -8.449 -13.126 -8.844 1.00 96.06 416 ALA A N 1
ATOM 3070 C CA . ALA A 1 416 ? -8.602 -14.517 -8.415 1.00 96.06 416 ALA A CA 1
ATOM 3071 C C . ALA A 1 416 ? -7.326 -15.114 -7.791 1.00 96.06 416 ALA A C 1
ATOM 3073 O O . ALA A 1 416 ? -7.400 -16.094 -7.057 1.00 96.06 416 ALA A O 1
ATOM 3074 N N . GLN A 1 417 ? -6.158 -14.542 -8.094 1.00 96.44 417 GLN A N 1
ATOM 3075 C CA . GLN A 1 417 ? -4.862 -14.945 -7.533 1.00 96.44 417 GLN A CA 1
ATOM 3076 C C . GLN A 1 417 ? -4.444 -14.071 -6.343 1.00 96.44 417 GLN A C 1
ATOM 3078 O O . GLN A 1 417 ? -3.430 -14.348 -5.704 1.00 96.44 417 GLN A O 1
ATOM 3083 N N . ALA A 1 418 ? -5.191 -12.999 -6.079 1.00 97.62 418 ALA A N 1
ATOM 3084 C CA . ALA A 1 418 ? -4.910 -12.061 -5.010 1.00 97.62 418 ALA A CA 1
ATOM 3085 C C . ALA A 1 418 ? -5.099 -12.712 -3.632 1.00 97.62 418 ALA A C 1
ATOM 3087 O O . ALA A 1 418 ? -5.954 -13.576 -3.438 1.00 97.62 418 ALA A O 1
ATOM 3088 N N . GLN A 1 419 ? -4.315 -12.268 -2.654 1.00 97.88 419 GLN A N 1
ATOM 3089 C CA . GLN A 1 419 ? -4.385 -12.761 -1.279 1.00 97.88 419 GLN A CA 1
ATOM 3090 C C . GLN A 1 419 ? -5.308 -11.881 -0.439 1.00 97.88 419 GLN A C 1
ATOM 3092 O O . GLN A 1 419 ? -5.290 -10.657 -0.568 1.00 97.88 419 GLN A O 1
ATOM 3097 N N . VAL A 1 420 ? -6.091 -12.483 0.457 1.00 98.00 420 VAL A N 1
ATOM 3098 C CA . VAL A 1 420 ? -6.918 -11.722 1.400 1.00 98.00 420 VAL A CA 1
ATOM 3099 C C . VAL A 1 420 ? -6.029 -11.131 2.496 1.00 98.00 420 VAL A C 1
ATOM 3101 O O . VAL A 1 420 ? -5.362 -11.866 3.220 1.00 98.00 420 VAL A O 1
ATOM 3104 N N . VAL A 1 421 ? -6.030 -9.804 2.629 1.00 97.44 421 VAL A N 1
ATOM 3105 C CA . VAL A 1 421 ? -5.270 -9.069 3.659 1.00 97.44 421 VAL A CA 1
ATOM 3106 C C . VAL A 1 421 ? -6.149 -8.712 4.852 1.00 97.44 421 VAL A C 1
ATOM 3108 O O . VAL A 1 421 ? -5.679 -8.705 5.985 1.00 97.44 421 VAL A O 1
ATOM 3111 N N . ALA A 1 422 ? -7.426 -8.428 4.604 1.00 96.56 422 ALA A N 1
ATOM 3112 C CA . ALA A 1 422 ? -8.424 -8.234 5.645 1.00 96.56 422 ALA A CA 1
ATOM 3113 C C . ALA A 1 422 ? -9.796 -8.725 5.186 1.00 96.56 422 ALA A C 1
ATOM 3115 O O . ALA A 1 422 ? -10.116 -8.747 4.003 1.00 96.56 422 ALA A O 1
ATOM 3116 N N . TYR A 1 423 ? -10.612 -9.050 6.175 1.00 95.62 423 TYR A N 1
ATOM 3117 C CA . TYR A 1 423 ? -11.989 -9.510 6.076 1.00 95.62 423 TYR A CA 1
ATOM 3118 C C . TYR A 1 423 ? -12.896 -8.473 6.726 1.00 95.62 423 TYR A C 1
ATOM 3120 O O . TYR A 1 423 ? -12.484 -7.755 7.647 1.00 95.62 423 TYR A O 1
ATOM 3128 N N . GLY A 1 424 ? -14.151 -8.442 6.296 1.00 93.75 424 GLY A N 1
ATOM 3129 C CA . GLY A 1 424 ? -15.132 -7.485 6.790 1.00 93.75 424 GLY A CA 1
ATOM 3130 C C . GLY A 1 424 ? -14.797 -6.037 6.430 1.00 93.75 424 GLY A C 1
ATOM 3131 O O . GLY A 1 424 ? -15.249 -5.139 7.128 1.00 93.75 424 GLY A O 1
ATOM 3132 N N . VAL A 1 425 ? -14.012 -5.778 5.383 1.00 96.12 425 VAL A N 1
ATOM 3133 C CA . VAL A 1 425 ? -13.793 -4.432 4.838 1.00 96.12 425 VAL A CA 1
ATOM 3134 C C . VAL A 1 425 ? -14.888 -4.158 3.816 1.00 96.12 425 VAL A C 1
ATOM 3136 O O . VAL A 1 425 ? -14.944 -4.788 2.766 1.00 96.12 425 VAL A O 1
ATOM 3139 N N . THR A 1 426 ? -15.783 -3.223 4.122 1.00 96.06 426 THR A N 1
ATOM 3140 C CA . THR A 1 426 ? -16.907 -2.872 3.241 1.00 96.06 426 THR A CA 1
ATOM 3141 C C . THR A 1 426 ? -16.587 -1.705 2.324 1.00 96.06 426 THR A C 1
ATOM 3143 O O . THR A 1 426 ? -17.215 -1.561 1.274 1.00 96.06 426 THR A O 1
ATOM 3146 N N . ASP A 1 427 ? -15.644 -0.846 2.715 1.00 97.44 427 ASP A N 1
ATOM 3147 C CA . ASP A 1 427 ? -15.258 0.314 1.920 1.00 97.44 427 ASP A CA 1
ATOM 3148 C C . ASP A 1 427 ? -13.769 0.642 2.037 1.00 97.44 427 ASP A C 1
ATOM 3150 O O . ASP A 1 427 ? -13.148 0.418 3.081 1.00 97.44 427 ASP A O 1
ATOM 3154 N N . LEU A 1 428 ? -13.222 1.183 0.949 1.00 98.25 428 LEU A N 1
ATOM 3155 C CA . LEU A 1 428 ? -11.860 1.694 0.845 1.00 98.25 428 LEU A CA 1
ATOM 3156 C C . LEU A 1 428 ? -11.903 2.980 0.024 1.00 98.25 428 LEU A C 1
ATOM 3158 O O . LEU A 1 428 ? -12.148 2.944 -1.181 1.00 98.25 428 LEU A O 1
ATOM 3162 N N . SER A 1 429 ? -11.623 4.104 0.673 1.00 98.00 429 SER A N 1
ATOM 3163 C CA . SER A 1 429 ? -11.511 5.408 0.023 1.00 98.00 429 SER A CA 1
ATOM 3164 C C . SER A 1 429 ? -10.124 5.995 0.237 1.00 98.00 429 SER A C 1
ATOM 3166 O O . SER A 1 429 ? -9.512 5.847 1.297 1.00 98.00 429 SER A O 1
ATOM 3168 N N . VAL A 1 430 ? -9.611 6.658 -0.795 1.00 98.06 430 VAL A N 1
ATOM 3169 C CA . VAL A 1 430 ? -8.313 7.328 -0.754 1.00 98.06 430 VAL A CA 1
ATOM 3170 C C . VAL A 1 430 ? -8.472 8.735 -1.283 1.00 98.06 430 VAL A C 1
ATOM 3172 O O . VAL A 1 430 ? -9.029 8.949 -2.356 1.00 98.06 430 VAL A O 1
ATOM 3175 N N . ASN A 1 431 ? -7.952 9.687 -0.518 1.00 97.75 431 ASN A N 1
ATOM 3176 C CA . ASN A 1 431 ? -7.926 11.093 -0.875 1.00 97.75 431 ASN A CA 1
ATOM 3177 C C . ASN A 1 431 ? -6.482 11.584 -0.823 1.00 97.75 431 ASN A C 1
ATOM 3179 O O . ASN A 1 431 ? -5.801 11.391 0.181 1.00 97.75 431 ASN A O 1
ATOM 3183 N N . SER A 1 432 ? -6.009 12.253 -1.868 1.00 97.56 432 SER A N 1
ATOM 3184 C CA . SER A 1 432 ? -4.699 12.908 -1.851 1.00 97.56 432 SER A CA 1
ATOM 3185 C C . SER A 1 432 ? -4.859 14.418 -1.773 1.00 97.56 432 SER A C 1
ATOM 3187 O O . SER A 1 432 ? -5.574 15.002 -2.587 1.00 97.56 432 SER A O 1
ATOM 3189 N N . ASN A 1 433 ? -4.150 15.057 -0.850 1.00 97.00 433 ASN A N 1
ATOM 3190 C CA . ASN A 1 433 ? -4.007 16.506 -0.825 1.00 97.00 433 ASN A CA 1
ATOM 3191 C C . ASN A 1 433 ? -2.838 16.895 -1.723 1.00 97.00 433 ASN A C 1
ATOM 3193 O O . ASN A 1 433 ? -1.717 16.432 -1.516 1.00 97.00 433 ASN A O 1
ATOM 3197 N N . LEU A 1 434 ? -3.110 17.735 -2.712 1.00 96.31 434 LEU A N 1
ATOM 3198 C CA . LEU A 1 434 ? -2.154 18.241 -3.683 1.00 96.31 434 LEU A CA 1
ATOM 3199 C C . LEU A 1 434 ? -1.688 19.649 -3.299 1.00 96.31 434 LEU A C 1
ATOM 3201 O O . LEU A 1 434 ? -2.406 20.397 -2.634 1.00 96.31 434 LEU A O 1
ATOM 3205 N N . VAL A 1 435 ? -0.501 20.024 -3.761 1.00 94.88 435 VAL A N 1
ATOM 3206 C CA . VAL A 1 435 ? 0.043 21.385 -3.704 1.00 94.88 435 VAL A CA 1
ATOM 3207 C C . VAL A 1 435 ? 0.139 21.991 -5.100 1.00 94.88 435 VAL A C 1
ATOM 3209 O O . VAL A 1 435 ? 0.222 21.273 -6.094 1.00 94.88 435 VAL A O 1
ATOM 3212 N N . ASN A 1 436 ? 0.128 23.323 -5.170 1.00 91.06 436 ASN A N 1
ATOM 3213 C CA . ASN A 1 436 ? 0.398 24.126 -6.369 1.00 91.06 436 ASN A CA 1
ATOM 3214 C C . ASN A 1 436 ? -0.378 23.712 -7.643 1.00 91.06 436 ASN A C 1
ATOM 3216 O O . ASN A 1 436 ? 0.216 23.142 -8.557 1.00 91.06 436 ASN A O 1
ATOM 3220 N N . PRO A 1 437 ? -1.689 24.013 -7.756 1.00 93.94 437 PRO A N 1
ATOM 3221 C CA . PRO A 1 437 ? -2.576 24.593 -6.739 1.00 93.94 437 PRO A CA 1
ATOM 3222 C C . PRO A 1 437 ? -2.989 23.595 -5.648 1.00 93.94 437 PRO A C 1
ATOM 3224 O O . PRO A 1 437 ? -2.906 22.378 -5.836 1.00 93.94 437 PRO A O 1
ATOM 3227 N N . LEU A 1 438 ? -3.443 24.119 -4.506 1.00 95.56 438 LEU A N 1
ATOM 3228 C CA . LEU A 1 438 ? -4.042 23.308 -3.446 1.00 95.56 438 LEU A CA 1
ATOM 3229 C C . LEU A 1 438 ? -5.333 22.665 -3.962 1.00 95.56 438 LEU A C 1
ATOM 3231 O O . LEU A 1 438 ? -6.231 23.361 -4.428 1.00 95.56 438 LEU A O 1
ATOM 3235 N N . ALA A 1 439 ? -5.415 21.341 -3.888 1.00 96.81 439 ALA A N 1
ATOM 3236 C CA . ALA A 1 439 ? -6.595 20.582 -4.286 1.00 96.81 439 ALA A CA 1
ATOM 3237 C C . ALA A 1 439 ? -6.660 19.264 -3.511 1.00 96.81 439 ALA A C 1
ATOM 3239 O O . ALA A 1 439 ? -5.635 18.762 -3.057 1.00 96.81 439 ALA A O 1
ATOM 3240 N N . THR A 1 440 ? -7.845 18.671 -3.406 1.00 96.88 440 THR A N 1
ATOM 3241 C CA . THR A 1 440 ? -8.011 17.300 -2.911 1.00 96.88 440 THR A CA 1
ATOM 3242 C C . THR A 1 440 ? -8.515 16.438 -4.059 1.00 96.88 440 THR A C 1
ATOM 3244 O O . THR A 1 440 ? -9.530 16.759 -4.671 1.00 96.88 440 THR A O 1
ATOM 3247 N N . ALA A 1 441 ? -7.802 15.357 -4.365 1.00 96.31 441 ALA A N 1
ATOM 3248 C CA . ALA A 1 441 ? -8.189 14.410 -5.404 1.00 96.31 441 ALA A CA 1
ATOM 3249 C C . ALA A 1 441 ? -8.699 13.111 -4.768 1.00 96.31 441 ALA A C 1
ATOM 3251 O O . ALA A 1 441 ? -8.029 12.535 -3.912 1.00 96.31 441 ALA A O 1
ATOM 3252 N N . THR A 1 442 ? -9.881 12.663 -5.192 1.00 96.12 442 THR A N 1
ATOM 3253 C CA . THR A 1 442 ? -10.534 11.406 -4.765 1.00 96.12 442 THR A CA 1
ATOM 3254 C C . THR A 1 442 ? -10.269 10.243 -5.731 1.00 96.12 442 THR A C 1
ATOM 3256 O O . THR A 1 442 ? -10.637 9.093 -5.468 1.00 96.12 442 THR A O 1
ATOM 3259 N N . SER A 1 443 ? -9.606 10.546 -6.849 1.00 96.81 443 SER A N 1
ATOM 3260 C CA . SER A 1 443 ? -9.044 9.590 -7.793 1.00 96.81 443 SER A CA 1
ATOM 3261 C C . SER A 1 443 ? -7.730 10.125 -8.360 1.00 96.81 443 SER A C 1
ATOM 3263 O O . SER A 1 443 ? -7.511 11.337 -8.425 1.00 96.81 443 SER A O 1
ATOM 3265 N N . MET A 1 444 ? -6.853 9.215 -8.764 1.00 97.00 444 MET A N 1
ATOM 3266 C CA . MET A 1 444 ? -5.597 9.526 -9.435 1.00 97.00 444 MET A CA 1
ATOM 3267 C C . MET A 1 444 ? -5.304 8.432 -10.448 1.00 97.00 444 MET A C 1
ATOM 3269 O O . MET A 1 444 ? -5.341 7.256 -10.095 1.00 97.00 444 MET A O 1
ATOM 3273 N N . THR A 1 445 ? -5.035 8.823 -11.691 1.00 97.06 445 THR A N 1
ATOM 3274 C CA . THR A 1 445 ? -4.690 7.909 -12.787 1.00 97.06 445 THR A CA 1
ATOM 3275 C C . THR A 1 445 ? -3.189 7.607 -12.806 1.00 97.06 445 THR A C 1
ATOM 3277 O O . THR A 1 445 ? -2.408 8.225 -12.079 1.00 97.06 445 THR A O 1
ATOM 3280 N N . LEU A 1 446 ? -2.770 6.677 -13.671 1.00 96.12 446 LEU A N 1
ATOM 3281 C CA . LEU A 1 446 ? -1.368 6.284 -13.846 1.00 96.12 446 LEU A CA 1
ATOM 3282 C C . LEU A 1 446 ? -0.426 7.470 -14.109 1.00 96.12 446 LEU A C 1
ATOM 3284 O O . LEU A 1 446 ? 0.686 7.475 -13.600 1.00 96.12 446 LEU A O 1
ATOM 3288 N N . THR A 1 447 ? -0.862 8.478 -14.863 1.00 95.31 447 THR A N 1
ATOM 3289 C CA . THR A 1 447 ? -0.082 9.689 -15.185 1.00 95.31 447 THR A CA 1
ATOM 3290 C C . THR A 1 447 ? -0.535 10.899 -14.360 1.00 95.31 447 THR A C 1
ATOM 3292 O O . THR A 1 447 ? -0.459 12.043 -14.808 1.00 95.31 447 THR A O 1
ATOM 3295 N N . GLY A 1 448 ? -1.101 10.651 -13.174 1.00 93.75 448 GLY A N 1
ATOM 3296 C CA . GLY A 1 448 ? -1.559 11.694 -12.264 1.00 93.75 448 GLY A CA 1
ATOM 3297 C C . GLY A 1 448 ? -0.419 12.586 -11.743 1.00 93.75 448 GLY A C 1
ATOM 3298 O O . GLY A 1 448 ? 0.758 12.261 -11.899 1.00 93.75 448 GLY A O 1
ATOM 3299 N N . PRO A 1 449 ? -0.744 13.718 -11.092 1.00 94.44 449 PRO A N 1
ATOM 3300 C CA . PRO A 1 449 ? 0.227 14.729 -10.668 1.00 94.44 449 PRO A CA 1
ATOM 3301 C C . PRO A 1 449 ? 1.033 14.301 -9.422 1.00 94.44 449 PRO A C 1
ATOM 3303 O O . PRO A 1 449 ? 0.924 14.909 -8.358 1.00 94.44 449 PRO A O 1
ATOM 3306 N N . TRP A 1 450 ? 1.858 13.262 -9.551 1.00 94.06 450 TRP A N 1
ATOM 3307 C CA . TRP A 1 450 ? 2.629 12.642 -8.465 1.00 94.06 450 TRP A CA 1
ATOM 3308 C C . TRP A 1 450 ? 3.495 13.629 -7.675 1.00 94.06 450 TRP A C 1
ATOM 3310 O O . TRP A 1 450 ? 3.414 13.683 -6.449 1.00 94.06 450 TRP A O 1
ATOM 3320 N N . ALA A 1 451 ? 4.235 14.488 -8.382 1.00 92.69 451 ALA A N 1
ATOM 3321 C CA . ALA A 1 451 ? 5.090 15.524 -7.795 1.00 92.69 451 ALA A CA 1
ATOM 3322 C C . ALA A 1 451 ? 4.333 16.531 -6.909 1.00 92.69 451 ALA A C 1
ATOM 3324 O O . ALA A 1 451 ? 4.908 17.216 -6.060 1.00 92.69 451 ALA A O 1
ATOM 3325 N N . ARG A 1 452 ? 3.013 16.635 -7.096 1.00 94.56 452 ARG A N 1
ATOM 3326 C CA . ARG A 1 452 ? 2.167 17.575 -6.364 1.00 94.56 452 ARG A CA 1
ATOM 3327 C C . ARG A 1 452 ? 1.554 16.974 -5.112 1.00 94.56 452 ARG A C 1
ATOM 3329 O O . ARG A 1 452 ? 0.916 17.714 -4.373 1.00 94.56 452 ARG A O 1
ATOM 3336 N N . ILE A 1 453 ? 1.703 15.681 -4.838 1.00 95.31 453 ILE A N 1
ATOM 3337 C CA . ILE A 1 453 ? 1.126 15.097 -3.625 1.00 95.31 453 ILE A CA 1
ATOM 3338 C C . ILE A 1 453 ? 1.809 15.707 -2.388 1.00 95.31 453 ILE A C 1
ATOM 3340 O O . ILE A 1 453 ? 3.016 15.916 -2.336 1.00 95.31 453 ILE A O 1
ATOM 3344 N N . LYS A 1 454 ? 1.021 16.048 -1.374 1.00 94.25 454 LYS A N 1
ATOM 3345 C CA . LYS A 1 454 ? 1.509 16.463 -0.053 1.00 94.25 454 LYS A CA 1
ATOM 3346 C C . LYS A 1 454 ? 1.250 15.380 0.976 1.00 94.25 454 LYS A C 1
ATOM 3348 O O . LYS A 1 454 ? 2.133 15.041 1.752 1.00 94.25 454 LYS A O 1
ATOM 3353 N N . SER A 1 455 ? 0.034 14.849 0.986 1.00 95.62 455 SER A N 1
ATOM 3354 C CA . SER A 1 455 ? -0.355 13.742 1.852 1.00 95.62 455 SER A CA 1
ATOM 3355 C C . SER A 1 455 ? -1.457 12.915 1.208 1.00 95.62 455 SER A C 1
ATOM 3357 O O . SER A 1 455 ? -2.184 13.393 0.336 1.00 95.62 455 SER A O 1
ATOM 3359 N N . VAL A 1 456 ? -1.573 11.669 1.648 1.00 97.38 456 VAL A N 1
ATOM 3360 C CA . VAL A 1 456 ? -2.576 10.704 1.204 1.00 97.38 456 VAL A CA 1
ATOM 3361 C C . VAL A 1 456 ? -3.329 10.220 2.437 1.00 97.38 456 VAL A C 1
ATOM 3363 O O . VAL A 1 456 ? -2.736 9.616 3.324 1.00 97.38 456 VAL A O 1
ATOM 3366 N N . ALA A 1 457 ? -4.622 10.506 2.516 1.00 98.00 457 ALA A N 1
ATOM 3367 C CA . ALA A 1 457 ? -5.511 9.988 3.542 1.00 98.00 457 ALA A CA 1
ATOM 3368 C C . ALA A 1 457 ? -6.200 8.726 3.014 1.00 98.00 457 ALA A C 1
ATOM 3370 O O . ALA A 1 457 ? -6.998 8.790 2.080 1.00 98.00 457 ALA A O 1
ATOM 3371 N N . VAL A 1 458 ? -5.885 7.582 3.614 1.00 98.19 458 VAL A N 1
ATOM 3372 C CA . VAL A 1 458 ? -6.497 6.287 3.312 1.00 98.19 458 VAL A CA 1
ATOM 3373 C C . VAL A 1 458 ? -7.525 5.994 4.390 1.00 98.19 458 VAL A C 1
ATOM 3375 O O . VAL A 1 458 ? -7.182 5.988 5.569 1.00 98.19 458 VAL A O 1
ATOM 3378 N N . THR A 1 459 ? -8.774 5.757 4.002 1.00 98.25 459 THR A N 1
ATOM 3379 C CA . THR A 1 459 ? -9.859 5.402 4.918 1.00 98.25 459 THR A CA 1
ATOM 3380 C C . THR A 1 459 ? -10.404 4.024 4.574 1.00 98.25 459 THR A C 1
ATOM 3382 O O . THR A 1 459 ? -10.826 3.781 3.446 1.00 98.25 459 THR A O 1
ATOM 3385 N N . MET A 1 46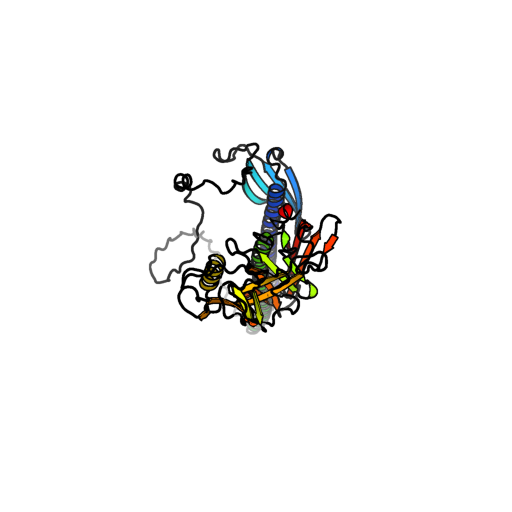0 ? -10.416 3.129 5.558 1.00 98.00 460 MET A N 1
ATOM 3386 C CA . MET A 1 460 ? -11.028 1.806 5.463 1.00 98.00 460 MET A CA 1
ATOM 3387 C C . MET A 1 460 ? -12.220 1.718 6.399 1.00 98.00 460 MET A C 1
ATOM 3389 O O . MET A 1 460 ? -12.118 2.077 7.573 1.00 98.00 460 MET A O 1
ATOM 3393 N N . THR A 1 461 ? -13.334 1.198 5.900 1.00 96.69 461 THR A N 1
ATOM 3394 C CA . THR A 1 461 ? -14.539 0.986 6.701 1.00 96.69 461 THR A CA 1
ATOM 3395 C C . THR A 1 461 ? -14.751 -0.497 6.937 1.00 96.69 461 THR A C 1
ATOM 3397 O O . THR A 1 461 ? -14.864 -1.267 5.983 1.00 96.69 461 THR A O 1
ATOM 3400 N N . SER A 1 462 ? -14.830 -0.899 8.207 1.00 94.81 462 SER A N 1
ATOM 3401 C CA . SER A 1 462 ? -15.215 -2.256 8.577 1.00 94.81 462 SER A CA 1
ATOM 3402 C C . SER A 1 462 ? -16.735 -2.405 8.632 1.00 94.81 462 SER A C 1
ATOM 3404 O O . SER A 1 462 ? -17.440 -1.584 9.229 1.00 94.81 462 SER A O 1
ATOM 3406 N N . GLY A 1 463 ? -17.238 -3.485 8.045 1.00 88.25 463 GLY A N 1
ATOM 3407 C CA . GLY A 1 463 ? -18.556 -4.027 8.327 1.00 88.25 463 GLY A CA 1
ATOM 3408 C C . GLY A 1 463 ? -18.517 -4.768 9.660 1.00 88.25 463 GLY A C 1
ATOM 3409 O O . GLY A 1 463 ? -17.627 -5.577 9.914 1.00 88.25 463 GLY A O 1
ATOM 3410 N N . SER A 1 464 ? -19.468 -4.487 10.548 1.00 75.06 464 SER A N 1
ATOM 3411 C CA . SER A 1 464 ? -19.641 -5.296 11.755 1.00 75.06 464 SER A CA 1
ATOM 3412 C C . SER A 1 464 ? -20.412 -6.564 11.385 1.00 75.06 464 SER A C 1
ATOM 3414 O O . SER A 1 464 ? -21.491 -6.461 10.816 1.00 75.06 464 SER A O 1
ATOM 3416 N N . ALA A 1 465 ? -19.877 -7.743 11.706 1.00 57.47 465 ALA A N 1
ATOM 3417 C CA . ALA A 1 465 ? -20.575 -9.025 11.554 1.00 57.47 465 ALA A CA 1
ATOM 3418 C C . ALA A 1 465 ? -21.353 -9.440 12.827 1.00 57.47 465 ALA A C 1
ATOM 3420 O O . ALA A 1 465 ? -21.669 -10.611 13.011 1.00 57.47 465 ALA A O 1
ATOM 3421 N N . GLY A 1 466 ? -21.629 -8.503 13.744 1.00 58.16 466 GLY A N 1
ATOM 3422 C CA . GLY A 1 466 ? -22.301 -8.793 15.014 1.00 58.16 466 GLY A CA 1
ATOM 3423 C C . GLY A 1 466 ? -23.826 -8.711 14.916 1.00 58.16 466 GLY A C 1
ATOM 3424 O O . GLY A 1 466 ? -24.367 -7.750 14.368 1.00 58.16 466 GLY A O 1
ATOM 3425 N N . GLN A 1 467 ? -24.530 -9.684 15.503 1.00 53.53 467 GLN A N 1
ATOM 3426 C CA . GLN A 1 467 ? -25.993 -9.680 15.604 1.00 53.53 467 GLN A CA 1
ATOM 3427 C C . GLN A 1 467 ? -26.485 -8.480 16.437 1.00 53.53 467 GLN A C 1
ATOM 3429 O O . GLN A 1 467 ? -26.491 -8.533 17.664 1.00 53.53 467 GLN A O 1
ATOM 3434 N N . GLY A 1 468 ? -26.916 -7.391 15.792 1.00 60.75 468 GLY A N 1
ATOM 3435 C CA . GLY A 1 468 ? -27.802 -6.413 16.442 1.00 60.75 468 GLY A CA 1
ATOM 3436 C C . GLY A 1 468 ? -27.627 -4.948 16.055 1.00 60.75 468 GLY A C 1
ATOM 3437 O O . GLY A 1 468 ? -28.589 -4.192 16.136 1.00 60.75 468 GLY A O 1
ATOM 3438 N N . SER A 1 469 ? -26.458 -4.518 15.575 1.00 64.56 469 SER A N 1
ATOM 3439 C CA . SER A 1 469 ? -26.352 -3.222 14.895 1.00 64.56 469 SER A CA 1
ATOM 3440 C C . SER A 1 469 ? -25.101 -3.181 14.029 1.00 64.56 469 SER A C 1
ATOM 3442 O O . SER A 1 469 ? -23.991 -3.026 14.543 1.00 64.56 469 SER A O 1
ATOM 3444 N N . ASN A 1 470 ? -25.282 -3.273 12.713 1.00 66.75 470 ASN A N 1
ATOM 3445 C CA . ASN A 1 470 ? -24.218 -3.064 11.736 1.00 66.75 470 ASN A CA 1
ATOM 3446 C C . ASN A 1 470 ? -23.868 -1.574 11.694 1.00 66.75 470 ASN A C 1
ATOM 3448 O O . ASN A 1 470 ? -24.261 -0.861 10.777 1.00 66.75 470 ASN A O 1
ATOM 3452 N N . LYS A 1 471 ? -23.182 -1.074 12.725 1.00 84.81 471 LYS A N 1
ATOM 3453 C CA . LYS A 1 471 ? -22.620 0.275 12.713 1.00 84.81 471 LYS A CA 1
ATOM 3454 C C . LYS A 1 471 ? -21.226 0.183 12.099 1.00 84.81 471 LYS A C 1
ATOM 3456 O O . LYS A 1 471 ? -20.318 -0.284 12.795 1.00 84.81 471 LYS A O 1
ATOM 3461 N N . PRO A 1 472 ? -21.053 0.563 10.820 1.00 90.56 472 PRO A N 1
ATOM 3462 C CA . PRO A 1 472 ? -19.740 0.555 10.200 1.00 90.56 472 PRO A CA 1
ATOM 3463 C C . PRO A 1 472 ? -18.788 1.461 10.982 1.00 90.56 472 PRO A C 1
ATOM 3465 O O . PRO A 1 472 ? -19.198 2.487 11.533 1.00 90.56 472 PRO A O 1
ATOM 3468 N N . ARG A 1 473 ? -17.515 1.073 11.053 1.00 90.75 473 ARG A N 1
ATOM 3469 C CA . ARG A 1 473 ? -16.463 1.895 11.660 1.00 90.75 473 ARG A CA 1
ATOM 3470 C C . ARG A 1 473 ? -15.416 2.216 10.618 1.00 90.75 473 ARG A C 1
ATOM 3472 O O . ARG A 1 473 ? -14.905 1.309 9.973 1.00 90.75 473 ARG A O 1
ATOM 3479 N N . SER A 1 474 ? -15.090 3.493 10.491 1.00 94.94 474 SER A N 1
ATOM 3480 C CA . SER A 1 474 ? -14.059 3.958 9.570 1.00 94.94 474 SER A CA 1
ATOM 3481 C C . SER A 1 474 ? -12.771 4.255 10.324 1.00 94.94 474 SER A C 1
ATOM 3483 O O . SER A 1 474 ? -12.791 4.882 11.383 1.00 94.94 474 SER A O 1
ATOM 3485 N N . PHE A 1 475 ? -11.659 3.801 9.764 1.00 95.25 475 PHE A N 1
ATOM 3486 C CA . PHE A 1 475 ? -10.309 4.058 10.241 1.00 95.25 475 PHE A CA 1
ATOM 3487 C C . PHE A 1 475 ? -9.568 4.811 9.147 1.00 95.25 475 PHE A C 1
ATOM 3489 O O . PHE A 1 475 ? -9.542 4.354 8.006 1.00 95.25 475 PHE A O 1
ATOM 3496 N N . THR A 1 476 ? -8.977 5.952 9.492 1.00 96.69 476 THR A N 1
ATOM 3497 C CA . THR A 1 476 ? -8.253 6.798 8.542 1.00 96.69 476 THR A CA 1
ATOM 3498 C C . THR A 1 476 ? -6.796 6.916 8.957 1.00 96.69 476 THR A C 1
ATOM 3500 O O . THR A 1 476 ? -6.504 7.277 10.095 1.00 96.69 476 THR A O 1
ATOM 3503 N N . ALA A 1 477 ? -5.886 6.663 8.020 1.00 95.81 477 ALA A N 1
ATOM 3504 C CA . ALA A 1 477 ? -4.460 6.919 8.165 1.00 95.81 477 ALA A CA 1
ATOM 3505 C C . ALA A 1 477 ? -4.038 8.014 7.185 1.00 95.81 477 ALA A C 1
ATOM 3507 O O . ALA A 1 477 ? -4.364 7.960 5.999 1.00 95.81 477 ALA A O 1
ATOM 3508 N N . THR A 1 478 ? -3.303 9.012 7.679 1.00 96.19 478 THR A N 1
ATOM 3509 C CA . THR A 1 478 ? -2.671 10.025 6.824 1.00 96.19 478 THR A CA 1
ATOM 3510 C C . THR A 1 478 ? -1.214 9.654 6.599 1.00 96.19 478 THR A C 1
ATOM 3512 O O . THR A 1 478 ? -0.443 9.490 7.544 1.00 96.19 478 THR A O 1
ATOM 3515 N N . VAL A 1 479 ? -0.840 9.527 5.333 1.00 96.12 479 VAL A N 1
ATOM 3516 C CA . VAL A 1 479 ? 0.456 9.037 4.880 1.00 96.12 479 VAL A CA 1
ATOM 3517 C C . VAL A 1 479 ? 1.165 10.103 4.053 1.00 96.12 479 VAL A C 1
ATOM 3519 O O . VAL A 1 479 ? 0.540 10.841 3.294 1.00 96.12 479 VAL A O 1
ATOM 3522 N N . PHE A 1 480 ? 2.487 10.165 4.186 1.00 93.62 480 PHE A N 1
ATOM 3523 C CA . PHE A 1 480 ? 3.359 11.084 3.460 1.00 93.62 480 PHE A CA 1
ATOM 3524 C C . PHE A 1 480 ? 4.366 10.251 2.652 1.00 93.62 480 PHE A C 1
ATOM 3526 O O . PHE A 1 480 ? 5.283 9.678 3.252 1.00 93.62 480 PHE A O 1
ATOM 3533 N N . PRO A 1 481 ? 4.174 10.093 1.329 1.00 93.81 481 PRO A N 1
ATOM 3534 C CA . PRO A 1 481 ? 5.106 9.336 0.495 1.00 93.81 481 PRO A CA 1
ATOM 3535 C C . PRO A 1 481 ? 6.500 9.977 0.471 1.00 93.81 481 PRO A C 1
ATOM 3537 O O . PRO A 1 481 ? 6.627 11.200 0.439 1.00 93.81 481 PRO A O 1
ATOM 3540 N N . ARG A 1 482 ? 7.559 9.159 0.515 1.00 88.25 482 ARG A N 1
ATOM 3541 C CA . ARG A 1 482 ? 8.933 9.650 0.741 1.00 88.25 482 ARG A CA 1
ATOM 3542 C C . ARG A 1 482 ? 9.556 10.366 -0.459 1.00 88.25 482 ARG A C 1
ATOM 3544 O O . ARG A 1 482 ? 10.337 11.288 -0.260 1.00 88.25 482 ARG A O 1
ATOM 3551 N N . ASN A 1 483 ? 9.207 9.969 -1.680 1.00 78.81 483 ASN A N 1
ATOM 3552 C CA . ASN A 1 483 ? 9.929 10.385 -2.891 1.00 78.81 483 ASN A CA 1
ATOM 3553 C C . ASN A 1 483 ? 9.241 11.509 -3.671 1.00 78.81 483 ASN A C 1
ATOM 3555 O O . ASN A 1 483 ? 9.569 11.755 -4.827 1.00 78.81 483 ASN A O 1
ATOM 3559 N N . ILE A 1 484 ? 8.287 12.211 -3.053 1.00 77.00 484 ILE A N 1
ATOM 3560 C CA . ILE A 1 484 ? 7.595 13.312 -3.734 1.00 77.00 484 ILE A CA 1
ATOM 3561 C C . ILE A 1 484 ? 8.495 14.547 -3.856 1.00 77.00 484 ILE A C 1
ATOM 3563 O O . ILE A 1 484 ? 8.435 15.236 -4.865 1.00 77.00 484 ILE A O 1
ATOM 3567 N N . GLU A 1 485 ? 9.373 14.807 -2.882 1.00 65.25 485 GLU A N 1
ATOM 3568 C CA . GLU A 1 485 ? 10.302 15.946 -2.966 1.00 65.25 485 GLU A CA 1
ATOM 3569 C C . GLU A 1 485 ? 11.372 15.758 -4.049 1.00 65.25 485 GLU A C 1
ATOM 3571 O O . GLU A 1 485 ? 11.870 16.742 -4.567 1.00 65.25 485 GLU A O 1
ATOM 3576 N N . GLN A 1 486 ? 11.705 14.519 -4.432 1.00 60.19 486 GLN A N 1
ATOM 3577 C CA . GLN A 1 486 ? 12.577 14.280 -5.592 1.00 60.19 486 GLN A CA 1
ATOM 3578 C C . GLN A 1 486 ? 11.870 14.601 -6.913 1.00 60.19 486 GLN A C 1
ATOM 3580 O O . GLN A 1 486 ? 12.528 14.909 -7.898 1.00 60.19 486 GLN A O 1
ATOM 3585 N N . ALA A 1 487 ? 10.541 14.480 -6.933 1.00 57.47 487 ALA A N 1
ATOM 3586 C CA . ALA A 1 487 ? 9.710 14.712 -8.105 1.00 57.47 487 ALA A CA 1
ATOM 3587 C C . ALA A 1 487 ? 9.379 16.195 -8.342 1.00 57.47 487 ALA A C 1
ATOM 3589 O O . ALA A 1 487 ? 8.913 16.528 -9.433 1.00 57.47 487 ALA A O 1
ATOM 3590 N N . ARG A 1 488 ? 9.555 17.050 -7.326 1.00 63.00 488 ARG A N 1
ATOM 3591 C CA . ARG A 1 488 ? 9.439 18.511 -7.434 1.00 63.00 488 ARG A CA 1
ATOM 3592 C C . ARG A 1 488 ? 10.742 19.111 -7.927 1.00 63.00 488 ARG A C 1
ATOM 3594 O O . ARG A 1 488 ? 10.636 20.081 -8.707 1.00 63.00 488 ARG A O 1
#

Secondary structure (DSSP, 8-state):
--HHHHHHHHHHHHHHHHHHHHHHHHHHHHHHHHHHHHHHHHHHHHHHHHHHHH--GGG--S-EEEEEEETTEEEEEEEEES-TTS-TTS---SSEEEEEEEEEETTEEEEEEEEEEE-------TT--SSSSSSSSSS---S-------------------------------------PPPHHHHHHHHHHHHHHHHHHHHHHHHHHHHHHHHHHHHHHHHHHHHHHHHHHHHHHTTTTT--GGG---SEEEETTTTEEEEEEE-TT-PPEEP-EEETTEEEEESS-TT--STT--BTTB---PPSTT---HHHHHHHHHHHHTTT--EEEEEEE---SSS--EEEEEEEEEEPPPEEESSGGG-EEEEEEEESSPPPTT--TTTT-EEEEEEEEEEEEETTEEEEEETT--TTTPEEEEESEEEEEEEEEETTTTEEESEE-TTS-GGGEEEEEEEEEEPP-STT----EEEEEEE--TTHHHH-

Mean predicted aligned error: 11.87 Å

Radius of gyration: 34.39 Å; Cα contacts (8 Å, |Δi|>4): 815; chains: 1; bounding box: 84×58×111 Å

Solvent-accessible surface area (backbone atoms only — not comparable to full-atom values): 27716 Å² total; per-residue (Å²): 133,58,73,63,59,58,53,53,52,50,51,54,51,50,53,53,50,52,51,51,53,52,52,53,53,52,51,52,52,51,53,54,50,54,55,50,34,55,52,28,49,54,51,49,53,55,53,54,50,52,60,65,70,65,72,55,45,60,75,58,58,62,72,43,78,46,80,49,72,56,95,91,41,74,30,42,37,39,37,35,29,56,50,93,84,55,61,84,89,58,66,62,46,70,48,22,36,29,39,39,38,38,23,20,54,86,92,46,76,58,35,76,49,76,49,74,50,74,59,74,88,70,77,70,76,94,78,84,84,93,83,83,77,83,78,77,81,80,80,85,91,86,83,87,84,85,78,93,71,90,77,86,89,78,84,88,80,90,82,86,83,83,76,86,74,85,77,75,83,76,80,81,81,86,74,82,83,73,90,72,80,81,52,74,68,58,56,53,52,51,52,56,52,48,52,53,54,49,50,53,51,49,54,52,50,52,52,48,51,54,49,52,51,35,50,50,50,48,50,53,41,52,50,36,49,49,55,38,50,51,53,52,44,53,46,48,31,47,19,29,39,74,42,63,69,91,68,54,60,23,20,51,26,33,33,36,93,68,21,32,42,37,33,27,22,29,47,84,88,53,55,71,36,37,29,37,37,77,56,66,34,34,38,28,50,43,36,52,44,91,87,57,88,56,60,67,51,53,48,96,43,31,82,50,73,77,56,63,89,94,50,69,54,67,53,57,42,40,48,52,52,51,35,56,74,59,71,57,50,40,32,25,29,34,44,36,31,61,59,55,100,88,40,74,62,44,74,44,84,43,35,38,46,43,79,49,77,69,49,73,45,73,61,77,90,46,38,38,58,34,33,35,35,35,39,76,50,67,60,62,91,88,62,41,27,81,61,56,18,31,42,35,64,33,49,34,40,36,38,34,55,56,82,42,27,30,28,42,20,57,28,55,46,48,84,88,70,28,44,76,64,28,62,39,28,66,44,41,41,46,36,34,36,32,45,90,67,78,44,78,38,54,57,35,49,59,68,32,74,45,46,29,52,64,36,36,39,40,35,42,25,32,45,47,91,36,95,85,67,71,64,67,48,76,49,74,47,80,36,57,47,69,47,27,75,80,55,97

Nearest PDB structures (foldseek):
  5g23-assembly2_D  TM=4.055E-01  e=1.800E-02  Thermus thermophilus HB8
  5g23-assembly1_B  TM=3.589E-01  e=1.311E-02  Thermus thermophilus HB8
  7k7w-assembly1_A  TM=5.054E-01  e=1.530E+00  Schizosaccharomyces pombe
  7k7v-assembly1_A  TM=5.087E-01  e=2.887E+00  Schizosaccharomyces pombe

pLDDT: mean 84.48, std 18.4, range [27.97, 98.62]

Sequence (488 aa):
MSLIEVLVAFVVLGIALTALLSAMLSNTALNTDVSRRAEAIRVSEVVLEGYRQAGNYGALRTTRTDTVTSGNIPFTAVSTFCPPDAPLSMVCSSSAVYIRLEVKYGNKVLHKADTYYYYSRTCHTAATHTALLSVLARGQSRWNRRSLHNCDCSTTRRSAVSKRVNRRAVTGVKAGAKNAGFTLVELLVAMGLFLVVLTIAFNAFSSSNKLVEADTGRVMASQNVQSALDILSADVRQAGEDLSLDLGVSGLEFNSSGKTVTVRRGVTRVQRLPLCAVSGSIIQVSGPPPAATTPGAATGSCAYNAPTAGIDPTNIADWRAYFAAQGNQAQTALLFRPATTTQTLKVDPVIVTAMLAPMTSGSGASFIYRTSVSLGSTVPGDSTATNGSLLVLVDQRRYKVVGSDLLLAIGGQTDAQAQVVAYGVTDLSVNSNLVNPLATATSMTLTGPWARIKSVAVTMTSGSAGQGSNKPRSFTATVFPRNIEQAR

Foldseek 3Di:
DDPVVVVVLVVVVVVVVVVVVVVVVVVVVVVVLVVVLVQLVVVVVVVVVVVVVVQQLVVVAAWDWDWDADPNATKIKIKHKPPVPPDPVQDDDRFKIKIWIFIDRVPDTSDIDIDMGGHDPDPDPPDDDPPPPPPPPPDDPDDDDDDDDDDDDDDDDDDDDDDDDDDDDDDDDPDDDDPDDDDPVNVVVVVVVVVVVVVVVVVVVVVVVLVVVLVVLVVVLVVLVVQLVVVVQVLQQCQAAQPDLQQLFGQWFDAQVQLKIKGKYADPPQDKFAFQFFDWQKTWRAWHPPPDQAGQNDAPQYGHDDPDPPDDDSNLVSVVVVCVVVVQAKFKKWWWFHDDPPRDTDIDIWIFNGWDDWDWDDDDNSIITITMTGTPGTDDPPRGNRRGIIIGTMWMWMWGDDPQFTWIDTGRDDSVRTDTSGGQWPGKWKWFFFVDPTDIDRTADGSGPNLGTAKMKIKTWGFRPRPDDRPIDIDIDIHGHDCSPVSD